Protein AF-A0A370LT11-F1 (afdb_monomer)

Sequence (434 aa):
MHTPSISFSFSFLNNLTQSFRIFLVTSITGTYTLILYELFPEFLFNPNYSLTYFVAPVAAIAGVLIGLPKFMNRGVKTAKPKAKKTENKSGEDLLNEIISGDDSGESTQQGVQQDSTGVMAGNSEGVTLEPASVGGPNAELDALLGGGESNSSTVSADVVTSGGSISGLNEDTIRDMIDQKFEPVEKDLSSFKKDLNKIKEDMKITKENVDSLTESFEGTLTDMKAFQAEIANPLNFMRKYFESIDLKNLSDPSLPLRQQNRAPEQTVSQAPIPQPASQAPVSAPQPAPVSAPVPEPAPQTSSQPQPKPKTTEMESIEKGTDLDNPMDSVMKPLFSGTLSVSNLMSIVELAGEMLKENGDDCIDLLIEQCKLMGLKDEDENTIYNIIDMLKKSGMNVEDTLIQLYKFAKIVGINDKQADAHYKKLLESRDEEDE

Mean predicted aligned error: 22.91 Å

Radius of gyration: 41.66 Å; Cα contacts (8 Å, |Δi|>4): 104; chains: 1; bounding box: 114×74×111 Å

Foldseek 3Di:
DDDDDPPDDCVVLLPDDPVVLVVVLVVVLVVLVVVCCVPPVPQCPDPVSCCVPRVVVSVVSCCVNPVVSVVVVVPDPPDDDDDDDDDDDDDDPPPPPPPDDDDDDDDDDDDDDDDDDDDDDDDDDDDDDDDDDDDDPCPVVVVVPPDDPDPDPDDPDDPPDDDDPPPPDDVVVVVVVVCVVVVVVVVVVVVVVVVVVVVVVVVVVVVVVVVVVVVVVVVVVVVVVVVVVCVVPVVNVVVVVVVVPCCVVVPPPVPDPDDDDDDDDDDDDDDDDDDDDDDDDDDDDDDDDDDDDDDDDDDDDDDDDDDDDDDDDDDDDPDDDPPPPVVCVVVCVLPVDPDALLNVLVLLVVLLVCCVPPNPVCLVVSLVVCVVVVDDPSCNVVSVVSSVCCVVVVDHSLVVLVVSLVVCVVSVNDDPSSVVVNVVSVVVVVVVVD

Solvent-accessible surface area (backbone atoms only — not comparable to full-atom values): 28976 Å² total; per-residue (Å²): 136,84,76,83,78,83,76,78,71,67,69,63,68,73,73,56,53,71,69,56,48,52,50,50,54,53,49,54,50,49,53,52,50,50,52,42,51,74,76,39,50,72,43,67,74,33,70,78,43,21,50,62,71,48,49,48,53,51,50,49,53,47,42,56,71,62,46,46,61,65,58,64,74,70,68,78,76,76,78,77,79,89,72,84,89,80,92,81,92,81,94,81,87,83,71,87,85,72,88,82,74,90,82,90,82,90,79,90,80,86,86,79,88,80,88,84,83,83,90,83,88,83,91,83,83,90,84,93,81,87,86,79,94,72,87,63,101,62,64,70,64,62,63,73,70,58,85,70,91,72,77,82,76,79,77,84,74,84,76,81,82,73,93,67,91,75,87,77,77,56,68,68,58,55,50,52,53,47,50,67,60,44,54,61,52,54,50,50,51,52,50,50,54,50,50,53,53,48,51,54,48,54,51,48,54,50,50,52,50,51,53,52,51,51,52,53,48,54,50,50,52,51,51,50,51,52,50,49,55,42,62,75,34,59,70,58,44,50,53,55,49,58,65,67,47,63,52,79,80,70,65,62,86,75,70,71,86,78,78,90,77,91,82,84,88,78,90,84,91,82,90,87,90,82,88,82,88,82,85,88,83,91,83,84,87,83,90,81,84,88,89,83,88,81,84,85,83,82,88,82,88,80,89,86,87,86,82,89,81,83,89,76,89,88,79,88,88,88,82,88,77,95,64,89,51,77,63,55,73,66,45,43,66,72,51,69,59,93,49,44,70,37,56,51,44,53,49,47,50,50,49,41,52,39,43,72,74,58,36,83,77,33,56,69,57,50,50,54,51,42,49,72,73,65,52,53,81,79,51,48,61,56,50,51,53,49,52,51,46,46,67,74,65,70,57,55,52,67,60,49,45,53,49,53,51,53,49,36,52,75,72,66,54,86,50,72,60,33,54,52,52,52,50,52,55,52,53,56,51,61,63,73,78,109

pLDDT: mean 70.17, std 22.57, range [28.8, 97.69]

Secondary structure (DSSP, 8-state):
---------GGGGGSS-HHHHHHHHHHHHHHHHHHHHHH-HHHHHSHHHHIIIIIHHHHHHHIIIIIHHHHHTTS------------------SSTTSS----------PPPP-----------------------TTHHHHTTTS--------------------TT--HHHHHHHHHHHHHHHHHHHHHHHHHHHHHHHHHHHHHHHHHHHHHHHHHHHHHHHHHHHHHH-HHHHHHHHHHHS-GGGT--TTS-------------------------------------PPPPPPP--------------------------HHHHHHHHHHSSS--HHHHHHHHHHHHHHHHHHGGGGHHHHHHHHHHTT--HHHHHHHHHHHHHHHHH---HHHHHHHHHHHHHHTT---HHHHHHHHHHHHHHHHH--

Nearest PDB structures (foldseek):
  7qiz-assembly1_j  TM=4.493E-01  e=2.156E+00  Solanum lycopersicum

Structure (mmCIF, N/CA/C/O backbone):
data_AF-A0A370LT11-F1
#
_entry.id   AF-A0A370LT11-F1
#
loop_
_atom_site.group_PDB
_atom_site.id
_atom_site.type_symbol
_atom_site.label_atom_id
_atom_site.label_alt_id
_atom_site.label_comp_id
_atom_site.label_asym_id
_atom_site.label_entity_id
_atom_site.label_seq_id
_atom_site.pdbx_PDB_ins_code
_atom_site.Cartn_x
_atom_site.Cartn_y
_atom_site.Cartn_z
_atom_site.occupancy
_atom_site.B_iso_or_equiv
_atom_site.auth_seq_id
_atom_site.auth_comp_id
_atom_site.auth_asym_id
_atom_site.auth_atom_id
_atom_site.pdbx_PDB_model_num
ATOM 1 N N . MET A 1 1 ? -26.659 -5.390 -34.163 1.00 47.06 1 MET A N 1
ATOM 2 C CA . MET A 1 1 ? -25.901 -4.386 -33.389 1.00 47.06 1 MET A CA 1
ATOM 3 C C . MET A 1 1 ? -26.293 -4.554 -31.931 1.00 47.06 1 MET A C 1
ATOM 5 O O . MET A 1 1 ? -27.416 -4.219 -31.586 1.00 47.06 1 MET A O 1
ATOM 9 N N . HIS A 1 2 ? -25.437 -5.175 -31.119 1.00 43.78 2 HIS A N 1
ATOM 10 C CA . HIS A 1 2 ? -25.640 -5.251 -29.672 1.00 43.78 2 HIS A CA 1
ATOM 11 C C . HIS A 1 2 ? -25.056 -3.981 -29.058 1.00 43.78 2 HIS A C 1
ATOM 13 O O . HIS A 1 2 ? -23.844 -3.789 -29.088 1.00 43.78 2 HIS A O 1
ATOM 19 N N . THR A 1 3 ? -25.911 -3.093 -28.556 1.00 47.72 3 THR A N 1
ATOM 20 C CA . THR A 1 3 ? -25.472 -1.991 -27.699 1.00 47.72 3 THR A CA 1
ATOM 21 C C . THR A 1 3 ? -25.018 -2.585 -26.366 1.00 47.72 3 THR A C 1
ATOM 23 O O . THR A 1 3 ? -25.802 -3.318 -25.757 1.00 47.72 3 THR A O 1
ATOM 26 N N . PRO A 1 4 ? -23.785 -2.321 -25.908 1.00 51.00 4 PRO A N 1
ATOM 27 C CA . PRO A 1 4 ? -23.340 -2.785 -24.602 1.00 51.00 4 PRO A CA 1
ATOM 28 C C . PRO A 1 4 ? -24.222 -2.143 -23.525 1.00 51.00 4 PRO A C 1
ATOM 30 O O . PRO A 1 4 ? -24.274 -0.921 -23.403 1.00 51.00 4 PRO A O 1
ATOM 33 N N . SER A 1 5 ? -24.955 -2.957 -22.762 1.00 50.41 5 SER A N 1
ATOM 34 C CA . SER A 1 5 ? -25.655 -2.467 -21.577 1.00 50.41 5 SER A CA 1
ATOM 35 C C . SER A 1 5 ? -24.627 -2.288 -20.468 1.00 50.41 5 SER A C 1
ATOM 37 O O . SER A 1 5 ? -24.141 -3.270 -19.906 1.00 50.41 5 SER A O 1
ATOM 39 N N . ILE A 1 6 ? -24.286 -1.042 -20.155 1.00 51.88 6 ILE A N 1
ATOM 40 C CA . ILE A 1 6 ? -23.481 -0.725 -18.978 1.00 51.88 6 ILE A CA 1
ATOM 41 C C . ILE A 1 6 ? -24.400 -0.887 -17.763 1.00 51.88 6 ILE A C 1
ATOM 43 O O . ILE A 1 6 ? -25.127 0.028 -17.380 1.00 51.88 6 ILE A O 1
ATOM 47 N N . SER A 1 7 ? -24.435 -2.089 -17.191 1.00 52.31 7 SER A N 1
ATOM 48 C CA . SER A 1 7 ? -25.113 -2.333 -15.923 1.00 52.31 7 SER A CA 1
ATOM 49 C C . SER A 1 7 ? -24.214 -1.839 -14.792 1.00 52.31 7 SER A C 1
ATOM 51 O O . SER A 1 7 ? -23.331 -2.562 -14.334 1.00 52.31 7 SER A O 1
ATOM 53 N N . PHE A 1 8 ? -24.421 -0.599 -14.349 1.00 63.09 8 PHE A N 1
ATOM 54 C CA . PHE A 1 8 ? -23.817 -0.115 -13.111 1.00 63.09 8 PHE A CA 1
ATOM 55 C C . PHE A 1 8 ? -24.398 -0.903 -11.936 1.00 63.09 8 PHE A C 1
ATOM 57 O O . PHE A 1 8 ? -25.602 -0.869 -11.670 1.00 63.09 8 PHE A O 1
ATOM 64 N N . SER A 1 9 ? -23.541 -1.653 -11.249 1.00 60.69 9 SER A N 1
ATOM 65 C CA . SER A 1 9 ? -23.946 -2.441 -10.091 1.00 60.69 9 SER A CA 1
ATOM 66 C C . SER A 1 9 ? -24.110 -1.506 -8.889 1.00 60.69 9 SER A C 1
ATOM 68 O O . SER A 1 9 ? -23.137 -1.118 -8.247 1.00 60.69 9 SER A O 1
ATOM 70 N N . PHE A 1 10 ? -25.356 -1.127 -8.583 1.00 68.75 10 PHE A N 1
ATOM 71 C CA . PHE A 1 10 ? -25.706 -0.244 -7.455 1.00 68.75 10 PHE A CA 1
ATOM 72 C C . PHE A 1 10 ? -25.330 -0.822 -6.079 1.00 68.75 10 PHE A C 1
ATOM 74 O O . PHE A 1 10 ? -25.381 -0.114 -5.076 1.00 68.75 10 PHE A O 1
ATOM 81 N N . SER A 1 11 ? -24.923 -2.090 -6.018 1.00 67.81 11 SER A N 1
ATOM 82 C CA . SER A 1 11 ? -24.508 -2.774 -4.794 1.00 67.81 11 SER A CA 1
ATOM 83 C C . SER A 1 11 ? -23.328 -2.092 -4.092 1.00 67.81 11 SER A C 1
ATOM 85 O O . SER A 1 11 ? -23.293 -2.084 -2.866 1.00 67.81 11 SER A O 1
ATOM 87 N N . PHE A 1 12 ? -22.411 -1.460 -4.835 1.00 75.00 12 PHE A N 1
ATOM 88 C CA . PHE A 1 12 ? -21.271 -0.739 -4.249 1.00 75.00 12 PHE A CA 1
ATOM 89 C C . PHE A 1 12 ? -21.711 0.461 -3.394 1.00 75.00 12 PHE A C 1
ATOM 91 O O . PHE A 1 12 ? -21.156 0.720 -2.328 1.00 75.00 12 PHE A O 1
ATOM 98 N N . LEU A 1 13 ? -22.789 1.142 -3.796 1.00 73.44 13 LEU A N 1
ATOM 99 C CA . LEU A 1 13 ? -23.305 2.318 -3.089 1.00 73.44 13 LEU A CA 1
ATOM 100 C C . LEU A 1 13 ? -23.876 1.974 -1.708 1.00 73.44 13 LEU A C 1
ATOM 102 O O . LEU A 1 13 ? -23.984 2.853 -0.853 1.00 73.44 13 LEU A O 1
ATOM 106 N N . ASN A 1 14 ? -24.219 0.705 -1.463 1.00 77.81 14 ASN A N 1
ATOM 107 C CA . ASN A 1 14 ? -24.720 0.255 -0.168 1.00 77.81 14 ASN A CA 1
ATOM 108 C C . ASN A 1 14 ? -23.631 0.086 0.895 1.00 77.81 14 ASN A C 1
ATOM 110 O O . ASN A 1 14 ? -23.990 0.069 2.072 1.00 77.81 14 ASN A O 1
ATOM 114 N N . ASN A 1 15 ? -22.352 0.045 0.516 1.00 78.94 15 ASN A N 1
ATOM 115 C CA . ASN A 1 15 ? -21.239 -0.079 1.464 1.00 78.94 15 ASN A CA 1
ATOM 116 C C . ASN A 1 15 ? -20.647 1.275 1.887 1.00 78.94 15 ASN A C 1
ATOM 118 O O . ASN A 1 15 ? -19.887 1.335 2.845 1.00 78.94 15 ASN A O 1
ATOM 122 N N . LEU A 1 16 ? -21.019 2.375 1.225 1.00 83.44 16 LEU A N 1
ATOM 123 C CA . LEU A 1 16 ? -20.491 3.707 1.536 1.00 83.44 16 LEU A CA 1
ATOM 124 C C . LEU A 1 16 ? -21.044 4.250 2.860 1.00 83.44 16 LEU A C 1
ATOM 126 O O . LEU A 1 16 ? -22.227 4.062 3.170 1.00 83.44 16 LEU A O 1
ATOM 130 N N . THR A 1 17 ? -20.227 4.993 3.606 1.00 85.94 17 THR A N 1
ATOM 131 C CA . THR A 1 17 ? -20.664 5.699 4.822 1.00 85.94 17 THR A CA 1
ATOM 132 C C . THR A 1 17 ? -21.731 6.751 4.490 1.00 85.94 17 THR A C 1
ATOM 134 O O . THR A 1 17 ? -21.784 7.288 3.380 1.00 85.94 17 THR A O 1
ATOM 137 N N . GLN A 1 18 ? -22.632 7.051 5.434 1.00 84.69 18 GLN A N 1
ATOM 138 C CA . GLN A 1 18 ? -23.729 8.002 5.194 1.00 84.69 18 GLN A CA 1
ATOM 139 C C . GLN A 1 18 ? -23.205 9.393 4.800 1.00 84.69 18 GLN A C 1
ATOM 141 O O . GLN A 1 18 ? -23.741 10.003 3.874 1.00 84.69 18 GLN A O 1
ATOM 146 N N . SER A 1 19 ? -22.141 9.863 5.456 1.00 85.50 19 SER A N 1
ATOM 147 C CA . SER A 1 19 ? -21.494 11.144 5.156 1.00 85.50 19 SER A CA 1
ATOM 148 C C . SER A 1 19 ? -20.947 11.178 3.730 1.00 85.50 19 SER A C 1
ATOM 150 O O . SER A 1 19 ? -21.203 12.133 2.998 1.00 85.50 19 SER A O 1
ATOM 152 N N . PHE A 1 20 ? -20.294 10.100 3.288 1.00 87.88 20 PHE A N 1
ATOM 153 C CA . PHE A 1 20 ? -19.776 10.011 1.926 1.00 87.88 20 PHE A CA 1
ATOM 154 C C . PHE A 1 20 ? -20.896 9.962 0.879 1.00 87.88 20 PHE A C 1
ATOM 156 O O . PHE A 1 20 ? -20.789 10.589 -0.172 1.00 87.88 20 PHE A O 1
ATOM 163 N N . ARG A 1 21 ? -22.020 9.289 1.161 1.00 84.62 21 ARG A N 1
ATOM 164 C CA . ARG A 1 21 ? -23.187 9.312 0.257 1.00 84.62 21 ARG A CA 1
ATOM 165 C C . ARG A 1 21 ? -23.753 10.717 0.096 1.00 84.62 21 ARG A C 1
ATOM 167 O O . ARG A 1 21 ? -24.091 11.098 -1.020 1.00 84.62 21 ARG A O 1
ATOM 174 N N . ILE A 1 22 ? -23.854 11.479 1.186 1.00 86.06 22 ILE A N 1
ATOM 175 C CA . ILE A 1 22 ? -24.313 12.873 1.137 1.00 86.06 22 ILE A CA 1
ATOM 176 C C . ILE A 1 22 ? -23.347 13.698 0.284 1.00 86.06 22 ILE A C 1
ATOM 178 O O . ILE A 1 22 ? -23.800 14.379 -0.633 1.00 86.06 22 ILE A O 1
ATOM 182 N N . PHE A 1 23 ? -22.039 13.560 0.520 1.00 90.19 23 PHE A N 1
ATOM 183 C CA . PHE A 1 23 ? -21.004 14.232 -0.265 1.00 90.19 23 PHE A CA 1
ATOM 184 C C . PHE A 1 23 ? -21.101 13.903 -1.765 1.00 90.19 23 PHE A C 1
ATOM 186 O O . PHE A 1 23 ? -21.142 14.806 -2.604 1.00 90.19 23 PHE A O 1
ATOM 193 N N . LEU A 1 24 ? -21.232 12.620 -2.113 1.00 88.25 24 LEU A N 1
ATOM 194 C CA . LEU A 1 24 ? -21.359 12.158 -3.495 1.00 88.25 24 LEU A CA 1
ATOM 195 C C . LEU A 1 24 ? -22.627 12.710 -4.168 1.00 88.25 24 LEU A C 1
ATOM 197 O O . LEU A 1 24 ? -22.564 13.194 -5.297 1.00 88.25 24 LEU A O 1
ATOM 201 N N . VAL A 1 25 ? -23.768 12.695 -3.468 1.00 89.06 25 VAL A N 1
ATOM 202 C CA . VAL A 1 25 ? -25.029 13.284 -3.957 1.00 89.06 25 VAL A CA 1
ATOM 203 C C . VAL A 1 25 ? -24.851 14.776 -4.220 1.00 89.06 25 VAL A C 1
ATOM 205 O O . VAL A 1 25 ? -25.256 15.252 -5.282 1.00 89.06 25 VAL A O 1
ATOM 208 N N . THR A 1 26 ? -24.239 15.515 -3.290 1.00 89.44 26 THR A N 1
ATOM 209 C CA . THR A 1 26 ? -24.006 16.956 -3.458 1.00 89.44 26 THR A CA 1
ATOM 210 C C . THR A 1 26 ? -23.042 17.252 -4.601 1.00 89.44 26 THR A C 1
ATOM 212 O O . THR A 1 26 ? -23.297 18.178 -5.365 1.00 89.44 26 THR A O 1
ATOM 215 N N . SER A 1 27 ? -22.004 16.431 -4.779 1.00 93.75 27 SER A N 1
ATOM 216 C CA . SER A 1 27 ? -21.025 16.571 -5.860 1.00 93.75 27 SER A CA 1
ATOM 217 C C . SER A 1 27 ? -21.662 16.322 -7.229 1.00 93.75 27 SER A C 1
ATOM 219 O O . SER A 1 27 ? -21.624 17.194 -8.095 1.00 93.75 27 SER A O 1
ATOM 221 N N . ILE A 1 28 ? -22.368 15.198 -7.407 1.00 90.12 28 ILE A N 1
ATOM 222 C CA . ILE A 1 28 ? -23.067 14.882 -8.666 1.00 90.12 28 ILE A CA 1
ATOM 223 C C . ILE A 1 28 ? -24.121 15.948 -8.981 1.00 90.12 28 ILE A C 1
ATOM 225 O O . ILE A 1 28 ? -24.231 16.390 -10.124 1.00 90.12 28 ILE A O 1
ATOM 229 N N . THR A 1 29 ? -24.874 16.392 -7.972 1.00 91.19 29 THR A N 1
ATOM 230 C CA . THR A 1 29 ? -25.882 17.447 -8.141 1.00 91.19 29 THR A CA 1
ATOM 231 C C . THR A 1 29 ? -25.233 18.774 -8.532 1.00 91.19 29 THR A C 1
ATOM 233 O O . THR A 1 29 ? -25.734 19.449 -9.431 1.00 91.19 29 THR A O 1
ATOM 236 N N . GLY A 1 30 ? -24.109 19.140 -7.910 1.00 93.31 30 GLY A N 1
ATOM 237 C CA . GLY A 1 30 ? -23.353 20.350 -8.232 1.00 93.31 30 GLY A CA 1
ATOM 238 C C . GLY A 1 30 ? -22.830 20.333 -9.666 1.00 93.31 30 GLY A C 1
ATOM 239 O O . GLY A 1 30 ? -23.102 21.258 -10.430 1.00 93.31 30 GLY A O 1
ATOM 240 N N . THR A 1 31 ? -22.179 19.242 -10.070 1.00 92.12 31 THR A N 1
ATOM 241 C CA . THR A 1 31 ? -21.669 19.064 -11.437 1.00 92.12 31 THR A CA 1
ATOM 242 C C . THR A 1 31 ? -22.799 19.061 -12.464 1.00 92.12 31 THR A C 1
ATOM 244 O O . THR A 1 31 ? -22.702 19.734 -13.486 1.00 92.12 31 THR A O 1
ATOM 247 N N . TYR A 1 32 ? -23.913 18.378 -12.184 1.00 91.56 32 TYR A N 1
ATOM 248 C CA . TYR A 1 32 ? -25.092 18.395 -13.055 1.00 91.56 32 TYR A CA 1
ATOM 249 C C . TYR A 1 32 ? -25.684 19.804 -13.197 1.00 91.56 32 TYR A C 1
ATOM 251 O O . TYR A 1 32 ? -26.041 20.217 -14.300 1.00 91.56 32 TYR A O 1
ATOM 259 N N . THR A 1 33 ? -25.735 20.567 -12.101 1.00 89.69 33 THR A N 1
ATOM 260 C CA . THR A 1 33 ? -26.194 21.964 -12.106 1.00 89.69 33 THR A CA 1
ATOM 261 C C . THR A 1 33 ? -25.275 22.848 -12.944 1.00 89.69 33 THR A C 1
ATOM 263 O O . THR A 1 33 ? -25.772 23.633 -13.746 1.00 89.69 33 THR A O 1
ATOM 266 N N . LEU A 1 34 ? -23.954 22.699 -12.804 1.00 93.75 34 LEU A N 1
ATOM 267 C CA . LEU A 1 34 ? -22.966 23.442 -13.591 1.00 93.75 34 LEU A CA 1
ATOM 268 C C . LEU A 1 34 ? -23.069 23.120 -15.084 1.00 93.75 34 LEU A C 1
ATOM 270 O O . LEU A 1 34 ? -23.097 24.032 -15.904 1.00 93.75 34 LEU A O 1
ATOM 274 N N . ILE A 1 35 ? -23.199 21.840 -15.437 1.00 93.12 35 ILE A N 1
ATOM 275 C CA . ILE A 1 35 ? -23.362 21.408 -16.832 1.00 93.12 35 ILE A CA 1
ATOM 276 C C . ILE A 1 35 ? -24.653 21.977 -17.431 1.00 93.12 35 ILE A C 1
ATOM 278 O O . ILE A 1 35 ? -24.642 22.472 -18.556 1.00 93.12 35 ILE A O 1
ATOM 282 N N . LEU A 1 36 ? -25.765 21.935 -16.690 1.00 89.31 36 LEU A N 1
ATOM 283 C CA . LEU A 1 36 ? -27.026 22.535 -17.133 1.00 89.31 36 LEU A CA 1
ATOM 284 C C . LEU A 1 36 ? -26.930 24.054 -17.274 1.00 89.31 36 LEU A C 1
ATOM 286 O O . LEU A 1 36 ? -27.496 24.605 -18.216 1.00 89.31 36 LEU A O 1
ATOM 290 N N . TYR A 1 37 ? -26.231 24.716 -16.353 1.00 94.12 37 TYR A N 1
ATOM 291 C CA . TYR A 1 37 ? -26.022 26.158 -16.389 1.00 94.12 37 TYR A CA 1
ATOM 292 C C . TYR A 1 37 ? -25.223 26.585 -17.620 1.00 94.12 37 TYR A C 1
ATOM 294 O O . TYR A 1 37 ? -25.618 27.537 -18.291 1.00 94.12 37 TYR A O 1
ATOM 302 N N . GLU A 1 38 ? -24.162 25.848 -17.947 1.00 95.31 38 GLU A N 1
ATOM 303 C CA . GLU A 1 38 ? -23.289 26.160 -19.078 1.00 95.31 38 GLU A CA 1
ATOM 304 C C . GLU A 1 38 ? -23.939 25.819 -20.428 1.00 95.31 38 GLU A C 1
ATOM 306 O O . GLU A 1 38 ? -23.907 26.619 -21.361 1.00 95.31 38 GLU A O 1
ATOM 311 N N . LEU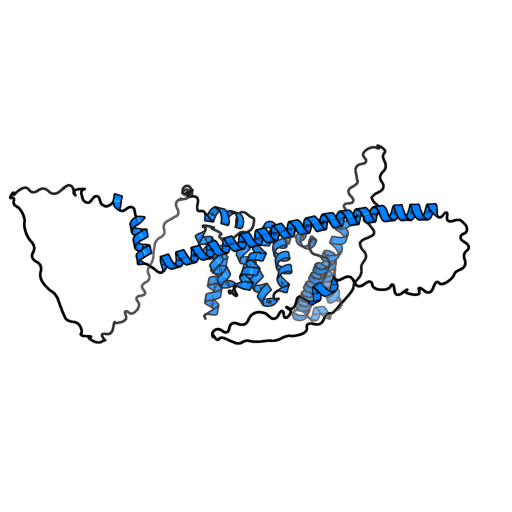 A 1 39 ? -24.560 24.640 -20.549 1.00 93.62 39 LEU A N 1
ATOM 312 C CA . LEU A 1 39 ? -25.104 24.175 -21.829 1.00 93.62 39 LEU A CA 1
ATOM 313 C C . LEU A 1 39 ? -26.492 24.741 -22.135 1.00 93.62 39 LEU A C 1
ATOM 315 O O . LEU A 1 39 ? -26.832 24.919 -23.306 1.00 93.62 39 LEU A O 1
ATOM 319 N N . PHE A 1 40 ? -27.315 24.984 -21.111 1.00 93.19 40 PHE A N 1
ATOM 320 C CA . PHE A 1 40 ? -28.715 25.355 -21.306 1.00 93.19 40 PHE A CA 1
ATOM 321 C C . PHE A 1 40 ? -29.252 26.331 -20.245 1.00 93.19 40 PHE A C 1
ATOM 323 O O . PHE A 1 40 ? -30.218 26.019 -19.533 1.00 93.19 40 PHE A O 1
ATOM 330 N N . PRO A 1 41 ? -28.713 27.559 -20.173 1.00 90.50 41 PRO A N 1
ATOM 331 C CA . PRO A 1 41 ? -29.161 28.551 -19.197 1.00 90.50 41 PRO A CA 1
ATOM 332 C C . PRO A 1 41 ? -30.662 28.869 -19.324 1.00 90.50 41 PRO A C 1
ATOM 334 O O . PRO A 1 41 ? -31.341 29.092 -18.322 1.00 90.50 41 PRO A O 1
ATOM 337 N N . GLU A 1 42 ? -31.231 28.806 -20.533 1.00 91.31 42 GLU A N 1
ATOM 338 C CA . GLU A 1 42 ? -32.657 29.068 -20.775 1.00 91.31 42 GLU A CA 1
ATOM 339 C C . GLU A 1 42 ? -33.599 28.077 -20.061 1.00 91.31 42 GLU A C 1
ATOM 341 O O . GLU A 1 42 ? -34.707 28.456 -19.666 1.00 91.31 42 GLU A O 1
ATOM 346 N N . PHE A 1 43 ? -33.171 26.826 -19.834 1.00 87.50 43 PHE A N 1
ATOM 347 C CA . PHE A 1 43 ? -33.982 25.833 -19.117 1.00 87.50 43 PHE A CA 1
ATOM 348 C C . PHE A 1 43 ? -33.997 26.058 -17.601 1.00 87.50 43 PHE A C 1
ATOM 350 O O . PHE A 1 43 ? -34.985 25.699 -16.956 1.00 87.50 43 PHE A O 1
ATOM 357 N N . LEU A 1 44 ? -32.959 26.680 -17.031 1.00 84.75 44 LEU A N 1
ATOM 358 C CA . LEU A 1 44 ? -32.906 26.993 -15.598 1.00 84.75 44 LEU A CA 1
ATOM 359 C C . LEU A 1 44 ? -33.854 28.132 -15.218 1.00 84.75 44 LEU A C 1
ATOM 361 O O . LEU A 1 44 ? -34.497 28.070 -14.169 1.00 84.75 44 LEU A O 1
ATOM 365 N N . PHE A 1 45 ? -33.971 29.150 -16.074 1.00 89.19 45 PHE A N 1
ATOM 366 C CA . PHE A 1 45 ? -34.772 30.342 -15.776 1.00 89.19 45 PHE A CA 1
ATOM 367 C C . PHE A 1 45 ? -36.247 30.219 -16.168 1.00 89.19 45 PHE A C 1
ATOM 369 O O . PHE A 1 45 ? -37.062 31.049 -15.763 1.00 89.19 45 PHE A O 1
ATOM 376 N N . ASN A 1 46 ? -36.627 29.182 -16.918 1.00 92.62 46 ASN A N 1
ATOM 377 C CA . ASN A 1 46 ? -38.025 28.926 -17.235 1.00 92.62 46 ASN A CA 1
ATOM 378 C C . ASN A 1 46 ? -38.650 27.978 -16.191 1.00 92.62 46 ASN A C 1
ATOM 380 O O . ASN A 1 46 ? -38.273 26.805 -16.133 1.00 92.62 46 ASN A O 1
ATOM 384 N N . PRO A 1 47 ? -39.631 28.428 -15.388 1.00 88.06 47 PRO A N 1
ATOM 385 C CA . PRO A 1 47 ? -40.140 27.663 -14.247 1.00 88.06 47 PRO A CA 1
ATOM 386 C C . PRO A 1 47 ? -40.753 26.308 -14.634 1.00 88.06 47 PRO A C 1
ATOM 388 O O . PRO A 1 47 ? -40.658 25.351 -13.867 1.00 88.06 47 PRO A O 1
ATOM 391 N N . ASN A 1 48 ? -41.329 26.193 -15.837 1.00 91.19 48 ASN A N 1
ATOM 392 C CA . ASN A 1 48 ? -41.927 24.940 -16.311 1.00 91.19 48 ASN A CA 1
ATOM 393 C C . ASN A 1 48 ? -40.866 23.878 -16.645 1.00 91.19 48 ASN A C 1
ATOM 395 O O . ASN A 1 48 ? -41.060 22.687 -16.390 1.00 91.19 48 ASN A O 1
ATOM 399 N N . TYR A 1 49 ? -39.731 24.309 -17.197 1.00 90.06 49 TYR A N 1
ATOM 400 C CA . TYR A 1 49 ? -38.639 23.412 -17.562 1.00 90.06 49 TYR A CA 1
ATOM 401 C C . TYR A 1 49 ? -37.726 23.118 -16.374 1.00 90.06 49 TYR A C 1
ATOM 403 O O . TYR A 1 49 ? -37.340 21.966 -16.184 1.00 90.06 49 TYR A O 1
ATOM 411 N N . SER A 1 50 ? -37.480 24.106 -15.516 1.00 89.44 50 SER A N 1
ATOM 412 C CA . SER A 1 50 ? -36.694 23.940 -14.294 1.00 89.44 50 SER A CA 1
ATOM 413 C C . SER A 1 50 ? -37.259 22.823 -13.408 1.00 89.44 50 SER A C 1
ATOM 415 O O . SER A 1 50 ? -36.539 21.908 -13.014 1.00 89.44 50 SER A O 1
ATOM 417 N N . LEU A 1 51 ? -38.578 22.777 -13.194 1.00 90.50 51 LEU A N 1
ATOM 418 C CA . LEU A 1 51 ? -39.176 21.709 -12.385 1.00 90.50 51 LEU A CA 1
ATOM 419 C C . LEU A 1 51 ? -38.933 20.304 -12.977 1.00 90.50 51 LEU A C 1
ATOM 421 O O . LEU A 1 51 ? -38.620 19.360 -12.251 1.00 90.50 51 LEU A O 1
ATOM 425 N N . THR A 1 52 ? -39.047 20.166 -14.297 1.00 90.88 52 THR A N 1
ATOM 426 C CA . THR A 1 52 ? -38.981 18.861 -14.972 1.00 90.88 52 THR A CA 1
ATOM 427 C C . THR A 1 52 ? -37.545 18.373 -15.163 1.00 90.88 52 THR A C 1
ATOM 429 O O . THR A 1 52 ? -37.273 17.190 -14.982 1.00 90.88 52 THR A O 1
ATOM 432 N N . TYR A 1 53 ? -36.621 19.268 -15.511 1.00 87.62 53 TYR A N 1
ATOM 433 C CA . TYR A 1 53 ? -35.246 18.912 -15.882 1.00 87.62 53 TYR A CA 1
ATOM 434 C C . TYR A 1 53 ? -34.236 19.096 -14.747 1.00 87.62 53 TYR A C 1
ATOM 436 O O . TYR A 1 53 ? -33.172 18.475 -14.769 1.00 87.62 53 TYR A O 1
ATOM 444 N N . PHE A 1 54 ? -34.569 19.909 -13.743 1.00 87.06 54 PHE A N 1
ATOM 445 C CA . PHE A 1 54 ? -33.717 20.138 -12.582 1.00 87.06 54 PHE A CA 1
ATOM 446 C C . PHE A 1 54 ? -34.252 19.412 -11.348 1.00 87.06 54 PHE A C 1
ATOM 448 O O . PHE A 1 54 ? -33.586 18.534 -10.802 1.00 87.06 54 PHE A O 1
ATOM 455 N N . VAL A 1 55 ? -35.487 19.710 -10.936 1.00 89.12 55 VAL A N 1
ATOM 456 C CA . VAL A 1 55 ? -36.014 19.201 -9.660 1.00 89.12 55 VAL A CA 1
ATOM 457 C C . VAL A 1 55 ? -36.288 17.699 -9.716 1.00 89.12 55 VAL A C 1
ATOM 459 O O . VAL A 1 55 ? -35.909 16.985 -8.788 1.00 89.12 55 VAL A O 1
ATOM 462 N N . ALA A 1 56 ? -36.899 17.191 -10.791 1.00 90.50 56 ALA A N 1
ATOM 463 C CA . ALA A 1 56 ? -37.239 15.768 -10.871 1.00 90.50 56 ALA A CA 1
ATOM 464 C C . ALA A 1 56 ? -36.003 14.835 -10.889 1.00 90.50 56 ALA A C 1
ATOM 466 O O . ALA A 1 56 ? -36.001 13.873 -10.115 1.00 90.50 56 ALA A O 1
ATOM 467 N N . PRO A 1 57 ? -34.928 15.096 -11.664 1.00 87.81 57 PRO A N 1
ATOM 468 C CA . PRO A 1 57 ? -33.728 14.258 -11.634 1.00 87.81 57 PRO A CA 1
ATOM 469 C C . PRO A 1 57 ? -32.972 14.346 -10.308 1.00 87.81 57 PRO A C 1
ATOM 471 O O . PRO A 1 57 ? -32.572 13.316 -9.770 1.00 87.81 57 PRO A O 1
ATOM 474 N N . VAL A 1 58 ? -32.832 15.546 -9.733 1.00 90.94 58 VAL A N 1
ATOM 475 C CA . VAL A 1 58 ? -32.155 15.726 -8.437 1.00 90.94 58 VAL A CA 1
ATOM 476 C C . VAL A 1 58 ? -32.927 15.021 -7.320 1.00 90.94 58 VAL A C 1
ATOM 478 O O . VAL A 1 58 ? -32.331 14.310 -6.511 1.00 90.94 58 VAL A O 1
ATOM 481 N N . ALA A 1 59 ? -34.259 15.126 -7.311 1.00 90.81 59 ALA A N 1
ATOM 482 C CA . ALA A 1 59 ? -35.103 14.404 -6.363 1.00 90.81 59 ALA A CA 1
ATOM 483 C C . ALA A 1 59 ? -35.025 12.880 -6.552 1.00 90.81 59 ALA A C 1
ATOM 485 O O . ALA A 1 59 ? -35.005 12.148 -5.562 1.00 90.81 59 ALA A O 1
ATOM 486 N N . ALA A 1 60 ? -34.943 12.390 -7.794 1.00 92.06 60 ALA A N 1
ATOM 487 C CA . ALA A 1 60 ? -34.767 10.967 -8.076 1.00 92.06 60 ALA A CA 1
ATOM 488 C C . ALA A 1 60 ? -33.407 10.451 -7.578 1.00 92.06 60 ALA A C 1
ATOM 490 O O . ALA A 1 60 ? -33.357 9.429 -6.895 1.00 92.06 60 ALA A O 1
ATOM 491 N N . ILE A 1 61 ? -32.318 11.180 -7.845 1.00 87.69 61 ILE A N 1
ATOM 492 C CA . ILE A 1 61 ? -30.963 10.838 -7.384 1.00 87.69 61 ILE A CA 1
ATOM 493 C C . ILE A 1 61 ? -30.906 10.836 -5.851 1.00 87.69 61 ILE A C 1
ATOM 495 O O . ILE A 1 61 ? -30.456 9.858 -5.251 1.00 87.69 61 ILE A O 1
ATOM 499 N N . ALA A 1 62 ? -31.426 11.884 -5.207 1.00 87.12 62 ALA A N 1
ATOM 500 C CA . ALA A 1 62 ? -31.487 11.973 -3.751 1.00 87.12 62 ALA A CA 1
ATOM 501 C C . ALA A 1 62 ? -32.361 10.861 -3.145 1.00 87.12 62 ALA A C 1
ATOM 503 O O . ALA A 1 62 ? -31.972 10.226 -2.165 1.00 87.12 62 ALA A O 1
ATOM 504 N N . GLY A 1 63 ? -33.517 10.567 -3.746 1.00 86.75 63 GLY A N 1
ATOM 505 C CA . GLY A 1 63 ? -34.407 9.490 -3.311 1.00 86.75 63 GLY A CA 1
ATOM 506 C C . GLY A 1 63 ? -33.760 8.108 -3.412 1.00 86.75 63 GLY A C 1
ATOM 507 O O . GLY A 1 63 ? -33.897 7.298 -2.492 1.00 86.75 63 GLY A O 1
ATOM 508 N N . VAL A 1 64 ? -33.004 7.853 -4.483 1.00 85.81 64 VAL A N 1
ATOM 509 C CA . VAL A 1 64 ? -32.293 6.584 -4.679 1.00 85.81 64 VAL A CA 1
ATOM 510 C C . VAL A 1 64 ? -31.121 6.441 -3.712 1.00 85.81 64 VAL A C 1
ATOM 512 O O . VAL A 1 64 ? -30.988 5.404 -3.066 1.00 85.81 64 VAL A O 1
ATOM 515 N N . LEU A 1 65 ? -30.295 7.475 -3.560 1.00 83.19 65 LEU A N 1
ATOM 516 C CA . LEU A 1 65 ? -29.064 7.385 -2.769 1.00 83.19 65 LEU A CA 1
ATOM 517 C C . LEU A 1 65 ? -29.300 7.511 -1.257 1.00 83.19 65 LEU A C 1
ATOM 519 O O . LEU A 1 65 ? -28.592 6.875 -0.475 1.00 83.19 65 LEU A O 1
ATOM 523 N N . ILE A 1 66 ? -30.305 8.284 -0.834 1.00 82.00 66 ILE A N 1
ATOM 524 C CA . ILE A 1 66 ? -30.590 8.554 0.587 1.00 82.00 66 ILE A CA 1
ATOM 525 C C . ILE A 1 66 ? -31.792 7.735 1.084 1.00 82.00 66 ILE A C 1
ATOM 527 O O . ILE A 1 66 ? -31.800 7.260 2.222 1.00 82.00 66 ILE A O 1
ATOM 531 N N . GLY A 1 67 ? -32.819 7.550 0.249 1.00 77.62 67 GLY A N 1
ATOM 532 C CA . GLY A 1 67 ? -34.085 6.924 0.645 1.00 77.62 67 GLY A CA 1
ATOM 533 C C . GLY A 1 67 ? -34.064 5.393 0.668 1.00 77.62 67 GLY A C 1
ATOM 534 O O . GLY A 1 67 ? -34.550 4.793 1.633 1.00 77.62 67 GLY A O 1
ATOM 535 N N . LEU A 1 68 ? -33.486 4.742 -0.351 1.00 80.50 68 LEU A N 1
ATOM 536 C CA . LEU A 1 68 ? -33.459 3.270 -0.438 1.00 80.50 68 LEU A CA 1
ATOM 537 C C . LEU A 1 68 ? -32.716 2.573 0.715 1.00 80.50 68 LEU A C 1
ATOM 539 O O . LEU A 1 68 ? -33.258 1.594 1.240 1.00 80.50 68 LEU A O 1
ATOM 543 N N . PRO A 1 69 ? -31.541 3.047 1.173 1.00 71.12 69 PRO A N 1
ATOM 544 C CA . PRO A 1 69 ? -30.804 2.376 2.246 1.00 71.12 69 PRO A CA 1
ATOM 545 C C . PRO A 1 69 ? -31.612 2.306 3.546 1.00 71.12 69 PRO A C 1
ATOM 547 O O . PRO A 1 69 ? -31.619 1.286 4.237 1.00 71.12 69 PRO A O 1
ATOM 550 N N . LYS A 1 70 ? -32.380 3.364 3.841 1.00 72.44 70 LYS A N 1
ATOM 551 C CA . LYS A 1 70 ? -33.248 3.441 5.025 1.00 72.44 70 LYS A CA 1
ATOM 552 C C . LYS A 1 70 ? -34.420 2.456 4.975 1.00 72.44 70 LYS A C 1
ATOM 554 O O . LYS A 1 70 ? -34.876 2.004 6.025 1.00 72.44 70 LYS A O 1
ATOM 559 N N . PHE A 1 71 ? -34.908 2.116 3.781 1.00 71.44 71 PHE A N 1
ATOM 560 C CA . PHE A 1 71 ? -36.000 1.154 3.605 1.00 71.44 71 PHE A CA 1
ATOM 561 C C . PHE A 1 71 ? -35.516 -0.298 3.566 1.00 71.44 71 PHE A C 1
ATOM 563 O O . PHE A 1 71 ? -36.193 -1.168 4.115 1.00 71.44 71 PHE A O 1
ATOM 570 N N . MET A 1 72 ? -34.336 -0.567 2.998 1.00 68.44 72 MET A N 1
ATOM 571 C CA . MET A 1 72 ? -33.784 -1.926 2.937 1.00 68.44 72 MET A CA 1
ATOM 572 C C . MET A 1 72 ? -33.307 -2.434 4.306 1.00 68.44 72 MET A C 1
ATOM 574 O O . MET A 1 72 ? -33.509 -3.606 4.618 1.00 68.44 72 MET A O 1
ATOM 578 N N . ASN A 1 73 ? -32.796 -1.559 5.181 1.00 59.91 73 ASN A N 1
ATOM 579 C CA . ASN A 1 73 ? -32.359 -1.966 6.526 1.00 59.91 73 ASN A CA 1
ATOM 580 C C . ASN A 1 73 ? -33.509 -2.262 7.507 1.00 59.91 73 ASN A C 1
ATOM 582 O O . ASN A 1 73 ? -33.286 -2.779 8.600 1.00 59.91 73 ASN A O 1
ATOM 586 N N . ARG A 1 74 ? -34.761 -1.957 7.142 1.00 64.38 74 ARG A N 1
ATOM 587 C CA . ARG A 1 74 ? -35.919 -2.114 8.038 1.00 64.38 74 ARG A CA 1
ATOM 588 C C . ARG A 1 74 ? -36.582 -3.501 7.960 1.00 64.38 74 ARG A C 1
ATOM 590 O O . ARG A 1 74 ? -37.521 -3.757 8.712 1.00 64.38 74 ARG A O 1
ATOM 597 N N . GLY A 1 75 ? -36.115 -4.383 7.068 1.00 57.62 75 GLY A N 1
ATOM 598 C CA . GLY A 1 75 ? -3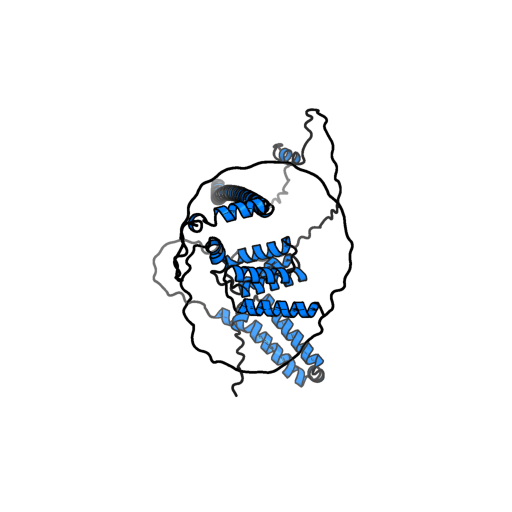6.827 -5.603 6.662 1.00 57.62 75 GLY A CA 1
ATOM 599 C C . GLY A 1 75 ? -36.381 -6.939 7.268 1.00 57.62 75 GLY A C 1
ATOM 600 O O . GLY A 1 75 ? -37.139 -7.900 7.177 1.00 57.62 75 GLY A O 1
ATOM 601 N N . VAL A 1 76 ? -35.215 -7.048 7.915 1.00 51.16 76 VAL A N 1
ATOM 602 C CA . VAL A 1 76 ? -34.723 -8.346 8.428 1.00 51.16 76 VAL A CA 1
ATOM 603 C C . VAL A 1 76 ? -34.762 -8.375 9.953 1.00 51.16 76 VAL A C 1
ATOM 605 O O . VAL A 1 76 ? -33.748 -8.455 10.636 1.00 51.16 76 VAL A O 1
ATOM 608 N N . LYS A 1 77 ? -35.973 -8.334 10.517 1.00 52.94 77 LYS A N 1
ATOM 609 C CA . LYS A 1 77 ? -36.193 -8.915 11.846 1.00 52.94 77 LYS A CA 1
ATOM 610 C C . LYS A 1 77 ? -36.355 -10.414 11.639 1.00 52.94 77 LYS A C 1
ATOM 612 O O . LYS A 1 77 ? -37.452 -10.892 11.358 1.00 52.94 77 LYS A O 1
ATOM 617 N N . THR A 1 78 ? -35.248 -11.144 11.719 1.00 48.16 78 THR A N 1
ATOM 618 C CA . THR A 1 78 ? -35.242 -12.604 11.811 1.00 48.16 78 THR A CA 1
ATOM 619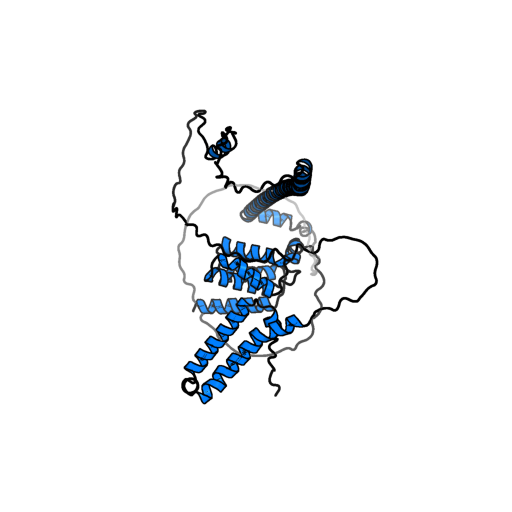 C C . THR A 1 78 ? -36.173 -13.024 12.946 1.00 48.16 78 THR A C 1
ATOM 621 O O . THR A 1 78 ? -35.913 -12.800 14.128 1.00 48.16 78 THR A O 1
ATOM 624 N N . ALA A 1 79 ? -37.314 -13.604 12.580 1.00 46.56 79 ALA A N 1
ATOM 625 C CA . ALA A 1 79 ? -38.210 -14.237 13.526 1.00 46.56 79 ALA A CA 1
ATOM 626 C C . ALA A 1 79 ? -37.456 -15.400 14.190 1.00 46.56 79 ALA A C 1
ATOM 628 O O . ALA A 1 79 ? -37.214 -16.430 13.562 1.00 46.56 79 ALA A O 1
ATOM 629 N N . LYS A 1 80 ? -37.061 -15.222 15.458 1.00 44.81 80 LYS A N 1
ATOM 630 C CA . LYS A 1 80 ? -36.513 -16.293 16.301 1.00 44.81 80 LYS A CA 1
ATOM 631 C C . LYS A 1 80 ? -37.498 -17.476 16.305 1.00 44.81 80 LYS A C 1
ATOM 633 O O . LYS A 1 80 ? -38.661 -17.279 16.679 1.00 44.81 80 LYS A O 1
ATOM 638 N N . PRO A 1 81 ? -37.077 -18.699 15.936 1.00 45.00 81 PRO A N 1
ATOM 639 C CA . PRO A 1 81 ? -37.926 -19.871 16.073 1.00 45.00 81 PRO A CA 1
ATOM 640 C C . PRO A 1 81 ? -38.132 -20.159 17.565 1.00 45.00 81 PRO A C 1
ATOM 642 O O . PRO A 1 81 ? -37.182 -20.257 18.341 1.00 45.00 81 PRO A O 1
ATOM 645 N N . LYS A 1 82 ? -39.398 -20.271 17.979 1.00 48.47 82 LYS A N 1
ATOM 646 C CA . LYS A 1 82 ? -39.788 -20.683 19.332 1.00 48.47 82 LYS A CA 1
ATOM 647 C C . LYS A 1 82 ? -39.313 -22.118 19.588 1.00 48.47 82 LYS A C 1
ATOM 649 O O . LYS A 1 82 ? -39.947 -23.061 19.121 1.00 48.47 82 LYS A O 1
ATOM 654 N N . ALA A 1 83 ? -38.256 -22.280 20.380 1.00 41.00 83 ALA A N 1
ATOM 655 C CA . ALA A 1 83 ? -37.906 -23.544 21.020 1.00 41.00 83 ALA A CA 1
ATOM 656 C C . ALA A 1 83 ? -38.303 -23.516 22.507 1.00 41.00 83 ALA A C 1
ATOM 658 O O . ALA A 1 83 ? -38.221 -22.494 23.186 1.00 41.00 83 ALA A O 1
ATOM 659 N N . LYS A 1 84 ? -38.822 -24.654 22.971 1.00 41.75 84 LYS A N 1
ATOM 660 C CA . LYS A 1 84 ? -39.460 -24.897 24.269 1.00 41.75 84 LYS A CA 1
ATOM 661 C C . LYS A 1 84 ? -38.543 -24.632 25.474 1.00 41.75 84 LYS A C 1
ATOM 663 O O . LYS A 1 84 ? -37.501 -25.255 25.609 1.00 41.75 84 LYS A O 1
ATOM 668 N N . LYS A 1 85 ? -39.062 -23.808 26.390 1.00 43.06 85 LYS A N 1
ATOM 669 C CA . LYS A 1 85 ? -39.077 -23.923 27.863 1.00 43.06 85 LYS A CA 1
ATOM 670 C C . LYS A 1 85 ? -38.121 -24.963 28.480 1.00 43.06 85 LYS A C 1
ATOM 672 O O . LYS A 1 85 ? -38.454 -26.142 28.542 1.00 43.06 85 LYS A O 1
ATOM 677 N N . THR A 1 86 ? -37.023 -24.499 29.073 1.00 35.19 86 THR A N 1
ATOM 678 C CA . THR A 1 86 ? -36.496 -25.030 30.341 1.00 35.19 86 THR A CA 1
ATOM 679 C C . THR A 1 86 ? -35.889 -23.868 31.129 1.00 35.19 86 THR A C 1
ATOM 681 O O . THR A 1 86 ? -35.300 -22.948 30.575 1.00 35.19 86 THR A O 1
ATOM 684 N N . GLU A 1 87 ? -36.192 -23.889 32.412 1.00 43.91 87 GLU A N 1
ATOM 685 C CA . GLU A 1 87 ? -36.044 -22.882 33.450 1.00 43.91 87 GLU A CA 1
ATOM 686 C C . GLU A 1 87 ? -34.599 -22.830 33.966 1.00 43.91 87 GLU A C 1
ATOM 688 O O . GLU A 1 87 ? -34.098 -23.847 34.437 1.00 43.91 87 GLU A O 1
ATOM 693 N N . ASN A 1 88 ? -33.929 -21.674 33.873 1.00 35.59 88 ASN A N 1
ATOM 694 C CA . ASN A 1 88 ? -33.036 -21.170 34.923 1.00 35.59 88 ASN A CA 1
ATOM 695 C C . ASN A 1 88 ? -32.544 -19.738 34.654 1.00 35.59 88 ASN A C 1
ATOM 697 O O . ASN A 1 88 ? -32.370 -19.310 33.518 1.00 35.59 88 ASN A O 1
ATOM 701 N N . LYS A 1 89 ? -32.375 -19.019 35.765 1.00 45.44 89 LYS A N 1
ATOM 702 C CA . LYS A 1 89 ? -31.932 -17.629 35.942 1.00 45.44 89 LYS A CA 1
ATOM 703 C C . LYS A 1 89 ? -30.588 -17.305 35.269 1.00 45.44 89 LYS A C 1
ATOM 705 O O . LYS A 1 89 ? -29.633 -18.032 35.501 1.00 45.44 89 LYS A O 1
ATOM 710 N N . SER A 1 90 ? -30.492 -16.122 34.660 1.00 37.38 90 SER A N 1
ATOM 711 C CA . SER A 1 90 ? -29.379 -15.165 34.844 1.00 37.38 90 SER A CA 1
ATOM 712 C C . SER A 1 90 ? -29.718 -13.855 34.125 1.00 37.38 90 SER A C 1
ATOM 714 O O . SER A 1 90 ? -30.047 -13.862 32.941 1.00 37.38 90 SER A O 1
ATOM 716 N N . GLY A 1 91 ? -29.714 -12.743 34.860 1.00 44.94 91 GLY A N 1
ATOM 717 C CA . GLY A 1 91 ? -29.950 -11.408 34.323 1.00 44.94 91 GLY A CA 1
ATOM 718 C C . GLY A 1 91 ? -28.622 -10.726 34.042 1.00 44.94 91 GLY A C 1
ATOM 719 O O . GLY A 1 91 ? -28.000 -10.263 34.986 1.00 44.94 91 GLY A O 1
ATOM 720 N N . GLU A 1 92 ? -28.215 -10.671 32.773 1.00 45.22 92 GLU A N 1
ATOM 721 C CA . GLU A 1 92 ? -26.979 -9.997 32.334 1.00 45.22 92 GLU A CA 1
ATOM 722 C C . GLU A 1 92 ? -27.137 -9.267 30.980 1.00 45.22 92 GLU A C 1
ATOM 724 O O . GLU A 1 92 ? -26.154 -8.963 30.325 1.00 45.22 92 GLU A O 1
ATOM 729 N N . ASP A 1 93 ? -28.364 -8.927 30.562 1.00 42.62 93 ASP A N 1
ATOM 730 C CA . ASP A 1 93 ? -28.634 -8.330 29.233 1.00 42.62 93 ASP A CA 1
ATOM 731 C C . ASP A 1 93 ? -29.106 -6.858 29.273 1.00 42.62 93 ASP A C 1
ATOM 733 O O . ASP A 1 93 ? -29.662 -6.354 28.302 1.00 42.62 93 ASP A O 1
ATOM 737 N N . LEU A 1 94 ? -28.892 -6.135 30.380 1.00 41.56 94 LEU A N 1
ATOM 738 C CA . LEU A 1 94 ? -29.340 -4.734 30.534 1.00 41.56 94 LEU A CA 1
ATOM 739 C C . LEU A 1 94 ? -28.221 -3.675 30.534 1.00 41.56 94 LEU A C 1
ATOM 741 O O . LEU A 1 94 ? -28.510 -2.505 30.761 1.00 41.56 94 LEU A O 1
ATOM 745 N N . LEU A 1 95 ? -26.962 -4.043 30.266 1.00 46.53 95 LEU A N 1
ATOM 746 C CA . LEU A 1 95 ? -25.823 -3.106 30.342 1.00 46.53 95 LEU A CA 1
ATOM 747 C C . LEU A 1 95 ? -25.207 -2.697 28.994 1.00 46.53 95 LEU A C 1
ATOM 749 O O . LEU A 1 95 ? -24.415 -1.761 28.961 1.00 46.53 95 LEU A O 1
ATOM 753 N N . ASN A 1 96 ? -25.622 -3.296 27.875 1.00 44.09 96 ASN A N 1
ATOM 754 C CA . ASN A 1 96 ? -25.061 -2.968 26.555 1.00 44.09 96 ASN A CA 1
ATOM 755 C C . ASN A 1 96 ? -25.831 -1.876 25.784 1.00 44.09 96 ASN A C 1
ATOM 757 O O . ASN A 1 96 ? -25.477 -1.576 24.650 1.00 44.09 96 ASN A O 1
ATOM 761 N N . GLU A 1 97 ? -26.853 -1.251 26.384 1.00 42.34 97 GLU A N 1
ATOM 762 C CA . GLU A 1 97 ? -27.695 -0.227 25.729 1.00 42.34 97 GLU A CA 1
ATOM 763 C C . GLU A 1 97 ? -27.536 1.187 26.338 1.00 42.34 97 GLU A C 1
ATOM 765 O O . GLU A 1 97 ? -28.386 2.048 26.136 1.00 42.34 97 GLU A O 1
ATOM 770 N N . ILE A 1 98 ? -26.456 1.455 27.091 1.00 43.78 98 ILE A N 1
ATOM 771 C CA . ILE A 1 98 ? -26.220 2.774 27.731 1.00 43.78 98 ILE A CA 1
ATOM 772 C C . ILE A 1 98 ? -24.893 3.446 27.302 1.00 43.78 98 ILE A C 1
ATOM 774 O O . ILE A 1 98 ? -24.697 4.627 27.566 1.00 43.78 98 ILE A O 1
ATOM 778 N N . ILE A 1 99 ? -24.003 2.777 26.556 1.00 45.03 99 ILE A N 1
ATOM 779 C CA . ILE A 1 99 ? -22.684 3.333 26.165 1.00 45.03 99 ILE A CA 1
ATOM 780 C C . ILE A 1 99 ? -22.668 3.775 24.691 1.00 45.03 99 ILE A C 1
ATOM 782 O O . ILE A 1 99 ? -21.846 3.336 23.891 1.00 45.03 99 ILE A O 1
ATOM 786 N N . SER A 1 100 ? -23.618 4.618 24.286 1.00 40.16 100 SER A N 1
ATOM 787 C CA . SER A 1 100 ? -23.572 5.323 22.991 1.00 40.16 100 SER A CA 1
ATOM 788 C C . SER A 1 100 ? -24.355 6.642 23.058 1.00 40.16 100 SER A C 1
ATOM 790 O O . SER A 1 100 ? -25.399 6.794 22.430 1.00 40.16 100 SER A O 1
ATOM 792 N N . GLY A 1 101 ? -23.849 7.582 23.857 1.00 32.88 101 GLY A N 1
ATOM 793 C CA . GLY A 1 101 ? -24.074 9.028 23.723 1.00 32.88 101 GLY A CA 1
ATOM 794 C C . GLY A 1 101 ? -22.692 9.678 23.814 1.00 32.88 101 GLY A C 1
ATOM 795 O O . GLY A 1 101 ? -21.963 9.392 24.756 1.00 32.88 101 GLY A O 1
ATOM 796 N N . ASP A 1 102 ? -22.167 10.213 22.716 1.00 36.72 102 ASP A N 1
ATOM 797 C CA . ASP A 1 102 ? -22.279 11.630 22.341 1.00 36.72 102 ASP A CA 1
ATOM 798 C C . ASP A 1 102 ? -21.604 12.533 23.384 1.00 36.72 102 ASP A C 1
ATOM 800 O O . ASP A 1 102 ? -22.229 12.901 24.373 1.00 36.72 102 ASP A O 1
ATOM 804 N N . ASP A 1 103 ? -20.323 12.856 23.169 1.00 32.22 103 ASP A N 1
ATOM 805 C CA . ASP A 1 103 ? -19.794 14.149 23.601 1.00 32.22 103 ASP A CA 1
ATOM 806 C C . ASP A 1 103 ? -18.604 14.593 22.738 1.00 32.22 103 ASP A C 1
ATOM 808 O O . ASP A 1 103 ? -17.590 13.909 22.576 1.00 32.22 103 ASP A O 1
ATOM 812 N N . SER A 1 104 ? -18.795 15.766 22.158 1.00 38.75 104 SER A N 1
ATOM 813 C CA . SER A 1 104 ? -17.852 16.597 21.427 1.00 38.75 104 SER A CA 1
ATOM 814 C C . SER A 1 104 ? -16.982 17.390 22.404 1.00 38.75 104 SER A C 1
ATOM 816 O O . SER A 1 104 ? -17.516 18.107 23.244 1.00 38.75 104 SER A O 1
ATOM 818 N N . GLY A 1 105 ? -15.656 17.352 22.251 1.00 31.50 105 GLY A N 1
ATOM 819 C CA . GLY A 1 105 ? -14.746 18.109 23.115 1.00 31.50 105 GLY A CA 1
ATOM 820 C C . GLY A 1 105 ? -13.417 18.438 22.448 1.00 31.50 105 GLY A C 1
ATOM 821 O O . GLY A 1 105 ? -12.480 17.653 22.468 1.00 31.50 105 GLY A O 1
ATOM 822 N N . GLU A 1 106 ? -13.382 19.621 21.856 1.00 31.88 106 GLU A N 1
ATOM 823 C CA . GLU A 1 106 ? -12.258 20.348 21.272 1.00 31.88 106 GLU A CA 1
ATOM 824 C C . GLU A 1 106 ? -11.141 20.631 22.300 1.00 31.88 106 GLU A C 1
ATOM 826 O O . GLU A 1 106 ? -11.410 21.152 23.382 1.00 31.88 106 GLU A O 1
ATOM 831 N N . SER A 1 107 ? -9.872 20.372 21.955 1.00 33.81 107 SER A N 1
ATOM 832 C CA . SER A 1 107 ? -8.745 21.053 22.608 1.00 33.81 107 SER A CA 1
ATOM 833 C C . SER A 1 107 ? -7.533 21.201 21.687 1.00 33.81 107 SER A C 1
ATOM 835 O O . SER A 1 107 ? -6.748 20.280 21.474 1.00 33.81 107 SER A O 1
ATOM 837 N N . THR A 1 108 ? -7.399 22.423 21.187 1.00 31.91 108 THR A N 1
ATOM 838 C CA . THR A 1 108 ? -6.216 23.090 20.643 1.00 31.91 108 THR A CA 1
ATOM 839 C C . THR A 1 108 ? -4.981 22.922 21.536 1.00 31.91 108 THR A C 1
ATOM 841 O O . THR A 1 108 ? -5.032 23.289 22.710 1.00 31.91 108 THR A O 1
ATOM 844 N N . GLN A 1 109 ? -3.839 22.502 20.979 1.00 34.84 109 GLN A N 1
ATOM 845 C CA . GLN A 1 109 ? -2.529 22.798 21.571 1.00 34.84 109 GLN A CA 1
ATOM 846 C C . GLN A 1 109 ? -1.492 23.231 20.531 1.00 34.84 109 GLN A C 1
ATOM 848 O O . GLN A 1 109 ? -1.401 22.716 19.422 1.00 34.84 109 GLN A O 1
ATOM 853 N N . GLN A 1 110 ? -0.765 24.264 20.949 1.00 30.48 110 GLN A N 1
ATOM 854 C CA . GLN A 1 110 ? 0.195 25.082 20.228 1.00 30.48 110 GLN A CA 1
ATOM 855 C C . GLN A 1 110 ? 1.475 24.310 19.892 1.00 30.48 110 GLN A C 1
ATOM 857 O O . GLN A 1 110 ? 2.118 23.753 20.778 1.00 30.48 110 GLN A O 1
ATOM 862 N N . GLY A 1 111 ? 1.895 24.382 18.629 1.00 28.80 111 GLY A N 1
ATOM 863 C CA . GLY A 1 111 ? 3.254 24.051 18.215 1.00 28.80 111 GLY A CA 1
ATOM 864 C C . GLY A 1 111 ? 4.201 25.216 18.503 1.00 28.80 111 GLY A C 1
ATOM 865 O O . GLY A 1 111 ? 4.029 26.314 17.972 1.00 28.80 111 GLY A O 1
ATOM 866 N N . VAL A 1 112 ? 5.204 24.969 19.344 1.00 31.22 112 VAL A N 1
ATOM 867 C CA . VAL A 1 112 ? 6.374 25.834 19.520 1.00 31.22 112 VAL A CA 1
ATOM 868 C C . VAL A 1 112 ? 7.449 25.378 18.534 1.00 31.22 112 VAL A C 1
ATOM 870 O O . VAL A 1 112 ? 7.876 24.228 18.550 1.00 31.22 112 VAL A O 1
ATOM 873 N N . GLN A 1 113 ? 7.863 26.305 17.671 1.00 32.34 113 GLN A N 1
ATOM 874 C CA . GLN A 1 113 ? 9.027 26.201 16.796 1.00 32.34 113 GLN A CA 1
ATOM 875 C C . GLN A 1 113 ? 10.311 26.061 17.620 1.00 32.34 113 GLN A C 1
ATOM 877 O O . GLN A 1 113 ? 10.563 26.885 18.500 1.00 32.34 113 GLN A O 1
ATOM 882 N N . GLN A 1 114 ? 11.178 25.116 17.259 1.00 34.22 114 GLN A N 1
ATOM 883 C CA . GLN A 1 114 ? 12.607 25.275 17.510 1.00 34.22 114 GLN A CA 1
ATOM 884 C C . GLN A 1 114 ? 13.432 24.752 16.334 1.00 34.22 114 GLN A C 1
ATOM 886 O O . GLN A 1 114 ? 13.594 23.560 16.102 1.00 34.22 114 GLN A O 1
ATOM 891 N N . ASP A 1 115 ? 13.901 25.740 15.585 1.00 28.80 115 ASP A N 1
ATOM 892 C CA . ASP A 1 115 ? 14.958 25.733 14.590 1.00 28.80 115 ASP A CA 1
ATOM 893 C C . ASP A 1 115 ? 16.313 25.510 15.282 1.00 28.80 115 ASP A C 1
ATOM 895 O O . ASP A 1 115 ? 16.567 26.119 16.324 1.00 28.80 115 ASP A O 1
ATOM 899 N N . SER A 1 116 ? 17.183 24.664 14.722 1.00 33.50 116 SER A N 1
ATOM 900 C CA . SER A 1 116 ? 18.640 24.790 14.877 1.00 33.50 116 SER A CA 1
ATOM 901 C C . SER A 1 116 ? 19.389 23.915 13.878 1.00 33.50 116 SER A C 1
ATOM 903 O O . SER A 1 116 ? 19.416 22.687 13.937 1.00 33.50 116 SER A O 1
ATOM 905 N N . THR A 1 117 ? 20.052 24.627 12.980 1.00 31.08 117 THR A N 1
ATOM 906 C CA . THR A 1 117 ? 20.997 24.175 11.968 1.00 31.08 117 THR A CA 1
ATOM 907 C C . THR A 1 117 ? 22.408 24.029 12.564 1.00 31.08 117 THR A C 1
ATOM 909 O O . THR A 1 117 ? 22.918 24.985 13.132 1.00 31.08 117 THR A O 1
ATOM 912 N N . GLY A 1 118 ? 23.058 22.882 12.328 1.00 32.06 118 GLY A N 1
ATOM 913 C CA . GLY A 1 118 ? 24.441 22.771 11.819 1.00 32.06 118 GLY A CA 1
ATOM 914 C C . GLY A 1 118 ? 25.682 23.045 12.703 1.00 32.06 118 GLY A C 1
ATOM 915 O O . GLY A 1 118 ? 25.680 23.867 13.607 1.00 32.06 118 GLY A O 1
ATOM 916 N N . VAL A 1 119 ? 26.789 22.415 12.255 1.00 30.78 119 VAL A N 1
ATOM 917 C CA . VAL A 1 119 ? 28.240 22.576 12.571 1.00 30.78 119 VAL A CA 1
ATOM 918 C C . VAL A 1 119 ? 28.699 22.049 13.957 1.00 30.78 119 VAL A C 1
ATOM 920 O O . VAL A 1 119 ? 28.093 22.358 14.966 1.00 30.78 119 VAL A O 1
ATOM 923 N N . MET A 1 120 ? 29.743 21.218 14.131 1.00 33.97 120 MET A N 1
ATOM 924 C CA . MET A 1 120 ? 31.095 21.242 13.551 1.00 33.97 120 MET A CA 1
ATOM 925 C C . MET A 1 120 ? 31.837 19.888 13.553 1.00 33.97 120 MET A C 1
ATOM 927 O O . MET A 1 120 ? 31.608 19.008 14.376 1.00 33.97 120 MET A O 1
ATOM 931 N N . ALA A 1 121 ? 32.822 19.819 12.652 1.00 38.00 121 ALA A N 1
ATOM 932 C CA . ALA A 1 121 ? 33.986 18.939 12.666 1.00 38.00 121 ALA A CA 1
ATOM 933 C C . ALA A 1 121 ? 35.038 19.347 13.725 1.00 38.00 121 ALA A C 1
ATOM 935 O O . ALA A 1 121 ? 35.133 20.522 14.065 1.00 38.00 121 ALA A O 1
ATOM 936 N N . GLY A 1 122 ? 35.924 18.416 14.112 1.00 32.59 122 GLY A N 1
ATOM 937 C CA . GLY A 1 122 ? 37.298 18.757 14.529 1.00 32.59 122 GLY A CA 1
ATOM 938 C C . GLY A 1 122 ? 37.798 18.222 15.879 1.00 32.59 122 GLY A C 1
ATOM 939 O O . GLY A 1 122 ? 37.693 18.891 16.893 1.00 32.59 122 GLY A O 1
ATOM 940 N N . ASN A 1 123 ? 38.398 17.029 15.845 1.00 35.62 123 ASN A N 1
ATOM 941 C CA . ASN A 1 123 ? 39.726 16.652 16.370 1.00 35.62 123 ASN A CA 1
ATOM 942 C C . ASN A 1 123 ? 40.397 17.505 17.493 1.00 35.62 123 ASN A C 1
ATOM 944 O O . ASN A 1 123 ? 40.804 18.626 17.214 1.00 35.62 123 ASN A O 1
ATOM 948 N N . SER A 1 124 ? 40.674 16.924 18.679 1.00 34.78 124 SER A N 1
ATOM 949 C CA . SER A 1 124 ? 42.035 16.759 19.271 1.00 34.78 124 SER A CA 1
ATOM 950 C C . SER A 1 124 ? 42.031 16.348 20.763 1.00 34.78 124 SER A C 1
ATOM 952 O O . SER A 1 124 ? 41.448 17.027 21.600 1.00 34.78 124 SER A O 1
ATOM 954 N N . GLU A 1 125 ? 42.749 15.260 21.057 1.00 34.12 125 GLU A N 1
ATOM 955 C CA . GLU A 1 125 ? 43.683 15.020 22.179 1.00 34.12 125 GLU A CA 1
ATOM 956 C C . GLU A 1 125 ? 43.407 15.567 23.606 1.00 34.12 125 GLU A C 1
ATOM 958 O O . GLU A 1 125 ? 43.642 16.725 23.925 1.00 34.12 125 GLU A O 1
ATOM 963 N N . GLY A 1 126 ? 43.071 14.634 24.509 1.00 34.72 126 GLY A N 1
ATOM 964 C CA . GLY A 1 126 ? 43.876 14.272 25.689 1.00 34.72 126 GLY A CA 1
ATOM 965 C C . GLY A 1 126 ? 44.132 15.293 26.805 1.00 34.72 126 GLY A C 1
ATOM 966 O O . GLY A 1 126 ? 45.178 15.928 26.798 1.00 34.72 126 GLY A O 1
ATOM 967 N N . VAL A 1 127 ? 43.312 15.275 27.870 1.00 36.50 127 VAL A N 1
ATOM 968 C CA . VAL A 1 127 ? 43.737 15.586 29.256 1.00 36.50 127 VAL A CA 1
ATOM 969 C C . VAL A 1 127 ? 42.914 14.767 30.264 1.00 36.50 127 VAL A C 1
ATOM 971 O O . VAL A 1 127 ? 41.688 14.768 30.246 1.00 36.50 127 VAL A O 1
ATOM 974 N N . THR A 1 128 ? 43.627 14.084 31.158 1.00 39.22 128 THR A N 1
ATOM 975 C CA . THR A 1 128 ? 43.153 13.252 32.272 1.00 39.22 128 THR A CA 1
ATOM 976 C C . THR A 1 128 ? 42.825 14.099 33.505 1.00 39.22 128 THR A C 1
ATOM 978 O O . THR A 1 128 ? 43.756 14.664 34.068 1.00 39.22 128 THR A O 1
ATOM 981 N N . LEU A 1 129 ? 41.573 14.120 33.986 1.00 36.16 129 LEU A N 1
ATOM 982 C CA . LEU A 1 129 ? 41.219 14.390 35.393 1.00 36.16 129 LEU A CA 1
ATOM 983 C C . LEU A 1 129 ? 39.887 13.695 35.756 1.00 36.16 129 LEU A C 1
ATOM 985 O O . LEU A 1 129 ? 38.873 13.864 35.089 1.00 36.16 129 LEU A O 1
ATOM 989 N N . GLU A 1 130 ? 39.936 12.901 36.821 1.00 36.06 130 GLU A N 1
ATOM 990 C CA . GLU A 1 130 ? 38.854 12.140 37.468 1.00 36.06 130 GLU A CA 1
ATOM 991 C C . GLU A 1 130 ? 38.171 12.992 38.577 1.00 36.06 130 GLU A C 1
ATOM 993 O O . GLU A 1 130 ? 38.682 14.060 38.921 1.00 36.06 130 GLU A O 1
ATOM 998 N N . PRO A 1 131 ? 37.050 12.565 39.189 1.00 45.06 131 PRO A N 1
ATOM 999 C CA . PRO A 1 131 ? 35.691 12.730 38.695 1.00 45.06 131 PRO A CA 1
ATOM 1000 C C . PRO A 1 131 ? 34.875 13.686 39.593 1.00 45.06 131 PRO A C 1
ATOM 1002 O O . PRO A 1 131 ? 34.819 13.536 40.813 1.00 45.06 131 PRO A O 1
ATOM 1005 N N . ALA A 1 132 ? 34.167 14.641 38.989 1.00 38.22 132 ALA A N 1
ATOM 1006 C CA . ALA A 1 132 ? 33.133 15.415 39.670 1.00 38.22 132 ALA A CA 1
ATOM 1007 C C . ALA A 1 132 ? 31.776 15.088 39.041 1.00 38.22 132 ALA A C 1
ATOM 1009 O O . ALA A 1 132 ? 31.459 15.504 37.931 1.00 38.22 132 ALA A O 1
ATOM 1010 N N . SER A 1 133 ? 31.008 14.300 39.788 1.00 51.47 133 SER A N 1
ATOM 1011 C CA . SER A 1 133 ? 29.580 14.037 39.632 1.00 51.47 133 SER A CA 1
ATOM 1012 C C . SER A 1 133 ? 28.796 15.332 39.388 1.00 51.47 133 SER A C 1
ATOM 1014 O O . SER A 1 133 ? 28.567 16.098 40.325 1.00 51.47 133 SER A O 1
ATOM 1016 N N . VAL A 1 134 ? 28.353 15.560 38.150 1.00 41.09 134 VAL A N 1
ATOM 1017 C CA . VAL A 1 134 ? 27.413 16.628 37.783 1.00 41.09 134 VAL A CA 1
ATOM 1018 C C . VAL A 1 134 ? 26.353 16.039 36.852 1.00 41.09 134 VAL A C 1
ATOM 1020 O O . VAL A 1 134 ? 26.664 15.289 35.931 1.00 41.09 134 VAL A O 1
ATOM 1023 N N . GLY A 1 135 ? 25.096 16.321 37.192 1.00 42.03 135 GLY A N 1
ATOM 1024 C CA . GLY A 1 135 ? 23.901 15.605 36.768 1.00 42.03 135 GLY A CA 1
ATOM 1025 C C . GLY A 1 135 ? 23.613 15.602 35.270 1.00 42.03 135 GLY A C 1
ATOM 1026 O O . GLY A 1 135 ? 23.731 16.612 34.579 1.00 42.03 135 GLY A O 1
ATOM 1027 N N . GLY A 1 136 ? 23.166 14.436 34.804 1.00 50.38 136 GLY A N 1
ATOM 1028 C CA . GLY A 1 136 ? 22.474 14.282 33.532 1.00 50.38 136 GLY A CA 1
ATOM 1029 C C . GLY A 1 136 ? 20.988 14.668 33.633 1.00 50.38 136 GLY A C 1
ATOM 1030 O O . GLY A 1 136 ? 20.437 14.728 34.736 1.00 50.38 136 GLY A O 1
ATOM 1031 N N . PRO A 1 137 ? 20.313 14.867 32.488 1.00 50.00 137 PRO A N 1
ATOM 1032 C CA . PRO A 1 137 ? 18.946 15.400 32.368 1.00 50.00 137 PRO A CA 1
ATOM 1033 C C . PRO A 1 137 ? 17.817 14.482 32.886 1.00 50.00 137 PRO A C 1
ATOM 1035 O O . PRO A 1 137 ? 16.656 14.707 32.579 1.00 50.00 137 PRO A O 1
ATOM 1038 N N . ASN A 1 138 ? 18.134 13.467 33.696 1.00 51.62 138 ASN A N 1
ATOM 1039 C CA . ASN A 1 138 ? 17.167 12.543 34.301 1.00 51.62 138 ASN A CA 1
ATOM 1040 C C . ASN A 1 138 ? 17.088 12.656 35.837 1.00 51.62 138 ASN A C 1
ATOM 1042 O O . ASN A 1 138 ? 16.381 11.877 36.470 1.00 51.62 138 ASN A O 1
ATOM 1046 N N . ALA A 1 139 ? 17.780 13.625 36.452 1.00 56.38 139 ALA A N 1
ATOM 1047 C CA . ALA A 1 139 ? 17.733 13.842 37.904 1.00 56.38 139 ALA A CA 1
ATOM 1048 C C . ALA A 1 139 ? 16.377 14.382 38.412 1.00 56.38 139 ALA A C 1
ATOM 1050 O O . ALA A 1 139 ? 16.100 14.316 39.606 1.00 56.38 139 ALA A O 1
ATOM 1051 N N . GLU A 1 140 ? 15.513 14.886 37.526 1.00 52.53 140 GLU A N 1
ATOM 1052 C CA . GLU A 1 140 ? 14.201 15.424 37.913 1.00 52.53 140 GLU A CA 1
ATOM 1053 C C . GLU A 1 140 ? 13.132 14.334 38.104 1.00 52.53 140 GLU A C 1
ATOM 1055 O O . GLU A 1 140 ? 12.183 14.529 38.861 1.00 52.53 140 GLU A O 1
ATOM 1060 N N . LEU A 1 141 ? 13.302 13.155 37.494 1.00 58.12 141 LEU A N 1
ATOM 1061 C CA . LEU A 1 141 ? 12.343 12.047 37.612 1.00 58.12 141 LEU A CA 1
ATOM 1062 C C . LEU A 1 141 ? 12.507 11.250 38.915 1.00 58.12 141 LEU A C 1
ATOM 1064 O O . LEU A 1 141 ? 11.522 10.745 39.451 1.00 58.12 141 LEU A O 1
ATOM 1068 N N . ASP A 1 142 ? 13.719 11.200 39.473 1.00 53.09 142 ASP A N 1
ATOM 1069 C CA . ASP A 1 142 ? 13.997 10.495 40.734 1.00 53.09 142 ASP A CA 1
ATOM 1070 C C . ASP A 1 142 ? 13.624 11.342 41.973 1.00 53.09 142 ASP A C 1
ATOM 1072 O O . ASP A 1 142 ? 13.305 10.815 43.038 1.00 53.09 142 ASP A O 1
ATOM 1076 N N . ALA A 1 143 ? 13.542 12.671 41.819 1.00 57.72 143 ALA A N 1
ATOM 1077 C CA . ALA A 1 143 ? 13.038 13.580 42.852 1.00 57.72 143 ALA A CA 1
ATOM 1078 C C . ALA A 1 143 ? 11.505 13.525 43.024 1.00 57.72 143 ALA A C 1
ATOM 1080 O O . ALA A 1 143 ? 10.996 13.963 44.055 1.00 57.72 143 ALA A O 1
ATOM 1081 N N . LEU A 1 144 ? 10.764 12.971 42.054 1.00 51.50 144 LEU A N 1
ATOM 1082 C CA . LEU A 1 144 ? 9.299 12.865 42.113 1.00 51.50 144 LEU A CA 1
ATOM 1083 C C . LEU A 1 144 ? 8.802 11.579 42.805 1.00 51.50 144 LEU A C 1
ATOM 1085 O O . LEU A 1 144 ? 7.645 11.505 43.212 1.00 51.50 144 LEU A O 1
ATOM 1089 N N . LEU A 1 145 ? 9.670 10.571 42.945 1.00 56.38 145 LEU A N 1
ATOM 1090 C CA . LEU A 1 145 ? 9.376 9.283 43.594 1.00 56.38 145 LEU A CA 1
ATOM 1091 C C . LEU A 1 145 ? 9.855 9.215 45.056 1.00 56.38 145 LEU A C 1
ATOM 1093 O O . LEU A 1 145 ? 9.468 8.307 45.795 1.00 56.38 145 LEU A O 1
ATOM 1097 N N . GLY A 1 146 ? 10.647 10.195 45.500 1.00 49.19 146 GLY A N 1
ATOM 1098 C CA . GLY A 1 146 ? 11.031 10.380 46.898 1.00 49.19 146 GLY A CA 1
ATOM 1099 C C . GLY A 1 146 ? 9.877 10.955 47.718 1.00 49.19 146 GLY A C 1
ATOM 1100 O O . GLY A 1 146 ? 9.729 12.168 47.820 1.00 49.19 146 GLY A O 1
ATOM 1101 N N . GLY A 1 147 ? 9.056 10.072 48.288 1.00 53.28 147 GLY A N 1
ATOM 1102 C CA . GLY A 1 147 ? 7.882 10.399 49.095 1.00 53.28 147 GLY A CA 1
ATOM 1103 C C . GLY A 1 147 ? 8.115 11.502 50.133 1.00 53.28 147 GLY A C 1
ATOM 1104 O O . GLY A 1 147 ? 8.764 11.292 51.155 1.00 53.28 147 GLY A O 1
ATOM 1105 N N . GLY A 1 148 ? 7.520 12.666 49.876 1.00 41.47 148 GLY A N 1
ATOM 1106 C CA . GLY A 1 148 ? 7.280 13.704 50.867 1.00 41.47 148 GLY A CA 1
ATOM 1107 C C . GLY A 1 148 ? 5.855 13.580 51.390 1.00 41.47 148 GLY A C 1
ATOM 1108 O O . GLY A 1 148 ? 4.899 13.747 50.629 1.00 41.47 148 GLY A O 1
ATOM 1109 N N . GLU A 1 149 ? 5.722 13.285 52.684 1.00 52.16 149 GLU A N 1
ATOM 1110 C CA . GLU A 1 149 ? 4.474 13.338 53.448 1.00 52.16 149 GLU A CA 1
ATOM 1111 C C . GLU A 1 149 ? 3.787 14.694 53.227 1.00 52.16 149 GLU A C 1
ATOM 1113 O O . GLU A 1 149 ? 4.120 15.712 53.836 1.00 52.16 149 GLU A O 1
ATOM 1118 N N . SER A 1 150 ? 2.836 14.719 52.295 1.00 45.69 150 SER A N 1
ATOM 1119 C CA . SER A 1 150 ? 2.032 15.897 52.011 1.00 45.69 150 SER A CA 1
ATOM 1120 C C . SER A 1 150 ? 0.882 15.927 52.998 1.00 45.69 150 SER A C 1
ATOM 1122 O O . SER A 1 150 ? -0.082 15.167 52.904 1.00 45.69 150 SER A O 1
ATOM 1124 N N . ASN A 1 151 ? 1.030 16.811 53.978 1.00 44.00 151 ASN A N 1
ATOM 1125 C CA . ASN A 1 151 ? 0.015 17.156 54.953 1.00 44.00 151 ASN A CA 1
ATOM 1126 C C . ASN A 1 151 ? -1.315 17.451 54.248 1.00 44.00 151 ASN A C 1
ATOM 1128 O O . ASN A 1 151 ? -1.437 18.401 53.474 1.00 44.00 151 ASN A O 1
ATOM 1132 N N . SER A 1 152 ? -2.295 16.602 54.556 1.00 41.47 152 SER A N 1
ATOM 1133 C CA . SER A 1 152 ? -3.707 16.696 54.203 1.00 41.47 152 SER A CA 1
ATOM 1134 C C . SER A 1 152 ? -4.237 18.116 54.415 1.00 41.47 152 SER A C 1
ATOM 1136 O O . SER A 1 152 ? -4.643 18.490 55.516 1.00 41.47 152 SER A O 1
ATOM 1138 N N . SER A 1 153 ? -4.258 18.903 53.340 1.00 39.94 153 SER A N 1
ATOM 1139 C CA . SER A 1 153 ? -5.012 20.148 53.278 1.00 39.94 153 SER A CA 1
ATOM 1140 C C . SER A 1 153 ? -6.481 19.788 53.095 1.00 39.94 153 SER A C 1
ATOM 1142 O O . SER A 1 153 ? -6.942 19.475 52.001 1.00 39.94 153 SER A O 1
ATOM 1144 N N . THR A 1 154 ? -7.191 19.782 54.219 1.00 43.25 154 THR A N 1
ATOM 1145 C CA . THR A 1 154 ? -8.648 19.730 54.331 1.00 43.25 154 THR A CA 1
ATOM 1146 C C . THR A 1 154 ? -9.288 20.746 53.390 1.00 43.25 154 THR A C 1
ATOM 1148 O O . THR A 1 154 ? -9.279 21.948 53.655 1.00 43.25 154 THR A O 1
ATOM 1151 N N . VAL A 1 155 ? -9.864 20.251 52.297 1.00 43.12 155 VAL A N 1
ATOM 1152 C CA . VAL A 1 155 ? -10.854 20.986 51.513 1.00 43.12 155 VAL A CA 1
ATOM 1153 C C . VAL A 1 155 ? -12.134 21.004 52.341 1.00 43.12 155 VAL A C 1
ATOM 1155 O O . VAL A 1 155 ? -12.805 19.986 52.501 1.00 43.12 155 VAL A O 1
ATOM 1158 N N . SER A 1 156 ? -12.436 22.168 52.914 1.00 44.31 156 SER A N 1
ATOM 1159 C CA . SER A 1 156 ? -13.722 22.472 53.534 1.00 44.31 156 SER A CA 1
ATOM 1160 C C . SER A 1 156 ? -14.820 22.390 52.475 1.00 44.31 156 SER A C 1
ATOM 1162 O O . SER A 1 156 ? -15.082 23.356 51.761 1.00 44.31 156 SER A O 1
ATOM 1164 N N . ALA A 1 157 ? -15.440 21.218 52.359 1.00 44.28 157 ALA A N 1
ATOM 1165 C CA . ALA A 1 157 ? -16.705 21.060 51.667 1.00 44.28 157 ALA A CA 1
ATOM 1166 C C . ALA A 1 157 ? -17.802 21.691 52.532 1.00 44.28 157 ALA A C 1
ATOM 1168 O O . ALA A 1 157 ? -18.075 21.248 53.649 1.00 44.28 157 ALA A O 1
ATOM 1169 N N . ASP A 1 158 ? -18.387 22.758 52.003 1.00 41.50 158 ASP A N 1
ATOM 1170 C CA . ASP A 1 158 ? -19.542 23.457 52.546 1.00 41.50 158 ASP A CA 1
ATOM 1171 C C . ASP A 1 158 ? -20.739 22.487 52.566 1.00 41.50 158 ASP A C 1
ATOM 1173 O O . ASP A 1 158 ? -21.369 22.191 51.547 1.00 41.50 158 ASP A O 1
ATOM 1177 N N . VAL A 1 159 ? -20.989 21.896 53.736 1.00 44.84 159 VAL A N 1
ATOM 1178 C CA . VAL A 1 159 ? -22.127 21.013 53.999 1.00 44.84 159 VAL A CA 1
ATOM 1179 C C . VAL A 1 159 ? -23.373 21.883 54.124 1.00 44.84 159 VAL A C 1
ATOM 1181 O O . VAL A 1 159 ? -23.682 22.444 55.180 1.00 44.84 159 VAL A O 1
ATOM 1184 N N . VAL A 1 160 ? -24.132 21.957 53.029 1.00 48.09 160 VAL A N 1
ATOM 1185 C CA . VAL A 1 160 ? -25.517 22.432 53.038 1.00 48.09 160 VAL A CA 1
ATOM 1186 C C . VAL A 1 160 ? -26.334 21.470 53.896 1.00 48.09 160 VAL A C 1
ATOM 1188 O O . VAL A 1 160 ? -26.764 20.394 53.479 1.00 48.09 160 VAL A O 1
ATOM 1191 N N . THR A 1 161 ? -26.515 21.883 55.144 1.00 47.41 161 THR A N 1
ATOM 1192 C CA . THR A 1 161 ? -27.309 21.209 56.163 1.00 47.41 161 THR A CA 1
ATOM 1193 C C . THR A 1 161 ? -28.784 21.341 55.788 1.00 47.41 161 THR A C 1
ATOM 1195 O O . THR A 1 161 ? -29.439 22.327 56.121 1.00 47.41 161 THR A O 1
ATOM 1198 N N . SER A 1 162 ? -29.321 20.350 55.075 1.00 44.44 162 SER A N 1
ATOM 1199 C CA . SER A 1 162 ? -30.766 20.147 54.951 1.00 44.44 162 SER A CA 1
ATOM 1200 C C . SER A 1 162 ? -31.184 19.082 55.964 1.00 44.44 162 SER A C 1
ATOM 1202 O O . SER A 1 162 ? -30.931 17.891 55.813 1.00 44.44 162 SER A O 1
ATOM 1204 N N . GLY A 1 163 ? -31.761 19.555 57.071 1.00 47.44 163 GLY A N 1
ATOM 1205 C CA . GLY A 1 163 ? -32.258 18.730 58.164 1.00 47.44 163 GLY A CA 1
ATOM 1206 C C . GLY A 1 163 ? -33.427 17.855 57.722 1.00 47.44 163 GLY A C 1
ATOM 1207 O O . GLY A 1 163 ? -34.574 18.291 57.723 1.00 47.44 163 GLY A O 1
ATOM 1208 N N . GLY A 1 164 ? -33.126 16.606 57.381 1.00 46.94 164 GLY A N 1
ATOM 1209 C CA . GLY A 1 164 ? -34.077 15.505 57.344 1.00 46.94 164 GLY A CA 1
ATOM 1210 C C . GLY A 1 164 ? -33.571 14.413 58.275 1.00 46.94 164 GLY A C 1
ATOM 1211 O O . GLY A 1 164 ? -32.580 13.759 57.972 1.00 46.94 164 GLY A O 1
ATOM 1212 N N . SER A 1 165 ? -34.218 14.233 59.425 1.00 51.50 165 SER A N 1
ATOM 1213 C CA . SER A 1 165 ? -33.913 13.153 60.367 1.00 51.50 165 SER A CA 1
ATOM 1214 C C . SER A 1 165 ? -34.235 11.797 59.735 1.00 51.50 165 SER A C 1
ATOM 1216 O O . SER A 1 165 ? -35.357 11.306 59.841 1.00 51.50 165 SER A O 1
ATOM 1218 N N . ILE A 1 166 ? -33.249 11.182 59.079 1.00 57.91 166 ILE A N 1
ATOM 1219 C CA . ILE A 1 166 ? -33.318 9.796 58.600 1.00 57.91 166 ILE A CA 1
ATOM 1220 C C . ILE A 1 166 ? -32.903 8.871 59.752 1.00 57.91 166 ILE A C 1
ATOM 1222 O O . ILE A 1 166 ? -31.848 8.242 59.751 1.00 57.91 166 ILE A O 1
ATOM 1226 N N . SER A 1 167 ? -33.718 8.837 60.803 1.00 55.72 167 SER A N 1
ATOM 1227 C CA . SER A 1 167 ? -33.564 7.875 61.894 1.00 55.72 167 SER A CA 1
ATOM 1228 C C . SER A 1 167 ? -34.005 6.499 61.392 1.00 55.72 167 SER A C 1
ATOM 1230 O O . SER A 1 167 ? -35.189 6.177 61.432 1.00 55.72 167 SER A O 1
ATOM 1232 N N . GLY A 1 168 ? -33.065 5.706 60.873 1.00 59.81 168 GLY A N 1
ATOM 1233 C CA . GLY A 1 168 ? -33.355 4.330 60.459 1.00 59.81 168 GLY A CA 1
ATOM 1234 C C . GLY A 1 168 ? -32.350 3.643 59.535 1.00 59.81 168 GLY A C 1
ATOM 1235 O O . GLY A 1 168 ? -32.627 2.525 59.113 1.00 59.81 168 GLY A O 1
ATOM 1236 N N . LEU A 1 169 ? -31.210 4.257 59.199 1.00 60.66 169 LEU A N 1
ATOM 1237 C CA . LEU A 1 169 ? -30.160 3.557 58.458 1.00 60.66 169 LEU A CA 1
ATOM 1238 C C . LEU A 1 169 ? -29.238 2.842 59.446 1.00 60.66 169 LEU A C 1
ATOM 1240 O O . LEU A 1 169 ? -28.466 3.471 60.162 1.00 60.66 169 LEU A O 1
ATOM 1244 N N . ASN A 1 170 ? -29.388 1.522 59.507 1.00 82.25 170 ASN A N 1
ATOM 1245 C CA . ASN A 1 170 ? -28.531 0.637 60.280 1.00 82.25 170 ASN A CA 1
ATOM 1246 C C . ASN A 1 170 ? -27.114 0.693 59.685 1.00 82.25 170 ASN A C 1
ATOM 1248 O O . ASN A 1 170 ? -26.937 0.453 58.491 1.00 82.25 170 ASN A O 1
ATOM 1252 N N . GLU A 1 171 ? -26.118 1.025 60.502 1.00 85.44 171 GLU A N 1
ATOM 1253 C CA . GLU A 1 171 ? -24.721 1.200 60.079 1.00 85.44 171 GLU A CA 1
ATOM 1254 C C . GLU A 1 171 ? -24.145 -0.070 59.430 1.00 85.44 171 GLU A C 1
ATOM 1256 O O . GLU A 1 171 ? -23.409 0.006 58.447 1.00 85.44 171 GLU A O 1
ATOM 1261 N N . ASP A 1 172 ? -24.597 -1.238 59.890 1.00 88.25 172 ASP A N 1
ATOM 1262 C CA . ASP A 1 172 ? -24.241 -2.538 59.317 1.00 88.25 172 ASP A CA 1
ATOM 1263 C C . ASP A 1 172 ? -24.682 -2.674 57.847 1.00 88.25 172 ASP A C 1
ATOM 1265 O O . ASP A 1 172 ? -23.954 -3.221 57.027 1.00 88.25 172 ASP A O 1
ATOM 1269 N N . THR A 1 173 ? -25.833 -2.106 57.466 1.00 86.44 173 THR A N 1
ATOM 1270 C CA . THR A 1 173 ? -26.331 -2.154 56.078 1.00 86.44 173 THR A CA 1
ATOM 1271 C C . THR A 1 173 ? -25.527 -1.248 55.148 1.00 86.44 173 THR A C 1
ATOM 1273 O O . THR A 1 173 ? -25.348 -1.561 53.972 1.00 86.44 173 THR A O 1
ATOM 1276 N N . ILE A 1 174 ? -25.023 -0.126 55.668 1.00 87.38 174 ILE A N 1
ATOM 1277 C CA . ILE A 1 174 ? -24.138 0.763 54.909 1.00 87.38 174 ILE A CA 1
ATOM 1278 C C . ILE A 1 174 ? -22.796 0.063 54.672 1.00 87.38 174 ILE A C 1
ATOM 1280 O O . ILE A 1 174 ? -22.265 0.140 53.566 1.00 87.38 174 ILE A O 1
ATOM 1284 N N . ARG A 1 175 ? -22.282 -0.666 55.670 1.00 90.00 175 ARG A N 1
ATOM 1285 C CA . ARG A 1 175 ? -21.045 -1.447 55.546 1.00 90.00 175 ARG A CA 1
ATOM 1286 C C . ARG A 1 175 ? -21.173 -2.560 54.504 1.00 90.00 175 ARG A C 1
ATOM 1288 O O . ARG A 1 175 ? -20.349 -2.614 53.598 1.00 90.00 175 ARG A O 1
ATOM 1295 N N . ASP A 1 176 ? -22.264 -3.326 54.544 1.00 90.94 176 ASP A N 1
ATOM 1296 C CA . ASP A 1 176 ? -22.546 -4.369 53.547 1.00 90.94 176 ASP A CA 1
ATOM 1297 C C . ASP A 1 176 ? -22.674 -3.797 52.123 1.00 90.94 176 ASP A C 1
ATOM 1299 O O . ASP A 1 176 ? -22.170 -4.382 51.165 1.00 90.94 176 ASP A O 1
ATOM 1303 N N . MET A 1 177 ? -23.315 -2.632 51.955 1.00 85.81 177 MET A N 1
ATOM 1304 C CA . MET A 1 177 ? -23.414 -1.979 50.642 1.00 85.81 177 MET A CA 1
ATOM 1305 C C . MET A 1 177 ? -22.065 -1.469 50.129 1.00 85.81 177 MET A C 1
ATOM 1307 O O . MET A 1 177 ? -21.837 -1.482 48.919 1.00 85.81 177 MET A O 1
ATOM 1311 N N . ILE A 1 178 ? -21.190 -1.000 51.021 1.00 89.06 178 ILE A N 1
ATOM 1312 C CA . ILE A 1 178 ? -19.837 -0.569 50.660 1.00 89.06 178 ILE A CA 1
ATOM 1313 C C . ILE A 1 178 ? -19.015 -1.784 50.230 1.00 89.06 178 ILE A C 1
ATOM 1315 O O . ILE A 1 178 ? -18.457 -1.757 49.135 1.00 89.06 178 ILE A O 1
ATOM 1319 N N . ASP A 1 179 ? -19.020 -2.868 51.005 1.00 93.00 179 ASP A N 1
ATOM 1320 C CA . ASP A 1 179 ? -18.278 -4.090 50.672 1.00 93.00 179 ASP A CA 1
ATOM 1321 C C . ASP A 1 179 ? -18.775 -4.696 49.347 1.00 93.00 179 ASP A C 1
ATOM 1323 O O . ASP A 1 179 ? -17.975 -5.010 48.463 1.00 93.00 179 ASP A O 1
ATOM 1327 N N . GLN A 1 180 ? -20.095 -4.718 49.122 1.00 93.12 180 GLN A N 1
ATOM 1328 C CA . GLN A 1 180 ? -20.690 -5.177 47.861 1.00 93.12 180 GLN A CA 1
ATOM 1329 C C . GLN A 1 180 ? -20.294 -4.309 46.650 1.00 93.12 180 GLN A C 1
ATOM 1331 O O . GLN A 1 180 ? -20.279 -4.790 45.514 1.00 93.12 180 GLN A O 1
ATOM 1336 N N . LYS A 1 181 ? -20.005 -3.019 46.854 1.00 90.69 181 LYS A N 1
ATOM 1337 C CA . LYS A 1 181 ? -19.563 -2.104 45.788 1.00 90.69 181 LYS A CA 1
ATOM 1338 C C . LYS A 1 181 ? -18.050 -2.108 45.589 1.00 90.69 181 LYS A C 1
ATOM 1340 O O . LYS A 1 181 ? -17.612 -1.801 44.482 1.00 90.69 181 LYS A O 1
ATOM 1345 N N . PHE A 1 182 ? -17.274 -2.458 46.611 1.00 94.81 182 PHE A N 1
ATOM 1346 C CA . PHE A 1 182 ? -15.815 -2.521 46.541 1.00 94.81 182 PHE A CA 1
ATOM 1347 C C . PHE A 1 182 ? -15.293 -3.854 46.000 1.00 94.81 182 PHE A C 1
ATOM 1349 O O . PHE A 1 182 ? -14.277 -3.853 45.309 1.00 94.81 182 PHE A O 1
ATOM 1356 N N . GLU A 1 183 ? -16.000 -4.966 46.215 1.00 92.62 183 GLU A N 1
ATOM 1357 C CA . GLU A 1 183 ? -15.587 -6.284 45.708 1.00 92.62 183 GLU A CA 1
ATOM 1358 C C . GLU A 1 183 ? -15.400 -6.333 44.167 1.00 92.62 183 GLU A C 1
ATOM 1360 O O . GLU A 1 183 ? -14.379 -6.854 43.707 1.00 92.62 183 GLU A O 1
ATOM 1365 N N . PRO A 1 184 ? -16.285 -5.742 43.331 1.00 90.88 184 PRO A N 1
ATOM 1366 C CA . PRO A 1 184 ? -16.063 -5.657 41.885 1.00 90.88 184 PRO A CA 1
ATOM 1367 C C . PRO A 1 184 ? -14.841 -4.806 41.526 1.00 90.88 184 PRO A C 1
ATOM 1369 O O . PRO A 1 184 ? -14.076 -5.173 40.641 1.00 90.88 184 PRO A O 1
ATOM 1372 N N . VAL A 1 185 ? -14.624 -3.701 42.245 1.00 93.75 185 VAL A N 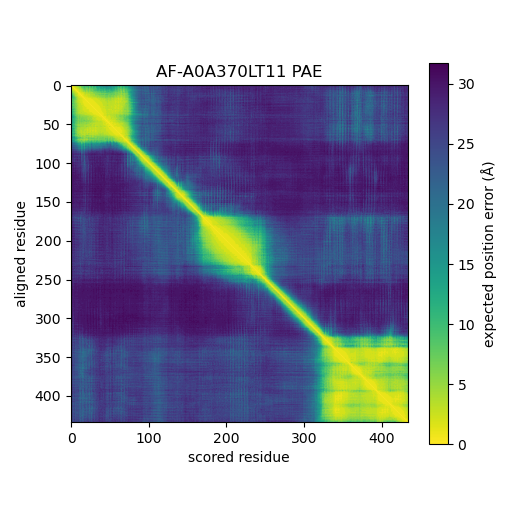1
ATOM 1373 C CA . VAL A 1 185 ? -13.509 -2.776 41.992 1.00 93.75 185 VAL A CA 1
ATOM 1374 C C . VAL A 1 185 ? -12.172 -3.434 42.321 1.00 93.75 185 VAL A C 1
ATOM 1376 O O . VAL A 1 185 ? -11.206 -3.280 41.577 1.00 93.75 185 VAL A O 1
ATOM 1379 N N . GLU A 1 186 ? -12.105 -4.209 43.403 1.00 93.56 186 GLU A N 1
ATOM 1380 C CA . GLU A 1 186 ? -10.899 -4.956 43.764 1.00 93.56 186 GLU A CA 1
ATOM 1381 C C . GLU A 1 186 ? -10.588 -6.053 42.734 1.00 93.56 186 GLU A C 1
ATOM 1383 O O . GLU A 1 186 ? -9.427 -6.258 42.359 1.00 93.56 186 GLU A O 1
ATOM 1388 N N . LYS A 1 187 ? -11.628 -6.708 42.204 1.00 95.31 187 LYS A N 1
ATOM 1389 C CA . LYS A 1 187 ? -11.488 -7.678 41.114 1.00 95.31 187 LYS A CA 1
ATOM 1390 C C . LYS A 1 187 ? -10.982 -7.020 39.829 1.00 95.31 187 LYS A C 1
ATOM 1392 O O . LYS A 1 187 ? -10.042 -7.548 39.231 1.00 95.31 187 LYS A O 1
ATOM 1397 N N . ASP A 1 188 ? -11.538 -5.871 39.452 1.00 95.56 188 ASP A N 1
ATOM 1398 C CA . ASP A 1 188 ? -11.129 -5.120 38.261 1.00 95.56 188 ASP A CA 1
ATOM 1399 C C . ASP A 1 188 ? -9.687 -4.607 38.392 1.00 95.56 188 ASP A C 1
ATOM 1401 O O . ASP A 1 188 ? -8.883 -4.737 37.464 1.00 95.56 188 ASP A O 1
ATOM 1405 N N . LEU A 1 189 ? -9.310 -4.118 39.578 1.00 94.88 189 LEU A N 1
ATOM 1406 C CA . LEU A 1 189 ? -7.943 -3.694 39.882 1.00 94.88 189 LEU A CA 1
ATOM 1407 C C . LEU A 1 189 ? -6.954 -4.868 39.804 1.00 94.88 189 LEU A C 1
ATOM 1409 O O . LEU A 1 189 ? -5.833 -4.720 39.307 1.00 94.88 189 LEU A O 1
ATOM 1413 N N . SER A 1 190 ? -7.369 -6.054 40.254 1.00 94.50 190 SER A N 1
ATOM 1414 C CA . SER A 1 190 ? -6.577 -7.281 40.146 1.00 94.50 190 SER A CA 1
ATOM 1415 C C . SER A 1 190 ? -6.414 -7.736 38.691 1.00 94.50 190 SER A C 1
ATOM 1417 O O . SER A 1 190 ? -5.298 -8.078 38.281 1.00 94.50 190 SER A O 1
ATOM 1419 N N . SER A 1 191 ? -7.474 -7.674 37.873 1.00 95.94 191 SER A N 1
ATOM 1420 C CA . SER A 1 191 ? -7.357 -7.941 36.432 1.00 95.94 191 SER A CA 1
ATOM 1421 C C . SER A 1 191 ? -6.470 -6.920 35.731 1.00 95.94 191 SER A C 1
ATOM 1423 O O . SER A 1 191 ? -5.584 -7.320 34.983 1.00 95.94 191 SER A O 1
ATOM 1425 N N . PHE A 1 192 ? -6.597 -5.633 36.058 1.00 97.19 192 PHE A N 1
ATOM 1426 C CA . PHE A 1 192 ? -5.754 -4.589 35.482 1.00 97.19 192 PHE A CA 1
ATOM 1427 C C . PHE A 1 192 ? -4.276 -4.814 35.817 1.00 97.19 192 PHE A C 1
ATOM 1429 O O . PHE A 1 192 ? -3.407 -4.715 34.954 1.00 97.19 192 PHE A O 1
ATOM 1436 N N . LYS A 1 193 ? -3.971 -5.212 37.058 1.00 96.88 193 LYS A N 1
ATOM 1437 C CA . LYS A 1 193 ? -2.607 -5.577 37.460 1.00 96.88 193 LYS A CA 1
ATOM 1438 C C . LYS A 1 193 ? -2.082 -6.795 36.694 1.00 96.88 193 LYS A C 1
ATOM 1440 O O . LYS A 1 193 ? -0.893 -6.852 36.374 1.00 96.88 193 LYS A O 1
ATOM 1445 N N . LYS A 1 194 ? -2.938 -7.777 36.402 1.00 97.12 194 LYS A N 1
ATOM 1446 C CA . LYS A 1 194 ? -2.579 -8.945 35.585 1.00 97.12 194 LYS A CA 1
ATOM 1447 C C . LYS A 1 194 ? -2.286 -8.542 34.139 1.00 97.12 194 LYS A C 1
ATOM 1449 O O . LYS A 1 194 ? -1.272 -8.978 33.598 1.00 97.12 194 LYS A O 1
ATOM 1454 N N . ASP A 1 195 ? -3.115 -7.684 33.560 1.00 96.62 195 ASP A N 1
ATOM 1455 C CA . ASP A 1 195 ? -2.947 -7.198 32.192 1.00 96.62 195 ASP A CA 1
ATOM 1456 C C . ASP A 1 195 ? -1.699 -6.322 32.061 1.00 96.62 195 ASP A C 1
ATOM 1458 O O . ASP A 1 195 ? -0.923 -6.502 31.128 1.00 96.62 195 ASP A O 1
ATOM 1462 N N . LEU A 1 196 ? -1.412 -5.472 33.050 1.00 96.00 196 LEU A N 1
ATOM 1463 C CA . LEU A 1 196 ? -0.193 -4.661 33.086 1.00 96.00 196 LEU A CA 1
ATOM 1464 C C . LEU A 1 196 ? 1.067 -5.537 33.146 1.00 96.00 196 LEU A C 1
ATOM 1466 O O . LEU A 1 196 ? 2.038 -5.282 32.435 1.00 96.00 196 LEU A O 1
ATOM 1470 N N . ASN A 1 197 ? 1.048 -6.615 33.937 1.00 96.81 197 ASN A N 1
ATOM 1471 C CA . ASN A 1 197 ? 2.153 -7.577 33.954 1.00 96.81 197 ASN A CA 1
ATOM 1472 C C . ASN A 1 197 ? 2.307 -8.310 32.615 1.00 96.81 197 ASN A C 1
ATOM 1474 O O . ASN A 1 197 ? 3.434 -8.534 32.182 1.00 96.81 197 ASN A O 1
ATOM 1478 N N . LYS A 1 198 ? 1.197 -8.651 31.951 1.00 96.88 198 LYS A N 1
ATOM 1479 C CA . LYS A 1 198 ? 1.229 -9.266 30.620 1.00 96.88 198 LYS A CA 1
ATOM 1480 C C . LYS A 1 198 ? 1.816 -8.308 29.580 1.00 96.88 198 LYS A C 1
ATOM 1482 O O . LYS A 1 198 ? 2.731 -8.692 28.868 1.00 96.88 198 LYS A O 1
ATOM 1487 N N . ILE A 1 199 ? 1.373 -7.051 29.564 1.00 96.56 199 ILE A N 1
ATOM 1488 C CA . ILE A 1 199 ? 1.901 -6.007 28.671 1.00 96.56 199 ILE A CA 1
ATOM 1489 C C . ILE A 1 199 ? 3.399 -5.800 28.906 1.00 96.56 199 ILE A C 1
ATOM 1491 O O . ILE A 1 199 ? 4.164 -5.663 27.956 1.00 96.56 199 ILE A O 1
ATOM 1495 N N . LYS A 1 200 ? 3.842 -5.810 30.168 1.00 96.88 200 LYS A N 1
ATOM 1496 C CA . LYS A 1 200 ? 5.264 -5.694 30.505 1.00 96.88 200 LYS A CA 1
ATOM 1497 C C . LYS A 1 200 ? 6.088 -6.862 29.951 1.00 96.88 200 LYS A C 1
ATOM 1499 O O . LYS A 1 200 ? 7.206 -6.638 29.491 1.00 96.88 200 LYS A O 1
ATOM 1504 N N . GLU A 1 201 ? 5.548 -8.078 29.988 1.00 97.69 201 GLU A N 1
ATOM 1505 C CA . GLU A 1 201 ? 6.195 -9.257 29.403 1.00 97.69 201 GLU A CA 1
ATOM 1506 C C . GLU A 1 201 ? 6.207 -9.191 27.871 1.00 97.69 201 GLU A C 1
ATOM 1508 O O . GLU A 1 201 ? 7.259 -9.364 27.261 1.00 97.69 201 GLU A O 1
ATOM 1513 N N . ASP A 1 202 ? 5.084 -8.832 27.248 1.00 94.94 202 ASP A N 1
ATOM 1514 C CA . ASP A 1 202 ? 4.979 -8.675 25.792 1.00 94.94 202 ASP A CA 1
ATOM 1515 C C . ASP A 1 202 ? 5.946 -7.588 25.279 1.00 94.94 202 ASP A C 1
ATOM 1517 O O . ASP A 1 202 ? 6.613 -7.757 24.254 1.00 94.94 202 ASP A O 1
ATOM 1521 N N . MET A 1 203 ? 6.106 -6.491 26.027 1.00 94.44 203 MET A N 1
ATOM 1522 C CA . MET A 1 203 ? 7.071 -5.428 25.732 1.00 94.44 203 MET A CA 1
ATOM 1523 C C . MET A 1 203 ? 8.523 -5.906 25.883 1.00 94.44 203 MET A C 1
ATOM 1525 O O . MET A 1 203 ? 9.384 -5.517 25.092 1.00 94.44 203 MET A O 1
ATOM 1529 N N . LYS A 1 204 ? 8.807 -6.774 26.862 1.00 97.19 204 LYS A N 1
ATOM 1530 C CA . LYS A 1 204 ? 10.128 -7.397 27.025 1.00 97.19 204 LYS A CA 1
ATOM 1531 C C . LYS A 1 204 ? 10.455 -8.318 25.847 1.00 97.19 204 LYS A C 1
ATOM 1533 O O . LYS A 1 204 ? 11.538 -8.193 25.285 1.00 97.19 204 LYS A O 1
ATOM 1538 N N . ILE A 1 205 ? 9.510 -9.162 25.435 1.00 95.00 205 ILE A N 1
ATOM 1539 C CA . ILE A 1 205 ? 9.654 -10.047 24.268 1.00 95.00 205 ILE A CA 1
ATOM 1540 C C . ILE A 1 205 ? 9.847 -9.225 22.990 1.00 95.00 205 ILE A C 1
ATOM 1542 O O . ILE A 1 205 ? 10.724 -9.519 22.184 1.00 95.00 205 ILE A O 1
ATOM 1546 N N . THR A 1 206 ? 9.069 -8.157 22.813 1.00 94.44 206 THR A N 1
ATOM 1547 C CA . THR A 1 206 ? 9.201 -7.265 21.651 1.00 94.44 206 THR A CA 1
ATOM 1548 C C . THR A 1 206 ? 10.588 -6.631 21.599 1.00 94.44 206 THR A C 1
ATOM 1550 O O . THR A 1 206 ? 11.201 -6.594 20.536 1.00 94.44 206 THR A O 1
ATOM 1553 N N . LYS A 1 207 ? 11.119 -6.188 22.745 1.00 97.25 207 LYS A N 1
ATOM 1554 C CA . LYS A 1 207 ? 12.482 -5.657 22.830 1.00 97.25 207 LYS A CA 1
ATOM 1555 C C . LYS A 1 207 ? 13.530 -6.710 22.452 1.00 97.25 207 LYS A C 1
ATOM 1557 O O . LYS A 1 207 ? 14.388 -6.422 21.629 1.00 97.25 207 LYS A O 1
ATOM 1562 N N . GLU A 1 208 ? 13.422 -7.924 22.991 1.00 97.12 208 GLU A N 1
ATOM 1563 C CA . GLU A 1 208 ? 14.324 -9.036 22.650 1.00 97.12 208 GLU A CA 1
ATOM 1564 C C . GLU A 1 208 ? 14.276 -9.379 21.148 1.00 97.12 208 GLU A C 1
ATOM 1566 O O . GLU A 1 208 ? 15.316 -9.606 20.530 1.00 97.12 208 GLU A O 1
ATOM 1571 N N . ASN A 1 209 ? 13.090 -9.339 20.531 1.00 94.31 209 ASN A N 1
ATOM 1572 C CA . ASN A 1 209 ? 12.930 -9.559 19.092 1.00 94.31 209 ASN A CA 1
ATOM 1573 C C . ASN A 1 209 ? 13.574 -8.445 18.251 1.00 94.31 209 ASN A C 1
ATOM 1575 O O . ASN A 1 209 ? 14.190 -8.735 17.227 1.00 94.31 209 ASN A O 1
ATOM 1579 N N . VAL A 1 210 ? 13.445 -7.181 18.669 1.00 94.75 210 VAL A N 1
ATOM 1580 C CA . VAL A 1 210 ? 14.074 -6.038 17.983 1.00 94.75 210 VAL A CA 1
ATOM 1581 C C . VAL A 1 210 ? 15.598 -6.107 18.088 1.00 94.75 210 VAL A C 1
ATOM 1583 O O . VAL A 1 210 ? 16.286 -5.877 17.090 1.00 94.75 210 VAL A O 1
ATOM 1586 N N . ASP A 1 211 ? 16.127 -6.474 19.255 1.00 96.56 211 ASP A N 1
ATOM 1587 C CA . ASP A 1 211 ? 17.568 -6.649 19.459 1.00 96.56 211 ASP A CA 1
ATOM 1588 C C . ASP A 1 211 ? 18.105 -7.793 18.574 1.00 96.56 211 ASP A C 1
ATOM 1590 O O . ASP A 1 211 ? 19.089 -7.611 17.854 1.00 96.56 211 ASP A O 1
ATOM 1594 N N . SER A 1 212 ? 17.405 -8.934 18.524 1.00 95.12 212 SER A N 1
ATOM 1595 C CA . SER A 1 212 ? 17.767 -10.065 17.655 1.00 95.12 212 SER A CA 1
ATOM 1596 C C . SER A 1 212 ? 17.698 -9.720 16.161 1.00 95.12 212 SER A C 1
ATOM 1598 O O . SER A 1 212 ? 18.574 -10.115 15.387 1.00 95.12 212 SER A O 1
ATOM 1600 N N . LEU A 1 213 ? 16.687 -8.954 15.740 1.00 94.25 213 LEU A N 1
ATOM 1601 C CA . LEU A 1 213 ? 16.566 -8.490 14.358 1.00 94.25 213 LEU A CA 1
ATOM 1602 C C . LEU A 1 213 ? 17.714 -7.546 13.981 1.00 94.25 213 LEU A C 1
ATOM 1604 O O . LEU A 1 213 ? 18.267 -7.653 12.885 1.00 94.25 213 LEU A O 1
ATOM 1608 N N . THR A 1 214 ? 18.090 -6.651 14.895 1.00 94.38 214 THR A N 1
ATOM 1609 C CA . THR A 1 214 ? 19.209 -5.719 14.704 1.00 94.38 214 THR A CA 1
ATOM 1610 C C . THR A 1 214 ? 20.526 -6.478 14.553 1.00 94.38 214 THR A C 1
ATOM 1612 O O . THR A 1 214 ? 21.272 -6.214 13.611 1.00 94.38 214 THR A O 1
ATOM 1615 N N . GLU A 1 215 ? 20.771 -7.488 15.391 1.00 96.31 215 GLU A N 1
ATOM 1616 C CA . GLU A 1 215 ? 21.949 -8.360 15.284 1.00 96.31 215 GLU A CA 1
ATOM 1617 C C . GLU A 1 215 ? 21.987 -9.113 13.940 1.00 96.31 215 GLU A C 1
ATOM 1619 O O . GLU A 1 215 ? 23.018 -9.144 13.263 1.00 96.31 215 GLU A O 1
ATOM 1624 N N . SER A 1 216 ? 20.848 -9.654 13.490 1.00 95.69 216 SER A N 1
ATOM 1625 C CA . SER A 1 216 ? 20.746 -10.311 12.178 1.00 95.69 216 SER A CA 1
ATOM 1626 C C . SER A 1 216 ? 21.029 -9.349 11.018 1.00 95.69 216 SER A C 1
ATOM 1628 O O . SER A 1 216 ? 21.625 -9.742 10.006 1.00 95.69 216 SER A O 1
ATOM 1630 N N . PHE A 1 217 ? 20.595 -8.094 11.136 1.00 94.75 217 PHE A N 1
ATOM 1631 C CA . PHE A 1 217 ? 20.833 -7.074 10.122 1.00 94.75 217 PHE A CA 1
ATOM 1632 C C . PHE A 1 217 ? 22.307 -6.655 10.081 1.00 94.75 217 PHE A C 1
ATOM 1634 O O . PHE A 1 217 ? 22.891 -6.588 8.999 1.00 94.75 217 PHE A O 1
ATOM 1641 N N . GLU A 1 218 ? 22.941 -6.452 11.238 1.00 94.56 218 GLU A N 1
ATOM 1642 C CA . GLU A 1 218 ? 24.379 -6.170 11.329 1.00 94.56 218 GLU A CA 1
ATOM 1643 C C . GLU A 1 218 ? 25.233 -7.316 10.767 1.00 94.56 218 GLU A C 1
ATOM 1645 O O . GLU A 1 218 ? 26.207 -7.064 10.045 1.00 94.56 218 GLU A O 1
ATOM 1650 N N . GLY A 1 219 ? 24.838 -8.568 11.021 1.00 95.88 219 GLY A N 1
ATOM 1651 C CA . GLY A 1 219 ? 25.464 -9.750 10.423 1.00 95.88 219 GLY A CA 1
ATOM 1652 C C . GLY A 1 219 ? 25.365 -9.741 8.896 1.00 95.88 219 GLY A C 1
ATOM 1653 O O . GLY A 1 219 ? 26.380 -9.821 8.204 1.00 95.88 219 GLY A O 1
ATOM 1654 N N . THR A 1 220 ? 24.161 -9.522 8.363 1.00 92.88 220 THR A N 1
ATOM 1655 C CA . THR A 1 220 ? 23.924 -9.453 6.909 1.00 92.88 220 THR A CA 1
ATOM 1656 C C . THR A 1 220 ? 24.695 -8.301 6.258 1.00 92.88 220 THR A C 1
ATOM 1658 O O . THR A 1 220 ? 25.255 -8.450 5.172 1.00 92.88 220 THR A O 1
ATOM 1661 N N . LEU A 1 221 ? 24.773 -7.145 6.922 1.00 92.06 221 LEU A N 1
ATOM 1662 C CA . LEU A 1 221 ? 25.513 -5.980 6.436 1.00 92.06 221 LEU A CA 1
ATOM 1663 C C . LEU A 1 221 ? 27.024 -6.249 6.420 1.00 92.06 221 LEU A C 1
ATOM 1665 O O . LEU A 1 221 ? 27.719 -5.843 5.483 1.00 92.06 221 LEU A O 1
ATOM 1669 N N . THR A 1 222 ? 27.531 -6.963 7.425 1.00 96.06 222 THR A N 1
ATOM 1670 C CA . THR A 1 222 ? 28.928 -7.410 7.480 1.00 96.06 222 THR A CA 1
ATOM 1671 C C . THR A 1 222 ? 29.241 -8.384 6.345 1.00 96.06 222 THR A C 1
ATOM 1673 O O . THR A 1 222 ? 30.232 -8.185 5.638 1.00 96.06 222 THR A O 1
ATOM 1676 N N . ASP A 1 223 ? 28.366 -9.360 6.095 1.00 93.00 223 ASP A N 1
ATOM 1677 C CA . ASP A 1 223 ? 28.504 -10.304 4.980 1.00 93.00 223 ASP A CA 1
ATOM 1678 C C . ASP A 1 223 ? 28.445 -9.597 3.624 1.00 93.00 223 ASP A C 1
ATOM 1680 O O . ASP A 1 223 ? 29.260 -9.867 2.739 1.00 93.00 223 ASP A O 1
ATOM 1684 N N . MET A 1 224 ? 27.548 -8.622 3.465 1.00 94.19 224 MET A N 1
ATOM 1685 C CA . MET A 1 224 ? 27.450 -7.838 2.235 1.00 94.19 224 MET A CA 1
ATOM 1686 C C . MET A 1 224 ? 28.716 -7.008 1.991 1.00 94.19 224 MET A C 1
ATOM 1688 O O . MET A 1 224 ? 29.201 -6.935 0.860 1.00 94.19 224 MET A O 1
ATOM 1692 N N . LYS A 1 225 ? 29.303 -6.421 3.041 1.00 93.50 225 LYS A N 1
ATOM 1693 C CA . LYS A 1 225 ? 30.595 -5.723 2.945 1.00 93.50 225 LYS A CA 1
ATOM 1694 C C . LYS A 1 225 ? 31.741 -6.678 2.614 1.00 93.50 225 LYS A C 1
ATOM 1696 O O . LYS A 1 225 ? 32.600 -6.324 1.806 1.00 93.50 225 LYS A O 1
ATOM 1701 N N . ALA A 1 226 ? 31.753 -7.878 3.193 1.00 90.31 226 ALA A N 1
ATOM 1702 C CA . ALA A 1 226 ? 32.738 -8.905 2.862 1.00 90.31 226 ALA A CA 1
ATOM 1703 C C . ALA A 1 226 ? 32.614 -9.339 1.390 1.00 90.31 226 ALA A C 1
ATOM 1705 O O . ALA A 1 226 ? 33.618 -9.399 0.679 1.00 90.31 226 ALA A O 1
ATOM 1706 N N . PHE A 1 227 ? 31.387 -9.535 0.903 1.00 88.94 227 PHE A N 1
ATOM 1707 C CA . PHE A 1 227 ? 31.098 -9.838 -0.497 1.00 88.94 227 PHE A CA 1
ATOM 1708 C C . PHE A 1 227 ? 31.523 -8.702 -1.436 1.00 88.94 227 PHE A C 1
ATOM 1710 O O . PHE A 1 227 ? 32.155 -8.938 -2.466 1.00 88.94 227 PHE A O 1
ATOM 1717 N N . GLN A 1 228 ? 31.251 -7.451 -1.060 1.00 88.75 228 GLN A N 1
ATOM 1718 C CA . GLN A 1 228 ? 31.689 -6.285 -1.823 1.00 88.75 228 GLN A CA 1
ATOM 1719 C C . GLN A 1 228 ? 33.219 -6.204 -1.898 1.00 88.75 228 GLN A C 1
ATOM 1721 O O . GLN A 1 228 ? 33.758 -5.930 -2.968 1.00 88.75 228 GLN A O 1
ATOM 1726 N N . ALA A 1 229 ? 33.925 -6.483 -0.798 1.00 89.88 229 ALA A N 1
ATOM 1727 C CA . ALA A 1 229 ? 35.386 -6.550 -0.785 1.00 89.88 229 ALA A CA 1
ATOM 1728 C C . ALA A 1 229 ? 35.925 -7.703 -1.653 1.00 89.88 229 ALA A C 1
ATOM 1730 O O . ALA A 1 229 ? 36.975 -7.561 -2.286 1.00 89.88 229 ALA A O 1
ATOM 1731 N N . GLU A 1 230 ? 35.202 -8.823 -1.727 1.00 86.00 230 GLU A N 1
ATOM 1732 C CA . GLU A 1 230 ? 35.543 -9.951 -2.595 1.00 86.00 230 GLU A CA 1
ATOM 1733 C C . GLU A 1 230 ? 35.396 -9.598 -4.085 1.00 86.00 230 GLU A C 1
ATOM 1735 O O . GLU A 1 230 ? 36.302 -9.889 -4.867 1.00 86.00 230 GLU A O 1
ATOM 1740 N N . ILE A 1 231 ? 34.320 -8.902 -4.475 1.00 84.00 231 ILE A N 1
ATOM 1741 C CA . ILE A 1 231 ? 34.120 -8.416 -5.854 1.00 84.00 231 ILE A CA 1
ATOM 1742 C C . ILE A 1 231 ? 35.106 -7.298 -6.205 1.00 84.00 231 ILE A C 1
ATOM 1744 O O . ILE A 1 231 ? 35.642 -7.266 -7.314 1.00 84.00 231 ILE A O 1
ATOM 1748 N N . ALA A 1 232 ? 35.369 -6.385 -5.268 1.00 87.88 232 ALA A N 1
ATOM 1749 C CA . ALA A 1 232 ? 36.298 -5.277 -5.473 1.00 87.88 232 ALA A CA 1
ATOM 1750 C C . ALA A 1 232 ? 37.742 -5.755 -5.706 1.00 87.88 232 ALA A C 1
ATOM 1752 O O . ALA A 1 232 ? 38.553 -5.007 -6.254 1.00 87.88 232 ALA A O 1
ATOM 1753 N N . ASN A 1 233 ? 38.063 -7.000 -5.331 1.00 89.44 233 ASN A N 1
ATOM 1754 C CA . ASN A 1 233 ? 39.323 -7.652 -5.657 1.00 89.44 233 ASN A CA 1
ATOM 1755 C C . ASN A 1 233 ? 39.135 -8.706 -6.770 1.00 89.44 233 ASN A C 1
ATOM 1757 O O . ASN A 1 233 ? 39.039 -9.907 -6.486 1.00 89.44 233 ASN A O 1
ATOM 1761 N N . PRO A 1 234 ? 39.164 -8.297 -8.054 1.00 81.50 234 PRO A N 1
ATOM 1762 C CA . PRO A 1 234 ? 38.925 -9.196 -9.184 1.00 81.50 234 PRO A CA 1
ATOM 1763 C C . PRO A 1 234 ? 39.922 -10.365 -9.257 1.00 81.50 234 PRO A C 1
ATOM 1765 O O . PRO A 1 234 ? 39.596 -11.415 -9.806 1.00 81.50 234 PRO A O 1
ATOM 1768 N N . LEU A 1 235 ? 41.119 -10.234 -8.669 1.00 82.19 235 LEU A N 1
ATOM 1769 C CA . LEU A 1 235 ? 42.102 -11.320 -8.579 1.00 82.19 235 LEU A CA 1
ATOM 1770 C C . LEU A 1 235 ? 41.643 -12.452 -7.645 1.00 82.19 235 LEU A C 1
ATOM 1772 O O . LEU A 1 235 ? 41.856 -13.623 -7.963 1.00 82.19 235 LEU A O 1
ATOM 1776 N N . ASN A 1 236 ? 40.997 -12.124 -6.521 1.00 77.69 236 ASN A N 1
ATOM 1777 C CA . ASN A 1 236 ? 40.440 -13.122 -5.601 1.00 77.69 236 ASN A CA 1
ATOM 1778 C C . ASN A 1 236 ? 39.214 -13.805 -6.205 1.00 77.69 236 ASN A C 1
ATOM 1780 O O . ASN A 1 236 ? 39.114 -15.032 -6.167 1.00 77.69 236 ASN A O 1
ATOM 1784 N N . PHE A 1 237 ? 38.335 -13.019 -6.826 1.00 81.56 237 PHE A N 1
ATOM 1785 C CA . PHE A 1 237 ? 37.165 -13.537 -7.522 1.00 81.56 237 PHE A CA 1
ATOM 1786 C C . PHE A 1 237 ? 37.555 -14.525 -8.629 1.00 81.56 237 PHE A C 1
ATOM 1788 O O . PHE A 1 237 ? 37.046 -15.643 -8.661 1.00 81.56 237 PHE A O 1
ATOM 1795 N N . MET A 1 238 ? 38.528 -14.170 -9.478 1.00 81.31 238 MET A N 1
ATOM 1796 C CA . MET A 1 238 ? 39.030 -15.059 -10.533 1.00 81.31 238 MET A CA 1
ATOM 1797 C C . MET A 1 238 ? 39.650 -16.337 -9.961 1.00 81.31 238 MET A C 1
ATOM 1799 O O . MET A 1 238 ? 39.403 -17.414 -10.495 1.00 81.31 238 MET A O 1
ATOM 1803 N N . ARG A 1 239 ? 40.407 -16.260 -8.857 1.00 83.50 239 ARG A N 1
ATOM 1804 C CA . ARG A 1 239 ? 40.980 -17.449 -8.201 1.00 83.50 239 ARG A CA 1
ATOM 1805 C C . ARG A 1 239 ? 39.892 -18.413 -7.719 1.00 83.50 239 ARG A C 1
ATOM 1807 O O . ARG A 1 239 ? 39.983 -19.606 -7.987 1.00 83.50 239 ARG A O 1
ATOM 1814 N N . LYS A 1 240 ? 38.846 -17.891 -7.076 1.00 81.75 240 LYS A N 1
ATOM 1815 C CA . LYS A 1 240 ? 37.715 -18.682 -6.565 1.00 81.75 240 LYS A CA 1
ATOM 1816 C C . LYS A 1 240 ? 36.827 -19.220 -7.697 1.00 81.75 240 LYS A C 1
ATOM 1818 O O . LYS A 1 240 ? 36.347 -20.350 -7.621 1.00 81.75 240 LYS A O 1
ATOM 1823 N N . TYR A 1 241 ? 36.673 -18.468 -8.791 1.00 80.38 241 TYR A N 1
ATOM 1824 C CA . TYR A 1 241 ? 36.048 -18.953 -10.028 1.00 80.38 241 TYR A CA 1
ATOM 1825 C C . TYR A 1 241 ? 36.858 -20.087 -10.670 1.00 80.38 241 TYR A C 1
ATOM 1827 O O . TYR A 1 241 ? 36.285 -21.092 -11.063 1.00 80.38 241 TYR A O 1
ATOM 1835 N N . PHE A 1 242 ? 38.188 -19.987 -10.723 1.00 79.31 242 PHE A N 1
ATOM 1836 C CA . PHE A 1 242 ? 39.041 -21.064 -11.241 1.00 79.31 242 PHE A CA 1
ATOM 1837 C C . PHE A 1 242 ? 39.073 -22.310 -10.348 1.00 79.31 242 PHE A C 1
ATOM 1839 O O . PHE A 1 242 ? 39.306 -23.402 -10.855 1.00 79.31 242 PHE A O 1
ATOM 1846 N N . GLU A 1 243 ? 38.854 -22.168 -9.040 1.00 78.50 243 GLU A N 1
ATOM 1847 C CA . GLU A 1 243 ? 38.728 -23.306 -8.122 1.00 78.50 243 GLU A CA 1
ATOM 1848 C C . GLU A 1 243 ? 37.341 -23.967 -8.178 1.00 78.50 243 GLU A C 1
ATOM 1850 O O . GLU A 1 243 ? 37.243 -25.176 -7.975 1.00 78.50 243 GLU A O 1
ATOM 1855 N N . SER A 1 244 ? 36.281 -23.199 -8.460 1.00 77.25 244 SER A N 1
ATOM 1856 C CA . SER A 1 244 ? 34.899 -23.701 -8.567 1.00 77.25 244 SER A CA 1
ATOM 1857 C C . SER A 1 244 ? 34.547 -24.235 -9.954 1.00 77.25 244 SER A C 1
ATOM 1859 O O . SER A 1 244 ? 33.774 -25.187 -10.069 1.00 77.25 244 SER A O 1
ATOM 1861 N N . ILE A 1 245 ? 35.145 -23.685 -11.013 1.00 76.56 245 ILE A N 1
ATOM 1862 C CA . ILE A 1 245 ? 35.201 -24.357 -12.305 1.00 76.56 245 ILE A CA 1
ATOM 1863 C C . ILE A 1 245 ? 36.169 -25.520 -12.104 1.00 76.56 245 ILE A C 1
ATOM 1865 O O . ILE A 1 245 ? 37.381 -25.337 -12.152 1.00 76.56 245 ILE A O 1
ATOM 1869 N N . ASP A 1 246 ? 35.627 -26.710 -11.853 1.00 63.78 246 ASP A N 1
ATOM 1870 C CA . ASP A 1 246 ? 36.366 -27.961 -11.678 1.00 63.78 246 ASP A CA 1
ATOM 1871 C C . ASP A 1 246 ? 37.054 -28.394 -12.991 1.00 63.78 246 ASP A C 1
ATOM 1873 O O . ASP A 1 246 ? 36.776 -29.428 -13.600 1.00 63.78 246 ASP A O 1
ATOM 1877 N N . LEU A 1 247 ? 38.000 -27.573 -13.449 1.00 60.78 247 LEU A N 1
ATOM 1878 C CA . LEU A 1 247 ? 38.870 -27.796 -14.597 1.00 60.78 247 LEU A CA 1
ATOM 1879 C C . LEU A 1 247 ? 39.772 -29.013 -14.389 1.00 60.78 247 LEU A C 1
ATOM 1881 O O . LEU A 1 247 ? 40.410 -29.448 -15.346 1.00 60.78 247 LEU A O 1
ATOM 1885 N N . LYS A 1 248 ? 39.797 -29.613 -13.191 1.00 58.56 248 LYS A N 1
ATOM 1886 C CA . LYS A 1 248 ? 40.441 -30.911 -12.953 1.00 58.56 248 LYS A CA 1
ATOM 1887 C C . LYS A 1 248 ? 39.803 -32.027 -13.786 1.00 58.56 248 LYS A C 1
ATOM 1889 O O . LYS A 1 248 ? 40.501 -32.973 -14.123 1.00 58.56 248 LYS A O 1
ATOM 1894 N N . ASN A 1 249 ? 38.540 -31.881 -14.203 1.00 58.19 249 ASN A N 1
ATOM 1895 C CA . ASN A 1 249 ? 37.884 -32.806 -15.136 1.00 58.19 249 ASN A CA 1
ATOM 1896 C C . ASN A 1 249 ? 38.111 -32.472 -16.629 1.00 58.19 249 ASN A C 1
ATOM 1898 O O . ASN A 1 249 ? 37.783 -33.282 -17.491 1.00 58.19 249 ASN A O 1
ATOM 1902 N N . LEU A 1 250 ? 38.690 -31.309 -16.953 1.00 55.25 250 LEU A N 1
ATOM 1903 C CA . LEU A 1 250 ? 39.010 -30.883 -18.330 1.00 55.25 250 LEU A CA 1
ATOM 1904 C C . LEU A 1 250 ? 40.515 -30.852 -18.630 1.00 55.25 250 LEU A C 1
ATOM 1906 O O . LEU A 1 250 ? 40.911 -30.735 -19.787 1.00 55.25 250 LEU A O 1
ATOM 1910 N N . SER A 1 251 ? 41.359 -30.986 -17.610 1.00 52.78 251 SER A N 1
ATOM 1911 C CA . SER A 1 251 ? 42.813 -31.077 -17.743 1.00 52.78 251 SER A CA 1
ATOM 1912 C C . SER A 1 251 ? 43.287 -32.530 -17.701 1.00 52.78 251 SER A C 1
ATOM 1914 O O . SER A 1 251 ? 44.223 -32.869 -16.983 1.00 52.78 251 SER A O 1
ATOM 1916 N N . ASP A 1 252 ? 42.690 -33.375 -18.547 1.00 52.47 252 ASP A N 1
ATOM 1917 C CA . ASP A 1 252 ? 43.394 -34.545 -19.075 1.00 52.47 252 ASP A CA 1
ATOM 1918 C C . ASP A 1 252 ? 43.925 -34.233 -20.491 1.00 52.47 252 ASP A C 1
ATOM 1920 O O . ASP A 1 252 ? 43.302 -34.584 -21.497 1.00 52.47 252 ASP A O 1
ATOM 1924 N N . PRO A 1 253 ? 45.086 -33.555 -20.608 1.00 55.53 253 PRO A N 1
ATOM 1925 C CA . PRO A 1 253 ? 45.756 -33.332 -21.886 1.00 55.53 253 PRO A CA 1
ATOM 1926 C C . PRO A 1 253 ? 46.360 -34.625 -22.463 1.00 55.53 253 PRO A C 1
ATOM 1928 O O . PRO A 1 253 ? 47.085 -34.560 -23.457 1.00 55.53 253 PRO A O 1
ATOM 1931 N N . SER A 1 254 ? 46.107 -35.792 -21.854 1.00 52.66 254 SER A N 1
ATOM 1932 C CA . SER A 1 254 ? 46.603 -37.080 -22.332 1.00 52.66 254 SER A CA 1
ATOM 1933 C C . SER A 1 254 ? 45.619 -37.846 -23.214 1.00 52.66 254 SER A C 1
ATOM 1935 O O . SER A 1 254 ? 46.008 -38.895 -23.726 1.00 52.66 254 SER A O 1
ATOM 1937 N N . LEU A 1 255 ? 44.414 -37.323 -23.502 1.00 53.78 255 LEU A N 1
ATOM 1938 C CA . LEU A 1 255 ? 43.601 -37.885 -24.584 1.00 53.78 255 LEU A CA 1
ATOM 1939 C C . LEU A 1 255 ? 44.259 -37.565 -25.938 1.00 53.78 255 LEU A C 1
ATOM 1941 O O . LEU A 1 255 ? 44.201 -36.423 -26.405 1.00 53.78 255 LEU A O 1
ATOM 1945 N N . PRO A 1 256 ? 44.877 -38.551 -26.613 1.00 50.78 256 PRO A N 1
ATOM 1946 C CA . PRO A 1 256 ? 45.490 -38.316 -27.903 1.00 50.78 256 PRO A CA 1
ATOM 1947 C C . PRO A 1 256 ? 44.355 -38.081 -28.897 1.00 50.78 256 PRO A C 1
ATOM 1949 O O . PRO A 1 256 ? 43.458 -38.921 -29.013 1.00 50.78 256 PRO A O 1
ATOM 1952 N N . LEU A 1 257 ? 44.412 -36.980 -29.652 1.00 50.62 257 LEU A N 1
ATOM 1953 C CA . LEU A 1 257 ? 43.652 -36.831 -30.891 1.00 50.62 257 LEU A CA 1
ATOM 1954 C C . LEU A 1 257 ? 43.984 -38.022 -31.796 1.00 50.62 257 LEU A C 1
ATOM 1956 O O . LEU A 1 257 ? 44.984 -38.037 -32.520 1.00 50.62 257 LEU A O 1
ATOM 1960 N N . ARG A 1 258 ? 43.163 -39.068 -31.718 1.00 50.25 258 ARG A N 1
ATOM 1961 C CA . ARG A 1 258 ? 43.359 -40.283 -32.488 1.00 50.25 258 ARG A CA 1
ATOM 1962 C C . ARG A 1 258 ? 42.940 -40.012 -33.929 1.00 50.25 258 ARG A C 1
ATOM 1964 O O . ARG A 1 258 ? 41.782 -40.140 -34.295 1.00 50.25 258 ARG A O 1
ATOM 1971 N N . GLN A 1 259 ? 43.936 -39.612 -34.714 1.00 47.38 259 GLN A N 1
ATOM 1972 C CA . GLN A 1 259 ? 44.230 -40.116 -36.055 1.00 47.38 259 GLN A CA 1
ATOM 1973 C C . GLN A 1 259 ? 43.024 -40.528 -36.913 1.00 47.38 259 GLN A C 1
ATOM 1975 O O . GLN A 1 259 ? 42.589 -41.678 -36.884 1.00 47.38 259 GLN A O 1
ATOM 1980 N N . GLN A 1 260 ? 42.656 -39.657 -37.849 1.00 46.03 260 GLN A N 1
ATOM 1981 C CA . GLN A 1 260 ? 42.244 -40.109 -39.175 1.00 46.03 260 GLN A CA 1
ATOM 1982 C C . GLN A 1 260 ? 42.922 -39.254 -40.246 1.00 46.03 260 GLN A C 1
ATOM 1984 O O . GLN A 1 260 ? 42.291 -38.463 -40.932 1.00 46.03 260 GLN A O 1
ATOM 1989 N N . ASN A 1 261 ? 44.237 -39.419 -40.399 1.00 39.19 261 ASN A N 1
ATOM 1990 C CA . ASN A 1 261 ? 44.836 -39.332 -41.726 1.00 39.19 261 ASN A CA 1
ATOM 1991 C C . ASN A 1 261 ? 46.149 -40.120 -41.778 1.00 39.19 261 ASN A C 1
ATOM 1993 O O . ASN A 1 261 ? 47.048 -39.934 -40.962 1.00 39.19 261 ASN A O 1
ATOM 1997 N N . ARG A 1 262 ? 46.200 -41.064 -42.719 1.00 46.12 262 ARG A N 1
ATOM 1998 C CA . ARG A 1 262 ? 47.333 -41.946 -43.013 1.00 46.12 262 ARG A CA 1
ATOM 1999 C C . ARG A 1 262 ? 48.424 -41.181 -43.765 1.00 46.12 262 ARG A C 1
ATOM 2001 O O . ARG A 1 262 ? 48.128 -40.639 -44.822 1.00 46.12 262 ARG A O 1
ATOM 2008 N N . ALA A 1 263 ? 49.673 -41.322 -43.328 1.00 39.59 263 ALA A N 1
ATOM 2009 C CA . ALA A 1 263 ? 50.821 -41.651 -44.183 1.00 39.59 263 ALA A CA 1
ATOM 2010 C C . ALA A 1 263 ? 51.995 -42.131 -43.295 1.00 39.59 263 ALA A C 1
ATOM 2012 O O . ALA A 1 263 ? 52.125 -41.626 -42.179 1.00 39.59 263 ALA A O 1
ATOM 2013 N N . PRO A 1 264 ? 52.790 -43.132 -43.720 1.00 54.84 264 PRO A N 1
ATOM 2014 C CA . PRO A 1 264 ? 53.837 -43.744 -42.902 1.00 54.84 264 PRO A CA 1
ATOM 2015 C C . PRO A 1 264 ? 55.228 -43.135 -43.157 1.00 54.84 264 PRO A C 1
ATOM 2017 O O . PRO A 1 264 ? 55.431 -42.473 -44.167 1.00 54.84 264 PRO A O 1
ATOM 2020 N N . GLU A 1 265 ? 56.167 -43.497 -42.270 1.00 40.81 265 GLU A N 1
ATOM 2021 C CA . GLU A 1 265 ? 57.625 -43.246 -42.306 1.00 40.81 265 GLU A CA 1
ATOM 2022 C C . GLU A 1 265 ? 58.028 -41.844 -41.792 1.00 40.81 265 GLU A C 1
ATOM 2024 O O . GLU A 1 265 ? 57.472 -40.841 -42.205 1.00 40.81 265 GLU A O 1
ATOM 2029 N N . GLN A 1 266 ? 58.944 -41.654 -40.836 1.00 42.91 266 GLN A N 1
ATOM 2030 C CA . GLN A 1 266 ? 60.166 -42.394 -40.531 1.00 42.91 266 GLN A CA 1
ATOM 2031 C C . GLN A 1 266 ? 60.661 -42.071 -39.099 1.00 42.91 266 GLN A C 1
ATOM 2033 O O . GLN A 1 266 ? 60.455 -40.982 -38.570 1.00 42.91 266 GLN A O 1
ATOM 2038 N N . THR A 1 267 ? 61.335 -43.057 -38.511 1.00 45.88 267 THR A N 1
ATOM 2039 C CA . THR A 1 267 ? 62.229 -43.074 -37.334 1.00 45.88 267 THR A CA 1
ATOM 2040 C C . THR A 1 267 ? 63.207 -41.872 -37.325 1.00 45.88 267 THR A C 1
ATOM 2042 O O . THR A 1 267 ? 63.581 -41.407 -38.393 1.00 45.88 267 THR A O 1
ATOM 2045 N N . VAL A 1 268 ? 63.649 -41.293 -36.195 1.00 43.34 268 VAL A N 1
ATOM 2046 C CA . VAL A 1 268 ? 64.835 -41.703 -35.400 1.00 43.34 268 VAL A CA 1
ATOM 2047 C C . VAL A 1 268 ? 64.931 -40.887 -34.083 1.00 43.34 268 VAL A C 1
ATOM 2049 O O . VAL A 1 268 ? 64.628 -39.700 -34.033 1.00 43.34 268 VAL A O 1
ATOM 2052 N N . SER A 1 269 ? 65.398 -41.577 -33.037 1.00 46.06 269 SER A N 1
ATOM 2053 C CA . SER A 1 269 ? 65.796 -41.183 -31.675 1.00 46.06 269 SER A CA 1
ATOM 2054 C C . SER A 1 269 ? 66.782 -40.006 -31.511 1.00 46.06 269 SER A C 1
ATOM 2056 O O . SER A 1 269 ? 67.722 -39.901 -32.286 1.00 46.06 269 SER A O 1
ATOM 2058 N N . GLN A 1 270 ? 66.692 -39.269 -30.387 1.00 41.16 270 GLN A N 1
ATOM 2059 C CA . GLN A 1 270 ? 67.684 -39.207 -29.274 1.00 41.16 270 GLN A CA 1
ATOM 2060 C C . GLN A 1 270 ? 67.631 -37.883 -28.468 1.00 41.16 270 GLN A C 1
ATOM 2062 O O . GLN A 1 270 ? 67.875 -36.822 -29.018 1.00 41.16 270 GLN A O 1
ATOM 2067 N N . ALA A 1 271 ? 67.386 -38.023 -27.153 1.00 50.59 271 ALA A N 1
ATOM 2068 C CA . ALA A 1 271 ? 68.192 -37.561 -25.999 1.00 50.59 271 ALA A CA 1
ATOM 2069 C C . ALA A 1 271 ? 68.574 -36.057 -25.780 1.00 50.59 271 ALA A C 1
ATOM 2071 O O . ALA A 1 271 ? 68.590 -35.268 -26.713 1.00 50.59 271 ALA A O 1
ATOM 2072 N N . PRO A 1 272 ? 68.869 -35.646 -24.517 1.00 62.34 272 PRO A N 1
ATOM 2073 C CA . PRO A 1 272 ? 68.591 -34.300 -23.975 1.00 62.34 272 PRO A CA 1
ATOM 2074 C C . PRO A 1 272 ? 69.836 -33.432 -23.633 1.00 62.34 272 PRO A C 1
ATOM 2076 O O . PRO A 1 272 ? 70.961 -33.895 -23.801 1.00 62.34 272 PRO A O 1
ATOM 2079 N N . ILE A 1 273 ? 69.586 -32.260 -22.990 1.00 49.56 273 ILE A N 1
ATOM 2080 C CA . ILE A 1 273 ? 70.479 -31.389 -22.147 1.00 49.56 273 ILE A CA 1
ATOM 2081 C C . ILE A 1 273 ? 71.050 -30.134 -22.887 1.00 49.56 273 ILE A C 1
ATOM 2083 O O . ILE A 1 273 ? 71.270 -30.245 -24.089 1.00 49.56 273 ILE A O 1
ATOM 2087 N N . PRO A 1 274 ? 71.441 -28.983 -22.256 1.00 56.72 274 PRO A N 1
ATOM 2088 C CA . PRO A 1 274 ? 70.994 -28.202 -21.071 1.00 56.72 274 PRO A CA 1
ATOM 2089 C C . PRO A 1 274 ? 70.706 -26.690 -21.363 1.00 56.72 274 PRO A C 1
ATOM 2091 O O . PRO A 1 274 ? 70.907 -26.188 -22.464 1.00 56.72 274 PRO A O 1
ATOM 2094 N N . GLN A 1 275 ? 70.319 -25.949 -20.308 1.00 46.72 275 GLN A N 1
ATOM 2095 C CA . GLN A 1 275 ? 70.379 -24.477 -20.141 1.00 46.72 275 GLN A CA 1
ATOM 2096 C C . GLN A 1 275 ? 71.697 -23.818 -20.629 1.00 46.72 275 GLN A C 1
ATOM 2098 O O . GLN A 1 275 ? 72.743 -24.469 -20.639 1.00 46.72 275 GLN A O 1
ATOM 2103 N N . PRO A 1 276 ? 71.697 -22.492 -20.884 1.00 54.62 276 PRO A N 1
ATOM 2104 C CA . PRO A 1 276 ? 72.241 -21.598 -19.852 1.00 54.62 276 PRO A CA 1
ATOM 2105 C C . PRO A 1 276 ? 71.489 -20.266 -19.667 1.00 54.62 276 PRO A C 1
ATOM 2107 O O . PRO A 1 276 ? 70.849 -19.723 -20.562 1.00 54.62 276 PRO A O 1
ATOM 2110 N N . ALA A 1 277 ? 71.637 -19.738 -18.453 1.00 50.53 277 ALA A N 1
ATOM 2111 C CA . ALA A 1 277 ? 71.300 -18.387 -18.031 1.00 50.53 277 ALA A CA 1
ATOM 2112 C C . ALA A 1 277 ? 72.106 -17.311 -18.780 1.00 50.53 277 ALA A C 1
ATOM 2114 O O . ALA A 1 277 ? 73.283 -17.529 -19.060 1.00 50.53 277 ALA A O 1
ATOM 2115 N N . SER A 1 278 ? 71.535 -16.112 -18.959 1.00 49.69 278 SER A N 1
ATOM 2116 C CA . SER A 1 278 ? 72.188 -14.848 -18.566 1.00 49.69 278 SER A CA 1
ATOM 2117 C C . SER A 1 278 ? 71.383 -13.594 -18.927 1.00 49.69 278 SER A C 1
ATOM 2119 O O . SER A 1 278 ? 71.088 -13.346 -20.086 1.00 49.69 278 SER A O 1
ATOM 2121 N N . GLN A 1 279 ? 71.187 -12.787 -17.881 1.00 44.62 279 GLN A N 1
ATOM 2122 C CA . GLN A 1 279 ? 71.415 -11.337 -17.805 1.00 44.62 279 GLN A CA 1
ATOM 2123 C C . GLN A 1 279 ? 70.400 -10.342 -18.410 1.00 44.62 279 GLN A C 1
ATOM 2125 O O . GLN A 1 279 ? 69.968 -10.412 -19.551 1.00 44.62 279 GLN A O 1
ATOM 2130 N N . ALA A 1 280 ? 70.066 -9.388 -17.534 1.00 48.97 280 ALA A N 1
ATOM 2131 C CA . ALA A 1 280 ? 69.275 -8.165 -17.684 1.00 48.97 280 ALA A CA 1
ATOM 2132 C C . ALA A 1 280 ? 70.066 -7.060 -18.445 1.00 48.97 280 ALA A C 1
ATOM 2134 O O . ALA A 1 280 ? 71.084 -7.393 -19.047 1.00 48.97 280 ALA A O 1
ATOM 2135 N N . PRO A 1 281 ? 69.803 -5.739 -18.299 1.00 59.78 281 PRO A N 1
ATOM 2136 C CA . PRO A 1 281 ? 68.576 -4.947 -18.101 1.00 59.78 281 PRO A CA 1
ATOM 2137 C C . PRO A 1 281 ? 68.464 -3.797 -19.157 1.00 59.78 281 PRO A C 1
ATOM 2139 O O . PRO A 1 281 ? 69.286 -3.668 -20.054 1.00 59.78 281 PRO A O 1
ATOM 2142 N N . VAL A 1 282 ? 67.520 -2.871 -18.926 1.00 47.53 282 VAL A N 1
ATOM 2143 C CA . VAL A 1 282 ? 67.493 -1.452 -19.370 1.00 47.53 282 VAL A CA 1
ATOM 2144 C C . VAL A 1 282 ? 66.929 -1.146 -20.770 1.00 47.53 282 VAL A C 1
ATOM 2146 O O . VAL A 1 282 ? 67.593 -1.334 -21.782 1.00 47.53 282 VAL A O 1
ATOM 2149 N N . SER A 1 283 ? 65.739 -0.526 -20.814 1.00 43.28 283 SER A N 1
ATOM 2150 C CA . SER A 1 283 ? 65.528 0.868 -21.279 1.00 43.28 283 SER A CA 1
ATOM 2151 C C . SER A 1 283 ? 64.038 1.154 -21.524 1.00 43.28 283 SER A C 1
ATOM 2153 O O . SER A 1 283 ? 63.452 0.695 -22.497 1.00 43.28 283 SER A O 1
ATOM 2155 N N . ALA A 1 284 ? 63.438 1.961 -20.650 1.00 53.44 284 ALA A N 1
ATOM 2156 C CA . ALA A 1 284 ? 62.407 2.933 -21.033 1.00 53.44 284 ALA A CA 1
ATOM 2157 C C . ALA A 1 284 ? 63.124 4.279 -21.313 1.00 53.44 284 ALA A C 1
ATOM 2159 O O . ALA A 1 284 ? 64.306 4.373 -20.968 1.00 53.44 284 ALA A O 1
ATOM 2160 N N . PRO A 1 285 ? 62.485 5.360 -21.802 1.00 56.94 285 PRO A N 1
ATOM 2161 C CA . PRO A 1 285 ? 61.134 5.524 -22.351 1.00 56.94 285 PRO A CA 1
ATOM 2162 C C . PRO A 1 285 ? 61.145 6.225 -23.734 1.00 56.94 285 PRO A C 1
ATOM 2164 O O . PRO A 1 285 ? 62.061 6.985 -24.037 1.00 56.94 285 PRO A O 1
ATOM 2167 N N . GLN A 1 286 ? 60.085 6.104 -24.539 1.00 44.47 286 GLN A N 1
ATOM 2168 C CA . GLN A 1 286 ? 59.782 7.182 -25.491 1.00 44.47 286 GLN A CA 1
ATOM 2169 C C . GLN A 1 286 ? 58.283 7.265 -25.824 1.00 44.47 286 GLN A C 1
ATOM 2171 O O . GLN A 1 286 ? 57.715 6.284 -26.304 1.00 44.47 286 GLN A O 1
ATOM 2176 N N . PRO A 1 287 ? 57.635 8.421 -25.579 1.00 60.47 287 PRO A N 1
ATOM 2177 C CA . PRO A 1 287 ? 56.267 8.683 -25.995 1.00 60.47 287 PRO A CA 1
ATOM 2178 C C . PRO A 1 287 ? 56.252 9.180 -27.447 1.00 60.47 287 PRO A C 1
ATOM 2180 O O . PRO A 1 287 ? 57.074 10.015 -27.830 1.00 60.47 287 PRO A O 1
ATOM 2183 N N . ALA A 1 288 ? 55.299 8.697 -28.243 1.00 53.12 288 ALA A N 1
ATOM 2184 C CA . ALA A 1 288 ? 54.985 9.258 -29.553 1.00 53.12 288 ALA A CA 1
ATOM 2185 C C . ALA A 1 288 ? 53.523 9.749 -29.583 1.00 53.12 288 ALA A C 1
ATOM 2187 O O . ALA A 1 288 ? 52.654 9.095 -29.001 1.00 53.12 288 ALA A O 1
ATOM 2188 N N . PRO A 1 289 ? 53.257 10.910 -30.211 1.00 57.00 289 PRO A N 1
ATOM 2189 C CA . PRO A 1 289 ? 52.008 11.646 -30.084 1.00 57.00 289 PRO A CA 1
ATOM 2190 C C . PRO A 1 289 ? 50.937 11.251 -31.114 1.00 57.00 289 PRO A C 1
ATOM 2192 O O . PRO A 1 289 ? 51.221 10.920 -32.259 1.00 57.00 289 PRO A O 1
ATOM 2195 N N . VAL A 1 290 ? 49.698 11.353 -30.635 1.00 54.16 290 VAL A N 1
ATOM 2196 C CA . VAL A 1 290 ? 48.451 11.846 -31.248 1.00 54.16 290 VAL A CA 1
ATOM 2197 C C . VAL A 1 290 ? 48.414 12.090 -32.772 1.00 54.16 290 VAL A C 1
ATOM 2199 O O . VAL A 1 290 ? 49.125 12.947 -33.293 1.00 54.16 290 VAL A O 1
ATOM 2202 N N . SER A 1 291 ? 47.383 11.494 -33.391 1.00 50.44 291 SER A N 1
ATOM 2203 C CA . SER A 1 291 ? 46.482 12.042 -34.435 1.00 50.44 291 SER A CA 1
ATOM 2204 C C . SER A 1 291 ? 46.484 11.294 -35.771 1.00 50.44 291 SER A C 1
ATOM 2206 O O . SER A 1 291 ? 47.356 11.494 -36.610 1.00 50.44 291 SER A O 1
ATOM 2208 N N . ALA A 1 292 ? 45.405 10.550 -36.026 1.00 49.03 292 ALA A N 1
ATOM 2209 C CA . ALA A 1 292 ? 44.837 10.407 -37.365 1.00 49.03 292 ALA A CA 1
ATOM 2210 C C . ALA A 1 292 ? 43.300 10.275 -37.256 1.00 49.03 292 ALA A C 1
ATOM 2212 O O . ALA A 1 292 ? 42.822 9.626 -36.324 1.00 49.03 292 ALA A O 1
ATOM 2213 N N . PRO A 1 293 ? 42.529 10.915 -38.155 1.00 54.91 293 PRO A N 1
ATOM 2214 C CA . PRO A 1 293 ? 41.075 11.020 -38.065 1.00 54.91 293 PRO A CA 1
ATOM 2215 C C . PRO A 1 293 ? 40.384 9.754 -38.589 1.00 54.91 293 PRO A C 1
ATOM 2217 O O . PRO A 1 293 ? 40.746 9.223 -39.639 1.00 54.91 293 PRO A O 1
ATOM 2220 N N . VAL A 1 294 ? 39.364 9.293 -37.866 1.00 57.19 294 VAL A N 1
ATOM 2221 C CA . VAL A 1 294 ? 38.453 8.230 -38.312 1.00 57.19 294 VAL A CA 1
ATOM 2222 C C . VAL A 1 294 ? 37.383 8.854 -39.216 1.00 57.19 294 VAL A C 1
ATOM 2224 O O . VAL A 1 294 ? 36.759 9.828 -38.794 1.00 57.19 294 VAL A O 1
ATOM 2227 N N . PRO A 1 295 ? 37.150 8.336 -40.436 1.00 55.22 295 PRO A N 1
ATOM 2228 C CA . PRO A 1 295 ? 36.038 8.768 -41.263 1.00 55.22 295 PRO A CA 1
ATOM 2229 C C . PRO A 1 295 ? 34.732 8.075 -40.857 1.00 55.22 295 PRO A C 1
ATOM 2231 O O . PRO A 1 295 ? 34.652 6.859 -40.689 1.00 55.22 295 PRO A O 1
ATOM 2234 N N . GLU A 1 296 ? 33.718 8.917 -40.738 1.00 50.09 296 GLU A N 1
ATOM 2235 C CA . GLU A 1 296 ? 32.283 8.674 -40.643 1.00 50.09 296 GLU A CA 1
ATOM 2236 C C . GLU A 1 296 ? 31.746 7.824 -41.817 1.00 50.09 296 GLU A C 1
ATOM 2238 O O . GLU A 1 296 ? 32.010 8.154 -42.978 1.00 50.09 296 GLU A O 1
ATOM 2243 N N . PRO A 1 297 ? 30.959 6.759 -41.570 1.00 51.38 297 PRO A N 1
ATOM 2244 C CA . PRO A 1 297 ? 30.098 6.172 -42.583 1.00 51.38 297 PRO A CA 1
ATOM 2245 C C . PRO A 1 297 ? 28.652 6.665 -42.429 1.00 51.38 297 PRO A C 1
ATOM 2247 O O . PRO A 1 297 ? 27.990 6.447 -41.416 1.00 51.38 297 PRO A O 1
ATOM 2250 N N . ALA A 1 298 ? 28.183 7.311 -43.495 1.00 52.62 298 ALA A N 1
ATOM 2251 C CA . ALA A 1 298 ? 26.8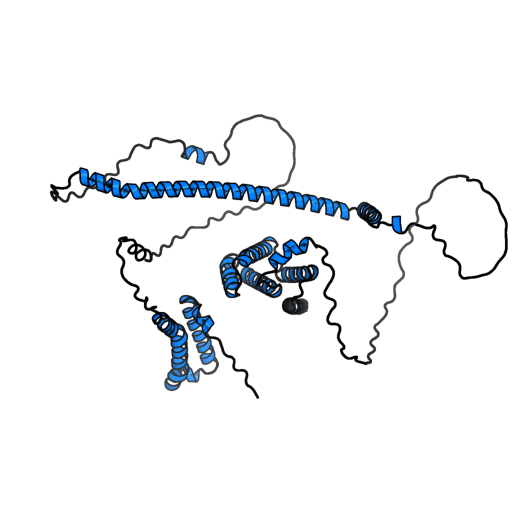17 7.763 -43.735 1.00 52.62 298 ALA A CA 1
ATOM 2252 C C . ALA A 1 298 ? 25.803 6.588 -43.866 1.00 52.62 298 ALA A C 1
ATOM 2254 O O . ALA A 1 298 ? 26.207 5.431 -44.023 1.00 52.62 298 ALA A O 1
ATOM 2255 N N . PRO A 1 299 ? 24.482 6.865 -43.830 1.00 52.62 299 PRO A N 1
ATOM 2256 C CA . PRO A 1 299 ? 23.432 5.881 -43.584 1.00 52.62 299 PRO A CA 1
ATOM 2257 C C . PRO A 1 299 ? 22.976 5.173 -44.866 1.00 52.62 299 PRO A C 1
ATOM 2259 O O . PRO A 1 299 ? 22.861 5.791 -45.925 1.00 52.62 299 PRO A O 1
ATOM 2262 N N . GLN A 1 300 ? 22.640 3.885 -44.764 1.00 41.03 300 GLN A N 1
ATOM 2263 C CA . GLN A 1 300 ? 21.932 3.163 -45.824 1.00 41.03 300 GLN A CA 1
ATOM 2264 C C . GLN A 1 300 ? 20.589 2.632 -45.324 1.00 41.03 300 GLN A C 1
ATOM 2266 O O . GLN A 1 300 ? 20.494 1.622 -44.633 1.00 41.03 300 GLN A O 1
ATOM 2271 N N . THR A 1 301 ? 19.543 3.341 -45.732 1.00 37.03 301 THR A N 1
ATOM 2272 C CA . THR A 1 301 ? 18.164 2.880 -45.867 1.00 37.03 301 THR A CA 1
ATOM 2273 C C . THR A 1 301 ? 18.036 1.992 -47.107 1.00 37.03 301 THR A C 1
ATOM 2275 O O . THR A 1 301 ? 18.437 2.382 -48.202 1.00 37.03 301 THR A O 1
ATOM 2278 N N . SER A 1 302 ? 17.427 0.814 -46.961 1.00 40.75 302 SER A N 1
ATOM 2279 C CA . SER A 1 302 ? 16.910 0.021 -48.082 1.00 40.75 302 SER A CA 1
ATOM 2280 C C . SER A 1 302 ? 15.855 -0.973 -47.596 1.00 40.75 302 SER A C 1
ATOM 2282 O O . SER A 1 302 ? 16.155 -1.990 -46.976 1.00 40.75 302 SER A O 1
ATOM 2284 N N . SER A 1 303 ? 14.610 -0.658 -47.923 1.00 36.47 303 SER A N 1
ATOM 2285 C CA . SER A 1 303 ? 13.395 -1.455 -47.784 1.00 36.47 303 SER A CA 1
ATOM 2286 C C . SER A 1 303 ? 13.345 -2.602 -48.806 1.00 36.47 303 SER A C 1
ATOM 2288 O O . SER A 1 303 ? 13.634 -2.349 -49.969 1.00 36.47 303 SER A O 1
ATOM 2290 N N . GLN A 1 304 ? 12.877 -3.804 -48.427 1.00 35.06 304 GLN A N 1
ATOM 2291 C CA . GLN A 1 304 ? 11.879 -4.616 -49.170 1.00 35.06 304 GLN A CA 1
ATOM 2292 C C . GLN A 1 304 ? 11.574 -5.986 -48.493 1.00 35.06 304 GLN A C 1
ATOM 2294 O O . GLN A 1 304 ? 12.329 -6.399 -47.617 1.00 35.06 304 GLN A O 1
ATOM 2299 N N . PRO A 1 305 ? 10.439 -6.657 -48.827 1.00 41.34 305 PRO A N 1
ATOM 2300 C CA . PRO A 1 305 ? 9.634 -7.449 -47.885 1.00 41.34 305 PRO A CA 1
ATOM 2301 C C . PRO A 1 305 ? 9.544 -8.975 -48.150 1.00 41.34 305 PRO A C 1
ATOM 2303 O O . PRO A 1 305 ? 9.861 -9.441 -49.240 1.00 41.34 305 PRO A O 1
ATOM 2306 N N . GLN A 1 306 ? 8.906 -9.665 -47.179 1.00 33.03 306 GLN A N 1
ATOM 2307 C CA . GLN A 1 306 ? 8.273 -11.016 -47.173 1.00 33.03 306 GLN A CA 1
ATOM 2308 C C . GLN A 1 306 ? 9.144 -12.238 -46.786 1.00 33.03 306 GLN A C 1
ATOM 2310 O O . GLN A 1 306 ? 10.345 -12.192 -47.025 1.00 33.03 306 GLN A O 1
ATOM 2315 N N . PRO A 1 307 ? 8.574 -13.375 -46.283 1.00 41.25 307 PRO A N 1
ATOM 2316 C CA . PRO A 1 307 ? 7.174 -13.699 -45.922 1.00 41.25 307 PRO A CA 1
ATOM 2317 C C . PRO A 1 307 ? 6.956 -14.362 -44.525 1.00 41.25 307 PRO A C 1
ATOM 2319 O O . PRO A 1 307 ? 7.874 -14.824 -43.857 1.00 41.25 307 PRO A O 1
ATOM 2322 N N . LYS A 1 308 ? 5.672 -14.468 -44.135 1.00 38.88 308 LYS A N 1
ATOM 2323 C CA . LYS A 1 308 ? 5.093 -15.308 -43.056 1.00 38.88 308 LYS A CA 1
ATOM 2324 C C . LYS A 1 308 ? 5.634 -16.754 -43.006 1.00 38.88 308 LYS A C 1
ATOM 2326 O O . LYS A 1 308 ? 5.677 -17.406 -44.049 1.00 38.88 308 LYS A O 1
ATOM 2331 N N . PRO A 1 309 ? 5.724 -17.328 -41.791 1.00 36.94 309 PRO A N 1
ATOM 2332 C CA . PRO A 1 309 ? 5.018 -18.583 -41.480 1.00 36.94 309 PRO A CA 1
ATOM 2333 C C . PRO A 1 309 ? 4.263 -18.464 -40.137 1.00 36.94 309 PRO A C 1
ATOM 2335 O O . PRO A 1 309 ? 4.800 -18.011 -39.138 1.00 36.94 309 PRO A O 1
ATOM 2338 N N . LYS A 1 310 ? 2.932 -18.589 -40.114 1.00 33.41 310 LYS A N 1
ATOM 2339 C CA . LYS A 1 310 ? 2.179 -19.819 -39.792 1.00 33.41 310 LYS A CA 1
ATOM 2340 C C . LYS A 1 310 ? 2.654 -20.545 -38.520 1.00 33.41 310 LYS A C 1
ATOM 2342 O O . LYS A 1 310 ? 3.554 -21.369 -38.548 1.00 33.41 310 LYS A O 1
ATOM 2347 N N . THR A 1 311 ? 1.928 -20.225 -37.454 1.00 37.56 311 THR A N 1
ATOM 2348 C CA . THR A 1 311 ? 1.596 -20.979 -36.243 1.00 37.56 311 THR A CA 1
ATOM 2349 C C . THR A 1 311 ? 1.691 -22.500 -36.391 1.00 37.56 311 THR A C 1
ATOM 2351 O O . THR A 1 311 ? 1.007 -23.072 -37.240 1.00 37.56 311 THR A O 1
ATOM 2354 N N . THR A 1 312 ? 2.453 -23.158 -35.517 1.00 37.56 312 THR A N 1
ATOM 2355 C CA . THR A 1 312 ? 2.202 -24.539 -35.066 1.00 37.56 312 THR A CA 1
ATOM 2356 C C . THR A 1 312 ? 2.813 -24.709 -33.669 1.00 37.56 312 THR A C 1
ATOM 2358 O O . THR A 1 312 ? 3.997 -24.459 -33.481 1.00 37.56 312 THR A O 1
ATOM 2361 N N . GLU A 1 313 ? 1.944 -25.029 -32.711 1.00 43.09 313 GLU A N 1
ATOM 2362 C CA . GLU A 1 313 ? 2.151 -25.689 -31.412 1.00 43.09 313 GLU A CA 1
ATOM 2363 C C . GLU A 1 313 ? 3.595 -25.875 -30.898 1.00 43.09 313 GLU A C 1
ATOM 2365 O O . GLU A 1 313 ? 4.319 -26.764 -31.336 1.00 43.09 313 GLU A O 1
ATOM 2370 N N . MET A 1 314 ? 3.949 -25.118 -29.856 1.00 34.09 314 MET A N 1
ATOM 2371 C CA . MET A 1 314 ? 4.845 -25.566 -28.781 1.00 34.09 314 MET A CA 1
ATOM 2372 C C . MET A 1 314 ? 4.292 -25.036 -27.454 1.00 34.09 314 MET A C 1
ATOM 2374 O O . MET A 1 314 ? 4.796 -24.094 -26.854 1.00 34.09 314 MET A O 1
ATOM 2378 N N . GLU A 1 315 ? 3.180 -25.634 -27.046 1.00 45.03 315 GLU A N 1
ATOM 2379 C CA . GLU A 1 315 ? 2.742 -25.690 -25.657 1.00 45.03 315 GLU A CA 1
ATOM 2380 C C . GLU A 1 315 ? 3.331 -26.992 -25.086 1.00 45.03 315 GLU A C 1
ATOM 2382 O O . GLU A 1 315 ? 3.339 -28.008 -25.782 1.00 45.03 315 GLU A O 1
ATOM 2387 N N . SER A 1 316 ? 3.829 -26.962 -23.845 1.00 44.62 316 SER A N 1
ATOM 2388 C CA . SER A 1 316 ? 4.353 -28.111 -23.080 1.00 44.62 316 SER A CA 1
ATOM 2389 C C . SER A 1 316 ? 5.874 -28.358 -23.087 1.00 44.62 316 SER A C 1
ATOM 2391 O O . SER A 1 316 ? 6.321 -29.465 -23.379 1.00 44.62 316 SER A O 1
ATOM 2393 N N . ILE A 1 317 ? 6.661 -27.378 -22.618 1.00 40.09 317 ILE A N 1
ATOM 2394 C CA . ILE A 1 317 ? 7.894 -27.634 -21.839 1.00 40.09 317 ILE A CA 1
ATOM 2395 C C . ILE A 1 317 ? 7.974 -26.613 -20.681 1.00 40.09 317 ILE A C 1
ATOM 2397 O O . ILE A 1 317 ? 8.824 -25.735 -20.657 1.00 40.09 317 ILE A O 1
ATOM 2401 N N . GLU A 1 318 ? 7.062 -26.719 -19.713 1.00 44.31 318 GLU A N 1
ATOM 2402 C CA . GLU A 1 318 ? 7.203 -26.126 -18.370 1.00 44.31 318 GLU A CA 1
ATOM 2403 C C . GLU A 1 318 ? 7.137 -27.265 -17.349 1.00 44.31 318 GLU A C 1
ATOM 2405 O O . GLU A 1 318 ? 6.123 -27.512 -16.700 1.00 44.31 318 GLU A O 1
ATOM 2410 N N . LYS A 1 319 ? 8.207 -28.057 -17.271 1.00 48.91 319 LYS A N 1
ATOM 2411 C CA . LYS A 1 319 ? 8.426 -28.950 -16.131 1.00 48.91 319 LYS A CA 1
ATOM 2412 C C . LYS A 1 319 ? 9.883 -29.382 -16.088 1.00 48.91 319 LYS A C 1
ATOM 2414 O O . LYS A 1 319 ? 10.288 -30.258 -16.846 1.00 48.91 319 LYS A O 1
ATOM 2419 N N . GLY A 1 320 ? 10.654 -28.780 -15.186 1.00 45.25 320 GLY A N 1
ATOM 2420 C CA . GLY A 1 320 ? 11.935 -29.348 -14.776 1.00 45.25 320 GLY A CA 1
ATOM 2421 C C . GLY A 1 320 ? 13.059 -28.349 -14.563 1.00 45.25 320 GLY A C 1
ATOM 2422 O O . GLY A 1 320 ? 14.018 -28.379 -15.317 1.00 45.25 320 GLY A O 1
ATOM 2423 N N . THR A 1 321 ? 12.971 -27.565 -13.488 1.00 37.75 321 THR A N 1
ATOM 2424 C CA . THR A 1 321 ? 14.114 -27.249 -12.613 1.00 37.75 321 THR A CA 1
ATOM 2425 C C . THR A 1 321 ? 13.562 -26.891 -11.230 1.00 37.75 321 THR A C 1
ATOM 2427 O O . THR A 1 321 ? 13.468 -25.722 -10.878 1.00 37.75 321 THR A O 1
ATOM 2430 N N . ASP A 1 322 ? 13.172 -27.914 -10.460 1.00 42.41 322 ASP A N 1
ATOM 2431 C CA . ASP A 1 322 ? 13.045 -27.853 -8.991 1.00 42.41 322 ASP A CA 1
ATOM 2432 C C . ASP A 1 322 ? 14.461 -27.791 -8.389 1.00 42.41 322 ASP A C 1
ATOM 2434 O O . ASP A 1 322 ? 14.975 -28.750 -7.816 1.00 42.41 322 ASP A O 1
ATOM 2438 N N . LEU A 1 323 ? 15.156 -26.681 -8.624 1.00 46.53 323 LEU A N 1
ATOM 2439 C CA . LEU A 1 323 ? 16.320 -26.305 -7.834 1.00 46.53 323 LEU A CA 1
ATOM 2440 C C . LEU A 1 323 ? 15.802 -25.293 -6.824 1.00 46.53 323 LEU A C 1
ATOM 2442 O O . LEU A 1 323 ? 15.389 -24.208 -7.227 1.00 46.53 323 LEU A O 1
ATOM 2446 N N . ASP A 1 324 ? 15.786 -25.696 -5.551 1.00 57.34 324 ASP A N 1
ATOM 2447 C CA . ASP A 1 324 ? 15.441 -24.888 -4.381 1.00 57.34 324 ASP A CA 1
ATOM 2448 C C . ASP A 1 324 ? 16.184 -23.549 -4.420 1.00 57.34 324 ASP A C 1
ATOM 2450 O O . ASP A 1 324 ? 17.293 -23.404 -3.900 1.00 57.34 324 ASP A O 1
ATOM 2454 N N . ASN A 1 325 ? 15.593 -22.560 -5.085 1.00 65.56 325 ASN A N 1
ATOM 2455 C CA . ASN A 1 325 ? 16.138 -21.223 -5.127 1.00 65.56 325 ASN A CA 1
ATOM 2456 C C . ASN A 1 325 ? 15.746 -20.595 -3.784 1.00 65.56 325 ASN A C 1
ATOM 2458 O O . ASN A 1 325 ? 14.554 -20.419 -3.529 1.00 65.56 325 ASN A O 1
ATOM 2462 N N . PRO A 1 326 ? 16.695 -20.276 -2.889 1.00 65.25 326 PRO A N 1
ATOM 2463 C CA . PRO A 1 326 ? 16.379 -19.862 -1.520 1.00 65.25 326 PRO A CA 1
ATOM 2464 C C . PRO A 1 326 ? 15.526 -18.584 -1.464 1.00 65.25 326 PRO A C 1
ATOM 2466 O O . PRO A 1 326 ? 14.786 -18.374 -0.506 1.00 65.25 326 PRO A O 1
ATOM 2469 N N . MET A 1 327 ? 15.562 -17.761 -2.519 1.00 61.78 327 MET A N 1
ATOM 2470 C CA . MET A 1 327 ? 14.683 -16.598 -2.673 1.00 61.78 327 MET A CA 1
ATOM 2471 C C . MET A 1 327 ? 13.211 -16.954 -2.907 1.00 61.78 327 MET A C 1
ATOM 2473 O O . MET A 1 327 ? 12.336 -16.180 -2.529 1.00 61.78 327 MET A O 1
ATOM 2477 N N . ASP A 1 328 ? 12.918 -18.118 -3.483 1.00 70.19 328 ASP A N 1
ATOM 2478 C CA . ASP A 1 328 ? 11.554 -18.522 -3.825 1.00 70.19 328 ASP A CA 1
ATOM 2479 C C . ASP A 1 328 ? 10.711 -18.745 -2.555 1.00 70.19 328 ASP A C 1
ATOM 2481 O O . ASP A 1 328 ? 9.525 -18.436 -2.530 1.00 70.19 328 ASP A O 1
ATOM 2485 N N . SER A 1 329 ? 11.340 -19.170 -1.452 1.00 68.50 329 SER A N 1
ATOM 2486 C CA . SER A 1 329 ? 10.684 -19.361 -0.147 1.00 68.50 329 SER A CA 1
ATOM 2487 C C . SER A 1 329 ? 10.330 -18.045 0.562 1.00 68.50 329 SER A C 1
ATOM 2489 O O . SER A 1 329 ? 9.347 -17.983 1.294 1.00 68.50 329 SER A O 1
ATOM 2491 N N . VAL A 1 330 ? 11.096 -16.973 0.328 1.00 65.88 330 VAL A N 1
ATOM 2492 C CA . VAL A 1 330 ? 10.830 -15.640 0.908 1.00 65.88 330 VAL A CA 1
ATOM 2493 C C . VAL A 1 330 ? 9.853 -14.847 0.040 1.00 65.88 330 VAL A C 1
ATOM 2495 O O . VAL A 1 330 ? 9.043 -14.079 0.554 1.00 65.88 330 VAL A O 1
ATOM 2498 N N . MET A 1 331 ? 9.885 -15.057 -1.278 1.00 69.00 331 MET A N 1
ATOM 2499 C CA . MET A 1 331 ? 9.088 -14.276 -2.224 1.00 69.00 331 MET A CA 1
ATOM 2500 C C . MET A 1 331 ? 7.751 -14.894 -2.590 1.00 69.00 331 MET A C 1
ATOM 2502 O O . MET A 1 331 ? 6.794 -14.149 -2.802 1.00 69.00 331 MET A O 1
ATOM 2506 N N . LYS A 1 332 ? 7.633 -16.229 -2.619 1.00 69.88 332 LYS A N 1
ATOM 2507 C CA . LYS A 1 332 ? 6.321 -16.861 -2.796 1.00 69.88 332 LYS A CA 1
ATOM 2508 C C . LYS A 1 332 ? 5.313 -16.361 -1.772 1.00 69.88 332 LYS A C 1
ATOM 2510 O O . LYS A 1 332 ? 4.237 -16.009 -2.219 1.00 69.88 332 LYS A O 1
ATOM 2515 N N . PRO A 1 333 ? 5.611 -16.238 -0.467 1.00 71.88 333 PRO A N 1
ATOM 2516 C CA . PRO A 1 333 ? 4.667 -15.677 0.494 1.00 71.88 333 PRO A CA 1
ATOM 2517 C C . PRO A 1 333 ? 4.157 -14.287 0.095 1.00 71.88 333 PRO A C 1
ATOM 2519 O O . PRO A 1 333 ? 2.945 -14.094 0.064 1.00 71.88 333 PRO A O 1
ATOM 2522 N N . LEU A 1 334 ? 5.054 -13.380 -0.319 1.00 69.12 334 LEU A N 1
ATOM 2523 C CA . LEU A 1 334 ? 4.723 -12.002 -0.717 1.00 69.12 334 LEU A CA 1
ATOM 2524 C C . LEU A 1 334 ? 3.773 -11.919 -1.924 1.00 69.12 334 LEU A C 1
ATOM 2526 O O . LEU A 1 334 ? 2.986 -10.982 -2.006 1.00 69.12 334 LEU A O 1
ATOM 2530 N N . PHE A 1 335 ? 3.822 -12.897 -2.835 1.00 75.31 335 PHE A N 1
ATOM 2531 C CA . PHE A 1 335 ? 2.999 -12.927 -4.056 1.00 75.31 335 PHE A CA 1
ATOM 2532 C C . PHE A 1 335 ? 2.023 -14.115 -4.127 1.00 75.31 335 PHE A C 1
ATOM 2534 O O . PHE A 1 335 ? 1.360 -14.321 -5.140 1.00 75.31 335 PHE A O 1
ATOM 2541 N N . SER A 1 336 ? 1.924 -14.919 -3.066 1.00 66.44 336 SER A N 1
ATOM 2542 C CA . SER A 1 336 ? 1.024 -16.085 -2.990 1.00 66.44 336 SER A CA 1
ATOM 2543 C C . SER A 1 336 ? -0.420 -15.703 -2.662 1.00 66.44 336 SER A C 1
ATOM 2545 O O . SER A 1 336 ? -1.311 -16.554 -2.708 1.00 66.44 336 SER A O 1
ATOM 2547 N N . GLY A 1 337 ? -0.648 -14.430 -2.332 1.00 72.75 337 GLY A N 1
ATOM 2548 C CA . GLY A 1 337 ? -1.956 -13.860 -2.049 1.00 72.75 337 GLY A CA 1
ATOM 2549 C C . GLY A 1 337 ? -2.678 -13.316 -3.284 1.00 72.75 337 GLY A C 1
ATOM 2550 O O . GLY A 1 337 ? -2.363 -13.610 -4.434 1.00 72.75 337 GLY A O 1
ATOM 2551 N N . THR A 1 338 ? -3.680 -12.482 -3.022 1.00 77.75 338 THR A N 1
ATOM 2552 C CA . THR A 1 338 ? -4.412 -11.677 -4.018 1.00 77.75 338 THR A CA 1
ATOM 2553 C C . THR A 1 338 ? -3.592 -10.502 -4.564 1.00 77.75 338 THR A C 1
ATOM 2555 O O . THR A 1 338 ? -4.036 -9.796 -5.472 1.00 77.75 338 THR A O 1
ATOM 2558 N N . LEU A 1 339 ? -2.394 -10.297 -4.017 1.00 86.12 339 LEU A N 1
ATOM 2559 C CA . LEU A 1 339 ? -1.478 -9.228 -4.373 1.00 86.12 339 LEU A CA 1
ATOM 2560 C C . LEU A 1 339 ? -0.659 -9.610 -5.614 1.00 86.12 339 LEU A C 1
ATOM 2562 O O . LEU A 1 339 ? 0.454 -10.126 -5.521 1.00 86.12 339 LEU A O 1
ATOM 2566 N N . SER A 1 340 ? -1.223 -9.379 -6.799 1.00 91.94 340 SER A N 1
ATOM 2567 C CA . SER A 1 340 ? -0.451 -9.452 -8.041 1.00 91.94 340 SER A CA 1
ATOM 2568 C C . SER A 1 340 ? 0.570 -8.314 -8.119 1.00 91.94 340 SER A C 1
ATOM 2570 O O . SER A 1 340 ? 0.415 -7.266 -7.490 1.00 91.94 340 SER A O 1
ATOM 2572 N N . VAL A 1 341 ? 1.607 -8.494 -8.942 1.00 93.44 341 VAL A N 1
ATOM 2573 C CA . VAL A 1 341 ? 2.602 -7.440 -9.200 1.00 93.44 341 VAL A CA 1
ATOM 2574 C C . VAL A 1 341 ? 1.926 -6.215 -9.812 1.00 93.44 341 VAL A C 1
ATOM 2576 O O . VAL A 1 341 ? 2.279 -5.096 -9.450 1.00 93.44 341 VAL A O 1
ATOM 2579 N N . SER A 1 342 ? 0.922 -6.403 -10.677 1.00 94.12 342 SER A N 1
ATOM 2580 C CA . SER A 1 342 ? 0.137 -5.289 -11.215 1.00 94.12 342 SER A CA 1
ATOM 2581 C C . SER A 1 342 ? -0.574 -4.492 -10.122 1.00 94.12 342 SER A C 1
ATOM 2583 O O . SER A 1 342 ? -0.458 -3.271 -10.100 1.00 94.12 342 SER A O 1
ATOM 2585 N N . ASN A 1 343 ? -1.239 -5.167 -9.180 1.00 92.44 343 ASN A N 1
ATOM 2586 C CA . ASN A 1 343 ? -1.921 -4.518 -8.063 1.00 92.44 343 ASN A CA 1
ATOM 2587 C C . ASN A 1 343 ? -0.917 -3.774 -7.181 1.00 92.44 343 ASN A C 1
ATOM 2589 O O . ASN A 1 343 ? -1.182 -2.651 -6.767 1.00 92.44 343 ASN A O 1
ATOM 2593 N N . LEU A 1 344 ? 0.253 -4.369 -6.936 1.00 92.56 344 LEU A N 1
ATOM 2594 C CA . LEU A 1 344 ? 1.311 -3.732 -6.161 1.00 92.56 344 LEU A CA 1
ATOM 2595 C C . LEU A 1 344 ? 1.849 -2.472 -6.845 1.00 92.56 344 LEU A C 1
ATOM 2597 O O . LEU A 1 344 ? 2.057 -1.461 -6.182 1.00 92.56 344 LEU A O 1
ATOM 2601 N N . MET A 1 345 ? 2.022 -2.510 -8.168 1.00 94.75 345 MET A N 1
ATOM 2602 C CA . MET A 1 345 ? 2.384 -1.331 -8.955 1.00 94.75 345 MET A CA 1
ATOM 2603 C C . MET A 1 345 ? 1.306 -0.245 -8.858 1.00 94.75 345 MET A C 1
ATOM 2605 O O . MET A 1 345 ? 1.636 0.900 -8.576 1.00 94.75 345 MET A O 1
ATOM 2609 N N . SER A 1 346 ? 0.025 -0.591 -8.993 1.00 93.94 346 SER A N 1
ATOM 2610 C CA . SER A 1 346 ? -1.062 0.385 -8.837 1.00 93.94 346 SER A CA 1
ATOM 2611 C C . SER A 1 346 ? -1.139 0.971 -7.422 1.00 93.94 346 SER A C 1
ATOM 2613 O O . SER A 1 346 ? -1.427 2.153 -7.270 1.00 93.94 346 SER A O 1
ATOM 2615 N N . ILE A 1 347 ? -0.843 0.183 -6.382 1.00 92.31 347 ILE A N 1
ATOM 2616 C CA . ILE A 1 347 ? -0.772 0.679 -4.999 1.00 92.31 347 ILE A CA 1
ATOM 2617 C C . ILE A 1 347 ? 0.406 1.638 -4.823 1.00 92.31 347 ILE A C 1
ATOM 2619 O O . ILE A 1 347 ? 0.242 2.669 -4.185 1.00 92.31 347 ILE A O 1
ATOM 2623 N N . VAL A 1 348 ? 1.581 1.320 -5.374 1.00 94.12 348 VAL A N 1
ATOM 2624 C CA . VAL A 1 348 ? 2.764 2.196 -5.316 1.00 94.12 348 VAL A CA 1
ATOM 2625 C C . VAL A 1 348 ? 2.511 3.511 -6.051 1.00 94.12 348 VAL A C 1
ATOM 2627 O O . VAL A 1 348 ? 2.873 4.564 -5.535 1.00 94.12 348 VAL A O 1
ATOM 2630 N N . GLU A 1 349 ? 1.874 3.460 -7.221 1.00 94.75 349 GLU A N 1
ATOM 2631 C CA . GLU A 1 349 ? 1.478 4.648 -7.986 1.00 94.75 349 GLU A CA 1
ATOM 2632 C C . GLU A 1 349 ? 0.504 5.512 -7.175 1.00 94.75 349 GLU A C 1
ATOM 2634 O O . GLU A 1 349 ? 0.789 6.683 -6.925 1.00 94.75 349 GLU A O 1
ATOM 2639 N N . LEU A 1 350 ? -0.565 4.906 -6.645 1.00 93.12 350 LEU A N 1
ATOM 2640 C CA . LEU A 1 350 ? -1.539 5.586 -5.790 1.00 93.12 350 LEU A CA 1
ATOM 2641 C C . LEU A 1 350 ? -0.889 6.169 -4.526 1.00 93.12 350 LEU A C 1
ATOM 2643 O O . LEU A 1 350 ? -1.170 7.305 -4.155 1.00 93.12 350 LEU A O 1
ATOM 2647 N N . ALA A 1 351 ? -0.005 5.416 -3.866 1.00 92.50 351 ALA A N 1
ATOM 2648 C CA . ALA A 1 351 ? 0.728 5.874 -2.688 1.00 92.50 351 ALA A CA 1
ATOM 2649 C C . ALA A 1 351 ? 1.610 7.070 -3.016 1.00 92.50 351 ALA A C 1
ATOM 2651 O O . ALA A 1 351 ? 1.643 8.038 -2.263 1.00 92.50 351 ALA A O 1
ATOM 2652 N N . GLY A 1 352 ? 2.287 7.016 -4.157 1.00 93.50 352 GLY A N 1
ATOM 2653 C CA . GLY A 1 352 ? 3.089 8.107 -4.675 1.00 93.50 352 GLY A CA 1
ATOM 2654 C C . GLY A 1 352 ? 2.284 9.379 -4.920 1.00 93.50 352 GLY A C 1
ATOM 2655 O O . GLY A 1 352 ? 2.679 10.451 -4.461 1.00 93.50 352 GLY A O 1
ATOM 2656 N N . GLU A 1 353 ? 1.145 9.261 -5.601 1.00 93.06 353 GLU A N 1
ATOM 2657 C CA . GLU A 1 353 ? 0.235 10.380 -5.868 1.00 93.06 353 GLU A CA 1
ATOM 2658 C C . GLU A 1 353 ? -0.314 10.977 -4.568 1.00 93.06 353 GLU A C 1
ATOM 2660 O O . GLU A 1 353 ? -0.222 12.188 -4.353 1.00 93.06 353 GLU A O 1
ATOM 2665 N N . MET A 1 354 ? -0.808 10.129 -3.662 1.00 90.88 354 MET A N 1
ATOM 2666 C CA . MET A 1 354 ? -1.385 10.572 -2.395 1.00 90.88 354 MET A CA 1
ATOM 2667 C C . MET A 1 354 ? -0.346 11.206 -1.466 1.00 90.88 354 MET A C 1
ATOM 2669 O O . MET A 1 354 ? -0.630 12.246 -0.874 1.00 90.88 354 MET A O 1
ATOM 2673 N N . LEU A 1 355 ? 0.865 10.648 -1.367 1.00 90.50 355 LEU A N 1
ATOM 2674 C CA . LEU A 1 355 ? 1.949 11.246 -0.579 1.00 90.50 355 LEU A CA 1
ATOM 2675 C C . LEU A 1 355 ? 2.390 12.593 -1.161 1.00 90.50 355 LEU A C 1
ATOM 2677 O O . LEU A 1 355 ? 2.704 13.514 -0.407 1.00 90.50 355 LEU A O 1
ATOM 2681 N N . LYS A 1 356 ? 2.400 12.725 -2.493 1.00 92.19 356 LYS A N 1
ATOM 2682 C CA . LYS A 1 356 ? 2.772 13.969 -3.178 1.00 92.19 356 LYS A CA 1
ATOM 2683 C C . LYS A 1 356 ? 1.728 15.070 -2.991 1.00 92.19 356 LYS A C 1
ATOM 2685 O O . LYS A 1 356 ? 2.109 16.229 -2.842 1.00 92.19 356 LYS A O 1
ATOM 2690 N N . GLU A 1 357 ? 0.441 14.728 -3.018 1.00 92.50 357 GLU A N 1
ATOM 2691 C CA . GLU A 1 357 ? -0.652 15.702 -2.914 1.00 92.50 357 GLU A CA 1
ATOM 2692 C C . GLU A 1 357 ? -1.004 16.043 -1.458 1.00 92.50 357 GLU A C 1
ATOM 2694 O O . GLU A 1 357 ? -1.145 17.216 -1.111 1.00 92.50 357 GLU A O 1
ATOM 2699 N N . ASN A 1 358 ? -1.099 15.027 -0.597 1.00 90.00 358 ASN A N 1
ATOM 2700 C CA . ASN A 1 358 ? -1.698 15.141 0.736 1.00 90.00 358 ASN A CA 1
ATOM 2701 C C . ASN A 1 358 ? -0.689 14.978 1.885 1.00 90.00 358 ASN A C 1
ATOM 2703 O O . ASN A 1 358 ? -1.056 15.161 3.045 1.00 90.00 358 ASN A O 1
ATOM 2707 N N . GLY A 1 359 ? 0.572 14.652 1.590 1.00 89.00 359 GLY A N 1
ATOM 2708 C CA . GLY A 1 359 ? 1.604 14.449 2.606 1.00 89.00 359 GLY A CA 1
ATOM 2709 C C . GLY A 1 359 ? 1.378 13.198 3.460 1.00 89.00 359 GLY A C 1
ATOM 2710 O O . GLY A 1 359 ? 0.712 12.250 3.053 1.00 89.00 359 GLY A O 1
ATOM 2711 N N . ASP A 1 360 ? 1.958 13.181 4.659 1.00 85.81 360 ASP A N 1
ATOM 2712 C CA . ASP A 1 360 ? 1.999 11.996 5.530 1.00 85.81 360 ASP A CA 1
ATOM 2713 C C . ASP A 1 360 ? 0.634 11.566 6.089 1.00 85.81 360 ASP A C 1
ATOM 2715 O O . ASP A 1 360 ? 0.447 10.400 6.434 1.00 85.81 360 ASP A O 1
ATOM 2719 N N . ASP A 1 361 ? -0.335 12.479 6.130 1.00 87.69 361 ASP A N 1
ATOM 2720 C CA . ASP A 1 361 ? -1.662 12.228 6.702 1.00 87.69 361 ASP A CA 1
ATOM 2721 C C . ASP A 1 361 ? -2.524 11.310 5.811 1.00 87.69 361 ASP A C 1
ATOM 2723 O O . ASP A 1 361 ? -3.591 10.850 6.216 1.00 87.69 361 ASP A O 1
ATOM 2727 N N . CYS A 1 362 ? -2.079 11.014 4.584 1.00 87.94 362 CYS A N 1
ATOM 2728 C CA . CYS A 1 362 ? -2.833 10.195 3.636 1.00 87.9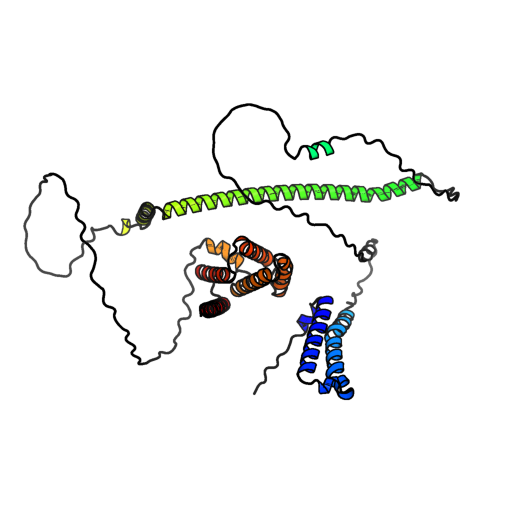4 362 CYS A CA 1
ATOM 2729 C C . CYS A 1 362 ? -2.691 8.682 3.842 1.00 87.94 362 CYS A C 1
ATOM 2731 O O . CYS A 1 362 ? -3.402 7.922 3.183 1.00 87.94 362 CYS A O 1
ATOM 2733 N N . ILE A 1 363 ? -1.805 8.235 4.737 1.00 86.62 363 ILE A N 1
ATOM 2734 C CA . ILE A 1 363 ? -1.509 6.809 4.933 1.00 86.62 363 ILE A CA 1
ATOM 2735 C C . ILE A 1 363 ? -2.772 6.041 5.340 1.00 86.62 363 ILE A C 1
ATOM 2737 O O . ILE A 1 363 ? -3.089 5.022 4.726 1.00 86.62 363 ILE A O 1
ATOM 2741 N N . ASP A 1 364 ? -3.543 6.574 6.292 1.00 88.00 364 ASP A N 1
ATOM 2742 C CA . ASP A 1 364 ? -4.804 5.972 6.746 1.00 88.00 364 ASP A CA 1
ATOM 2743 C C . ASP A 1 364 ? -5.829 5.855 5.607 1.00 88.00 364 ASP A C 1
ATOM 2745 O O . ASP A 1 364 ? -6.512 4.837 5.463 1.00 88.00 364 ASP A O 1
ATOM 2749 N N . LEU A 1 365 ? -5.882 6.868 4.738 1.00 88.75 365 LEU A N 1
ATOM 2750 C CA . LEU A 1 365 ? -6.764 6.881 3.573 1.00 88.75 365 LEU A CA 1
ATOM 2751 C C . LEU A 1 365 ? -6.307 5.880 2.500 1.00 88.75 365 LEU A C 1
ATOM 2753 O O . LEU A 1 365 ? -7.140 5.232 1.863 1.00 88.75 365 LEU A O 1
ATOM 2757 N N . LEU A 1 366 ? -4.995 5.704 2.325 1.00 86.81 366 LEU A N 1
ATOM 2758 C CA . LEU A 1 366 ? -4.440 4.720 1.402 1.00 86.81 366 LEU A CA 1
ATOM 2759 C C . LEU A 1 366 ? -4.791 3.292 1.828 1.00 86.81 366 LEU A C 1
ATOM 2761 O O . LEU A 1 366 ? -5.141 2.458 0.993 1.00 86.81 366 LEU A O 1
ATOM 2765 N N . ILE A 1 367 ? -4.736 3.015 3.128 1.00 85.81 367 ILE A N 1
ATOM 2766 C CA . ILE A 1 367 ? -5.102 1.714 3.693 1.00 85.81 367 ILE A CA 1
ATOM 2767 C C . ILE A 1 367 ? -6.586 1.442 3.494 1.00 85.81 367 ILE A C 1
ATOM 2769 O O . ILE A 1 367 ? -6.958 0.331 3.113 1.00 85.81 367 ILE A O 1
ATOM 2773 N N . GLU A 1 368 ? -7.438 2.447 3.700 1.00 88.56 368 GLU A N 1
ATOM 2774 C CA . GLU A 1 368 ? -8.870 2.317 3.438 1.00 88.56 368 GLU A CA 1
ATOM 2775 C C . GLU A 1 368 ? -9.136 2.013 1.951 1.00 88.56 368 GLU A C 1
ATOM 2777 O O . GLU A 1 368 ? -9.921 1.114 1.636 1.00 88.56 368 GLU A O 1
ATOM 2782 N N . GLN A 1 369 ? -8.419 2.668 1.029 1.00 83.06 369 GLN A N 1
ATOM 2783 C CA . GLN A 1 369 ? -8.495 2.365 -0.408 1.00 83.06 369 GLN A CA 1
ATOM 2784 C C . GLN A 1 369 ? -7.975 0.965 -0.749 1.00 83.06 369 GLN A C 1
ATOM 2786 O O . GLN A 1 369 ? -8.586 0.252 -1.547 1.00 83.06 369 GLN A O 1
ATOM 2791 N N . CYS A 1 370 ? -6.899 0.518 -0.108 1.00 84.12 370 CYS A N 1
ATOM 2792 C CA . CYS A 1 370 ? -6.389 -0.840 -0.273 1.00 84.12 370 CYS A CA 1
ATOM 2793 C C . CYS A 1 370 ? -7.394 -1.887 0.239 1.00 84.12 370 CYS A C 1
ATOM 2795 O O . CYS A 1 370 ? -7.657 -2.880 -0.442 1.00 84.12 370 CYS A O 1
ATOM 2797 N N . LYS A 1 371 ? -8.064 -1.629 1.368 1.00 85.19 371 LYS A N 1
ATOM 2798 C CA . LYS A 1 371 ? -9.171 -2.468 1.861 1.00 85.19 371 LYS A CA 1
ATOM 2799 C C . LYS A 1 371 ? -10.338 -2.508 0.873 1.00 85.19 371 LYS A C 1
ATOM 2801 O O . LYS A 1 371 ? -10.903 -3.576 0.630 1.00 85.19 371 LYS A O 1
ATOM 2806 N N . LEU A 1 372 ? -10.666 -1.383 0.234 1.00 82.81 372 LEU A N 1
ATOM 2807 C CA . LEU A 1 372 ? -11.694 -1.324 -0.815 1.00 82.81 372 LEU A CA 1
ATOM 2808 C C . LEU A 1 372 ? -11.308 -2.089 -2.090 1.00 82.81 372 LEU A C 1
ATOM 2810 O O . LEU A 1 372 ? -12.193 -2.634 -2.754 1.00 82.81 372 LEU A O 1
ATOM 2814 N N . MET A 1 373 ? -10.014 -2.194 -2.402 1.00 78.38 373 MET A N 1
ATOM 2815 C CA . MET A 1 373 ? -9.495 -3.032 -3.492 1.00 78.38 373 MET A CA 1
ATOM 2816 C C . MET A 1 373 ? -9.533 -4.539 -3.176 1.00 78.38 373 MET A C 1
ATOM 2818 O O . MET A 1 373 ? -9.185 -5.358 -4.027 1.00 78.38 373 MET A O 1
ATOM 2822 N N . GLY A 1 374 ? -10.015 -4.923 -1.989 1.00 81.12 374 GLY A N 1
ATOM 2823 C CA . GLY A 1 374 ? -10.167 -6.319 -1.585 1.00 81.12 374 GLY A CA 1
ATOM 2824 C C . GLY A 1 374 ? -8.865 -6.958 -1.114 1.00 81.12 374 GLY A C 1
ATOM 2825 O O . GLY A 1 374 ? -8.758 -8.186 -1.137 1.00 81.12 374 GLY A O 1
ATOM 2826 N N . LEU A 1 375 ? -7.886 -6.146 -0.704 1.00 83.31 375 LEU A N 1
ATOM 2827 C CA . LEU A 1 375 ? -6.700 -6.658 -0.036 1.00 83.31 375 LEU A CA 1
ATOM 2828 C C . LEU A 1 375 ? -7.057 -7.250 1.324 1.00 83.31 375 LEU A C 1
ATOM 2830 O O . LEU A 1 375 ? -7.966 -6.780 2.014 1.00 83.31 375 LEU A O 1
ATOM 2834 N N . LYS A 1 376 ? -6.336 -8.304 1.696 1.00 86.38 376 LYS A N 1
ATOM 2835 C CA . LYS A 1 376 ? -6.483 -8.929 3.008 1.00 86.38 376 LYS A CA 1
ATOM 2836 C C . LYS A 1 376 ? -5.700 -8.136 4.049 1.00 86.38 376 LYS A C 1
ATOM 2838 O O . LYS A 1 376 ? -4.718 -7.480 3.718 1.00 86.38 376 LYS A O 1
ATOM 2843 N N . ASP A 1 377 ? -6.061 -8.306 5.317 1.00 85.69 377 ASP A N 1
ATOM 2844 C CA . ASP A 1 377 ? -5.317 -7.731 6.449 1.00 85.69 377 ASP A CA 1
ATOM 2845 C C . ASP A 1 377 ? -3.838 -8.190 6.466 1.00 85.69 377 ASP A C 1
ATOM 2847 O O . ASP A 1 377 ? -2.956 -7.485 6.942 1.00 85.69 377 ASP A O 1
ATOM 2851 N N . GLU A 1 378 ? -3.546 -9.363 5.890 1.00 83.12 378 GLU A N 1
ATOM 2852 C CA . GLU A 1 378 ? -2.186 -9.896 5.699 1.00 83.12 378 GLU A CA 1
ATOM 2853 C C . GLU A 1 378 ? -1.337 -9.021 4.757 1.00 83.12 378 GLU A C 1
ATOM 2855 O O . GLU A 1 378 ? -0.133 -8.861 4.968 1.00 83.12 378 GLU A O 1
ATOM 2860 N N . ASP A 1 379 ? -1.965 -8.432 3.736 1.00 85.19 379 ASP A N 1
ATOM 2861 C CA . ASP A 1 379 ? -1.299 -7.607 2.728 1.00 85.19 379 ASP A CA 1
ATOM 2862 C C . ASP A 1 379 ? -1.095 -6.157 3.218 1.00 85.19 379 ASP A C 1
ATOM 2864 O O . ASP A 1 379 ? -0.235 -5.439 2.706 1.00 85.19 379 ASP A O 1
ATOM 2868 N N . GLU A 1 380 ? -1.848 -5.726 4.237 1.00 86.38 380 GLU A N 1
ATOM 2869 C CA . GLU A 1 380 ? -1.788 -4.378 4.820 1.00 86.38 380 GLU A CA 1
ATOM 2870 C C . GLU A 1 380 ? -0.382 -4.056 5.347 1.00 86.38 380 GLU A C 1
ATOM 2872 O O . GLU A 1 380 ? 0.171 -2.993 5.065 1.00 86.38 380 GLU A O 1
ATOM 2877 N N . ASN A 1 381 ? 0.255 -5.016 6.024 1.00 86.88 381 ASN A N 1
ATOM 2878 C CA . ASN A 1 381 ? 1.621 -4.854 6.523 1.00 86.88 381 ASN A CA 1
ATOM 2879 C C . ASN A 1 381 ? 2.640 -4.675 5.380 1.00 86.88 381 ASN A C 1
ATOM 2881 O O . ASN A 1 381 ? 3.589 -3.899 5.489 1.00 86.88 381 ASN A O 1
ATOM 2885 N N . THR A 1 382 ? 2.432 -5.356 4.251 1.00 85.62 382 THR A N 1
ATOM 2886 C CA . THR A 1 382 ? 3.272 -5.195 3.056 1.00 85.62 382 THR A CA 1
ATOM 2887 C C . THR A 1 382 ? 3.134 -3.789 2.481 1.00 85.62 382 THR A C 1
ATOM 2889 O O . THR A 1 382 ? 4.140 -3.172 2.133 1.00 85.62 382 THR A O 1
ATOM 2892 N N . ILE A 1 383 ? 1.915 -3.246 2.446 1.00 86.00 383 ILE A N 1
ATOM 2893 C CA . ILE A 1 383 ? 1.662 -1.876 1.985 1.00 86.00 383 ILE A CA 1
ATOM 2894 C C . ILE A 1 383 ? 2.354 -0.858 2.893 1.00 86.00 383 ILE A C 1
ATOM 2896 O O . ILE A 1 383 ? 3.051 0.017 2.384 1.00 86.00 383 ILE A O 1
ATOM 2900 N N . TYR A 1 384 ? 2.240 -0.997 4.216 1.00 89.31 384 TYR A N 1
ATOM 2901 C CA . TYR A 1 384 ? 2.941 -0.119 5.159 1.00 89.31 384 TYR A CA 1
ATOM 2902 C C . TYR A 1 384 ? 4.451 -0.103 4.925 1.00 89.31 384 TYR A C 1
ATOM 2904 O O . TYR A 1 384 ? 5.052 0.968 4.864 1.00 89.31 384 TYR A O 1
ATOM 2912 N N . ASN A 1 385 ? 5.056 -1.276 4.731 1.00 88.56 385 ASN A N 1
ATOM 2913 C CA . ASN A 1 385 ? 6.487 -1.377 4.452 1.00 88.56 385 ASN A CA 1
ATOM 2914 C C . ASN A 1 385 ? 6.867 -0.705 3.126 1.00 88.56 385 ASN A C 1
ATOM 2916 O O . ASN A 1 385 ? 7.934 -0.104 3.023 1.00 88.56 385 ASN A O 1
ATOM 2920 N N . ILE A 1 386 ? 6.000 -0.776 2.115 1.00 85.94 386 ILE A N 1
ATOM 2921 C CA . ILE A 1 386 ? 6.215 -0.117 0.823 1.00 85.94 386 ILE A CA 1
ATOM 2922 C C . ILE A 1 386 ? 6.109 1.403 0.951 1.00 85.94 386 ILE A C 1
ATOM 2924 O O . ILE A 1 386 ? 6.973 2.106 0.433 1.00 85.94 386 ILE A O 1
ATOM 2928 N N . ILE A 1 387 ? 5.102 1.913 1.661 1.00 88.75 387 ILE A N 1
ATOM 2929 C CA . ILE A 1 387 ? 4.949 3.349 1.935 1.00 88.75 387 ILE A CA 1
ATOM 2930 C C . ILE A 1 387 ? 6.156 3.868 2.721 1.00 88.75 387 ILE A C 1
ATOM 2932 O O . ILE A 1 387 ? 6.745 4.884 2.356 1.00 88.75 387 ILE A O 1
ATOM 2936 N N . ASP A 1 388 ? 6.553 3.160 3.780 1.00 90.50 388 ASP A N 1
ATOM 2937 C CA . ASP A 1 388 ? 7.704 3.525 4.606 1.00 90.50 388 ASP A CA 1
ATOM 2938 C C . ASP A 1 388 ? 9.002 3.521 3.785 1.00 90.50 388 ASP A C 1
ATOM 2940 O O . ASP A 1 388 ? 9.813 4.443 3.884 1.00 90.50 388 ASP A O 1
ATOM 2944 N N . MET A 1 389 ? 9.170 2.538 2.897 1.00 87.50 389 MET A N 1
ATOM 2945 C CA . MET A 1 389 ? 10.289 2.479 1.958 1.00 87.50 389 MET A CA 1
ATOM 2946 C C . MET A 1 389 ? 10.269 3.638 0.952 1.00 87.50 389 MET A C 1
ATOM 2948 O O . MET A 1 389 ? 11.312 4.260 0.740 1.00 87.50 389 MET A O 1
ATOM 2952 N N . LEU A 1 390 ? 9.121 3.970 0.355 1.00 87.50 390 LEU A N 1
ATOM 2953 C CA . LEU A 1 390 ? 8.977 5.123 -0.548 1.00 87.50 390 LEU A CA 1
ATOM 2954 C C . LEU A 1 390 ? 9.363 6.422 0.168 1.00 87.50 390 LEU A C 1
ATOM 2956 O O . LEU A 1 390 ? 10.176 7.199 -0.332 1.00 87.50 390 LEU A O 1
ATOM 2960 N N . LYS A 1 391 ? 8.859 6.606 1.390 1.00 89.81 391 LYS A N 1
ATOM 2961 C CA . LYS A 1 391 ? 9.114 7.791 2.208 1.00 89.81 391 LYS A CA 1
ATOM 2962 C C . LYS A 1 391 ? 10.581 7.917 2.624 1.00 89.81 391 LYS A C 1
ATOM 2964 O O . LYS A 1 391 ? 11.158 8.998 2.522 1.00 89.81 391 LYS A O 1
ATOM 2969 N N . LYS A 1 392 ? 11.203 6.826 3.083 1.00 91.94 392 LYS A N 1
ATOM 2970 C CA . LYS A 1 392 ? 12.604 6.823 3.544 1.00 91.94 392 LYS A CA 1
ATOM 2971 C C . LYS A 1 392 ? 13.612 6.895 2.404 1.00 91.94 392 LYS A C 1
ATOM 2973 O O . LYS A 1 392 ? 14.679 7.476 2.585 1.00 91.94 392 LYS A O 1
ATOM 2978 N N . SER A 1 393 ? 13.310 6.281 1.262 1.00 88.62 393 SER A N 1
ATOM 2979 C CA . SER A 1 393 ? 14.235 6.240 0.124 1.00 88.62 393 SER A CA 1
ATOM 2980 C C . SER A 1 393 ? 14.323 7.574 -0.613 1.00 88.62 393 SER A C 1
ATOM 2982 O O . SER A 1 393 ? 15.343 7.841 -1.246 1.00 88.62 393 SER A O 1
ATOM 2984 N N . GLY A 1 394 ? 13.268 8.398 -0.555 1.00 88.50 394 GLY A N 1
ATOM 2985 C CA . GLY A 1 394 ? 13.162 9.600 -1.381 1.00 88.50 394 GLY A CA 1
ATOM 2986 C C . GLY A 1 394 ? 13.213 9.292 -2.882 1.00 88.50 394 GLY A C 1
ATOM 2987 O O . GLY A 1 394 ? 13.525 10.178 -3.676 1.00 88.50 394 GLY A O 1
ATOM 2988 N N . MET A 1 395 ? 12.973 8.034 -3.274 1.00 88.69 395 MET A N 1
ATOM 2989 C CA . MET A 1 395 ? 12.952 7.634 -4.674 1.00 88.69 395 MET A CA 1
ATOM 2990 C C . MET A 1 395 ? 11.708 8.176 -5.365 1.00 88.69 395 MET A C 1
ATOM 2992 O O . MET A 1 395 ? 10.624 8.226 -4.785 1.00 88.69 395 MET A O 1
ATOM 2996 N N . ASN A 1 396 ? 11.860 8.513 -6.646 1.00 92.56 396 ASN A N 1
ATOM 2997 C CA . ASN A 1 396 ? 10.711 8.767 -7.496 1.00 92.56 396 ASN A CA 1
ATOM 2998 C C . ASN A 1 396 ? 9.853 7.487 -7.588 1.00 92.56 396 ASN A C 1
ATOM 3000 O O . ASN A 1 396 ? 10.356 6.355 -7.622 1.00 92.56 396 ASN A O 1
ATOM 3004 N N . VAL A 1 397 ? 8.541 7.679 -7.610 1.00 93.88 397 VAL A N 1
ATOM 3005 C CA . VAL A 1 397 ? 7.524 6.631 -7.718 1.00 93.88 397 VAL A CA 1
ATOM 3006 C C . VAL A 1 397 ? 7.758 5.812 -8.986 1.00 93.88 397 VAL A C 1
ATOM 3008 O O . VAL A 1 397 ? 7.764 4.586 -8.938 1.00 93.88 397 VAL A O 1
ATOM 3011 N N . GLU A 1 398 ? 8.067 6.478 -10.098 1.00 94.50 398 GLU A N 1
ATOM 3012 C CA . GLU A 1 398 ? 8.373 5.846 -11.387 1.00 94.50 398 GLU A CA 1
ATOM 3013 C C . GLU A 1 398 ? 9.581 4.910 -11.307 1.00 94.50 398 GLU A C 1
ATOM 3015 O O . GLU A 1 398 ? 9.516 3.765 -11.759 1.00 94.50 398 GLU A O 1
ATOM 3020 N N . ASP A 1 399 ? 10.672 5.354 -10.679 1.00 94.25 399 ASP A N 1
ATOM 3021 C CA . ASP A 1 399 ? 11.866 4.527 -10.500 1.00 94.25 399 ASP A CA 1
ATOM 3022 C C . ASP A 1 399 ? 11.570 3.318 -9.607 1.00 94.25 399 ASP A C 1
ATOM 3024 O O . ASP A 1 399 ? 12.036 2.210 -9.890 1.00 94.25 399 ASP A O 1
ATOM 3028 N N . THR A 1 400 ? 10.748 3.504 -8.570 1.00 93.25 400 THR A N 1
ATOM 3029 C CA . THR A 1 400 ? 10.276 2.408 -7.713 1.00 93.25 400 THR A CA 1
ATOM 3030 C C . THR A 1 400 ? 9.458 1.396 -8.513 1.00 93.25 400 THR A C 1
ATOM 3032 O O . THR A 1 400 ? 9.701 0.193 -8.408 1.00 93.25 400 THR A O 1
ATOM 3035 N N . LEU A 1 401 ? 8.545 1.854 -9.373 1.00 95.00 401 LEU A N 1
ATOM 3036 C CA . LEU A 1 401 ? 7.730 0.994 -10.236 1.00 95.00 401 LEU A CA 1
ATOM 3037 C C . LEU A 1 401 ? 8.588 0.215 -11.242 1.00 95.00 401 LEU A C 1
ATOM 3039 O O . LEU A 1 401 ? 8.387 -0.989 -11.433 1.00 95.00 401 LEU A O 1
ATOM 3043 N N . ILE A 1 402 ? 9.591 0.862 -11.843 1.00 95.06 402 ILE A N 1
ATOM 3044 C CA . ILE A 1 402 ? 10.545 0.216 -12.758 1.00 95.06 402 ILE A CA 1
ATOM 3045 C C . ILE A 1 402 ? 11.365 -0.850 -12.023 1.00 95.06 402 ILE A C 1
ATOM 3047 O O . ILE A 1 402 ? 11.573 -1.946 -12.558 1.00 95.06 402 ILE A O 1
ATOM 3051 N N . GLN A 1 403 ? 11.853 -0.547 -10.818 1.00 94.12 403 GLN A N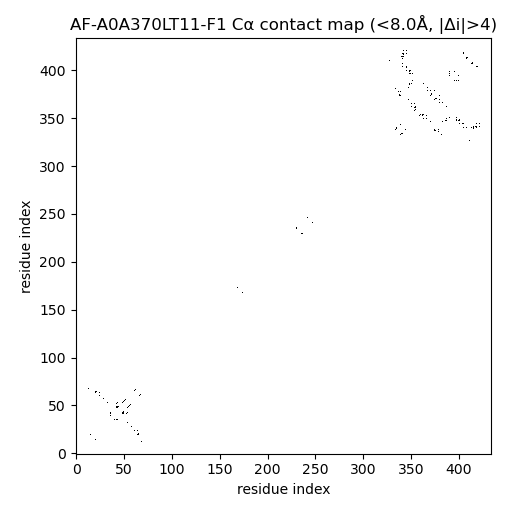 1
ATOM 3052 C CA . GLN A 1 403 ? 12.614 -1.501 -10.010 1.00 94.12 403 GLN A CA 1
ATOM 3053 C C . GLN A 1 403 ? 11.750 -2.686 -9.580 1.00 94.12 403 GLN A C 1
ATOM 3055 O O . GLN A 1 403 ? 12.189 -3.827 -9.731 1.00 94.12 403 GLN A O 1
ATOM 3060 N N . LEU A 1 404 ? 10.518 -2.434 -9.135 1.00 93.00 404 LEU A N 1
ATOM 3061 C CA . LEU A 1 404 ? 9.568 -3.471 -8.743 1.00 93.00 404 LEU A CA 1
ATOM 3062 C C . LEU A 1 404 ? 9.262 -4.423 -9.906 1.00 93.00 404 LEU A C 1
ATOM 3064 O O . LEU A 1 404 ? 9.311 -5.643 -9.744 1.00 93.00 404 LEU A O 1
ATOM 3068 N N . TYR A 1 405 ? 9.029 -3.881 -11.102 1.00 95.88 405 TYR A N 1
ATOM 3069 C CA . TYR A 1 405 ? 8.809 -4.683 -12.303 1.00 95.88 405 TYR A CA 1
ATOM 3070 C C . TYR A 1 405 ? 10.041 -5.523 -12.684 1.00 95.88 405 TYR A C 1
ATOM 3072 O O . TYR A 1 405 ? 9.930 -6.728 -12.931 1.00 95.88 405 TYR A O 1
ATOM 3080 N N . LYS A 1 406 ? 11.239 -4.920 -12.700 1.00 95.19 406 LYS A N 1
ATOM 3081 C CA . LYS A 1 406 ? 12.493 -5.643 -12.991 1.00 95.19 406 LYS A CA 1
ATOM 3082 C C . LYS A 1 406 ? 12.736 -6.761 -11.986 1.00 95.19 406 LYS A C 1
ATOM 3084 O O . LYS A 1 406 ? 13.130 -7.859 -12.373 1.00 95.19 406 LYS A O 1
ATOM 3089 N N . PHE A 1 407 ? 12.476 -6.487 -10.716 1.00 91.44 407 PHE A N 1
ATOM 3090 C CA . PHE A 1 407 ? 12.579 -7.461 -9.646 1.00 91.44 407 PHE A CA 1
ATOM 3091 C C . PHE A 1 407 ? 11.613 -8.628 -9.859 1.00 91.44 407 PHE A C 1
ATOM 3093 O O . PHE A 1 407 ? 12.055 -9.773 -9.890 1.00 91.44 407 PHE A O 1
ATOM 3100 N N . ALA A 1 408 ? 10.336 -8.353 -10.135 1.00 92.00 408 ALA A N 1
ATOM 3101 C CA . ALA A 1 408 ? 9.355 -9.387 -10.461 1.00 92.00 408 ALA A CA 1
ATOM 3102 C C . ALA A 1 408 ? 9.808 -10.274 -11.638 1.00 92.00 408 ALA A C 1
ATOM 3104 O O . ALA A 1 408 ? 9.695 -11.499 -11.567 1.00 92.00 408 ALA A O 1
ATOM 3105 N N . LYS A 1 409 ? 10.407 -9.682 -12.683 1.00 94.06 409 LYS A N 1
ATOM 3106 C CA . LYS A 1 409 ? 10.975 -10.436 -13.814 1.00 94.06 409 LYS A CA 1
ATOM 3107 C C . LYS A 1 409 ? 12.167 -11.308 -13.428 1.00 94.06 409 LYS A C 1
ATOM 3109 O O . LYS A 1 409 ? 12.250 -12.436 -13.907 1.00 94.06 409 LYS A O 1
ATOM 3114 N N . ILE A 1 410 ? 13.061 -10.827 -12.563 1.00 91.12 410 ILE A N 1
ATOM 3115 C CA . ILE A 1 410 ? 14.201 -11.613 -12.053 1.00 91.12 410 ILE A CA 1
ATOM 3116 C C . ILE A 1 410 ? 13.710 -12.819 -11.240 1.00 91.12 410 ILE A C 1
ATOM 3118 O O . ILE A 1 410 ? 14.292 -13.898 -11.326 1.00 91.12 410 ILE A O 1
ATOM 3122 N N . VAL A 1 411 ? 12.616 -12.649 -10.498 1.00 86.50 411 VAL A N 1
ATOM 3123 C CA . VAL A 1 411 ? 11.989 -13.699 -9.676 1.00 86.50 411 VAL A CA 1
ATOM 3124 C C . VAL A 1 411 ? 11.178 -14.688 -10.525 1.00 86.50 411 VAL A C 1
ATOM 3126 O O . VAL A 1 411 ? 10.776 -15.741 -10.042 1.00 86.50 411 VAL A O 1
ATOM 3129 N N . GLY A 1 412 ? 10.965 -14.395 -11.810 1.00 89.94 412 GLY A N 1
ATOM 3130 C CA . GLY A 1 412 ? 10.193 -15.247 -12.715 1.00 89.94 412 GLY A CA 1
ATOM 3131 C C . GLY A 1 412 ? 8.678 -15.064 -12.591 1.00 89.94 412 GLY A C 1
ATOM 3132 O O . GLY A 1 412 ? 7.918 -15.914 -13.054 1.00 89.94 412 GLY A O 1
ATOM 3133 N N . ILE A 1 413 ? 8.218 -13.960 -11.997 1.00 92.00 413 ILE A N 1
ATOM 3134 C CA . ILE A 1 413 ? 6.793 -13.636 -11.909 1.00 92.00 413 ILE A CA 1
ATOM 3135 C C . ILE A 1 413 ? 6.352 -13.018 -13.238 1.00 92.00 413 ILE A C 1
ATOM 3137 O O . ILE A 1 413 ? 6.768 -11.920 -13.616 1.00 92.00 413 ILE A O 1
ATOM 3141 N N . ASN A 1 414 ? 5.494 -13.737 -13.959 1.00 92.81 414 ASN A N 1
ATOM 3142 C CA . ASN A 1 414 ? 4.946 -13.296 -15.237 1.00 92.81 414 ASN A CA 1
ATOM 3143 C C . ASN A 1 414 ? 3.518 -12.772 -15.067 1.00 92.81 414 ASN A C 1
ATOM 3145 O O . ASN A 1 414 ? 2.555 -13.534 -15.110 1.00 92.81 414 ASN A O 1
ATOM 3149 N N . ASP A 1 415 ? 3.392 -11.453 -14.924 1.00 95.31 415 ASP A N 1
ATOM 3150 C CA . ASP A 1 415 ? 2.113 -10.750 -14.856 1.00 95.31 415 ASP A CA 1
ATOM 3151 C C . ASP A 1 415 ? 1.917 -9.863 -16.099 1.00 95.31 415 ASP A C 1
ATOM 3153 O O . ASP A 1 415 ? 2.598 -8.856 -16.292 1.00 95.31 415 ASP A O 1
ATOM 3157 N N . LYS A 1 416 ? 0.950 -10.233 -16.950 1.00 96.38 416 LYS A N 1
ATOM 3158 C CA . LYS A 1 416 ? 0.645 -9.510 -18.198 1.00 96.38 416 LYS A CA 1
ATOM 3159 C C . LYS A 1 416 ? 0.135 -8.090 -17.953 1.00 96.38 416 LYS A C 1
ATOM 3161 O O . LYS A 1 416 ? 0.291 -7.236 -18.824 1.00 96.38 416 LYS A O 1
ATOM 3166 N N . GLN A 1 417 ? -0.518 -7.841 -16.818 1.00 95.38 417 GLN A N 1
ATOM 3167 C CA . GLN A 1 417 ? -0.984 -6.499 -16.480 1.00 95.38 417 GLN A CA 1
ATOM 3168 C C . GLN A 1 417 ? 0.187 -5.621 -16.046 1.00 95.38 417 GLN A C 1
ATOM 3170 O O . GLN A 1 417 ? 0.256 -4.471 -16.471 1.00 95.38 417 GLN A O 1
ATOM 3175 N N . ALA A 1 418 ? 1.138 -6.176 -15.289 1.00 96.44 418 ALA A N 1
ATOM 3176 C CA . ALA A 1 418 ? 2.372 -5.477 -14.940 1.00 96.44 418 ALA A CA 1
ATOM 3177 C C . ALA A 1 418 ? 3.193 -5.122 -16.195 1.00 96.44 418 ALA A C 1
ATOM 3179 O O . ALA A 1 418 ? 3.692 -4.005 -16.298 1.00 96.44 418 ALA A O 1
ATOM 3180 N N . ASP A 1 419 ? 3.255 -6.017 -17.191 1.00 97.50 419 ASP A N 1
ATOM 3181 C CA . ASP A 1 419 ? 3.905 -5.741 -18.485 1.00 97.50 419 ASP A CA 1
ATOM 3182 C C . ASP A 1 419 ? 3.261 -4.544 -19.212 1.00 97.50 419 ASP A C 1
ATOM 3184 O O . ASP A 1 419 ? 3.958 -3.679 -19.750 1.00 97.50 419 ASP A O 1
ATOM 3188 N N . ALA A 1 420 ? 1.924 -4.471 -19.222 1.00 97.38 420 ALA A N 1
ATOM 3189 C CA . ALA A 1 420 ? 1.194 -3.351 -19.815 1.00 97.38 420 ALA A CA 1
ATOM 3190 C C . ALA A 1 420 ? 1.427 -2.043 -19.042 1.00 97.38 420 ALA A C 1
ATOM 3192 O O . ALA A 1 420 ? 1.619 -0.993 -19.656 1.00 97.38 420 ALA A O 1
ATOM 3193 N N . HIS A 1 421 ? 1.456 -2.120 -17.709 1.00 95.62 421 HIS A N 1
ATOM 3194 C CA . HIS A 1 421 ? 1.719 -0.982 -16.832 1.00 95.62 421 HIS A CA 1
ATOM 3195 C C . HIS A 1 421 ? 3.125 -0.418 -17.049 1.00 95.62 421 HIS A C 1
ATOM 3197 O O . HIS A 1 421 ? 3.301 0.784 -17.221 1.00 95.62 421 HIS A 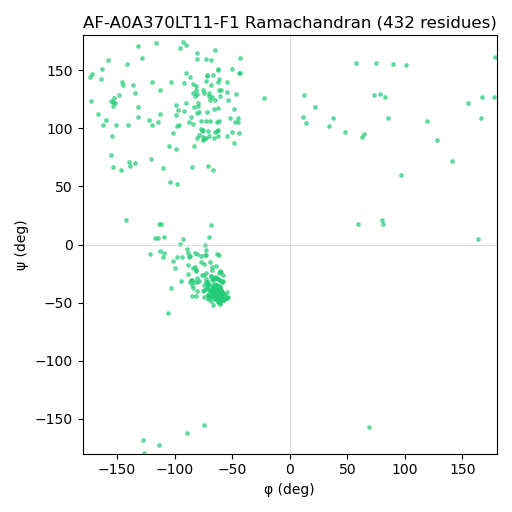O 1
ATOM 3203 N N . TYR A 1 422 ? 4.122 -1.300 -17.122 1.00 97.25 422 TYR A N 1
ATOM 3204 C CA . TYR A 1 422 ? 5.508 -0.937 -17.389 1.00 97.25 422 TYR A CA 1
ATOM 3205 C C . TYR A 1 422 ? 5.685 -0.280 -18.763 1.00 97.25 422 TYR A C 1
ATOM 3207 O O . TYR A 1 422 ? 6.404 0.708 -18.888 1.00 97.25 422 TYR A O 1
ATOM 3215 N N . LYS A 1 423 ? 4.997 -0.788 -19.795 1.00 97.19 423 LYS A N 1
ATOM 3216 C CA . LYS A 1 423 ? 5.022 -0.187 -21.136 1.00 97.19 423 LYS A CA 1
ATOM 3217 C C . LYS A 1 42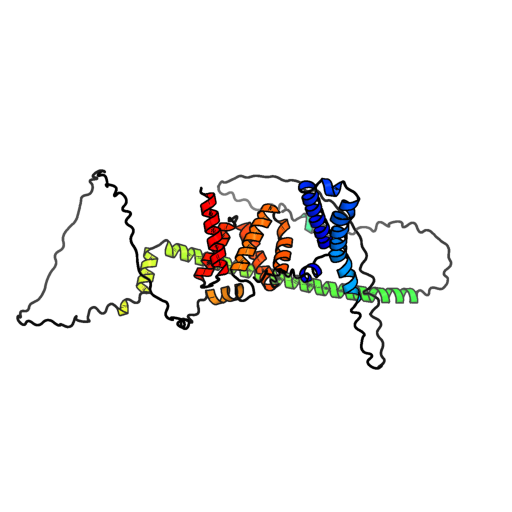3 ? 4.454 1.233 -21.137 1.00 97.19 423 LYS A C 1
ATOM 3219 O O . LYS A 1 423 ? 5.069 2.114 -21.723 1.00 97.19 423 LYS A O 1
ATOM 3224 N N . LYS A 1 424 ? 3.324 1.453 -20.457 1.00 95.75 424 LYS A N 1
ATOM 3225 C CA . LYS A 1 424 ? 2.719 2.786 -20.305 1.00 95.75 424 LYS A CA 1
ATOM 3226 C C . LYS A 1 424 ? 3.678 3.760 -19.609 1.00 95.75 424 LYS A C 1
ATOM 3228 O O . LYS A 1 424 ? 3.776 4.906 -20.016 1.00 95.75 424 LYS A O 1
ATOM 3233 N N . LEU A 1 425 ? 4.396 3.280 -18.595 1.00 94.81 425 LEU A N 1
ATOM 3234 C CA . LEU A 1 425 ? 5.339 4.074 -17.803 1.00 94.81 425 LEU A CA 1
ATOM 3235 C C . LEU A 1 425 ? 6.607 4.453 -18.591 1.00 94.81 425 LEU A C 1
ATOM 3237 O O . LEU A 1 425 ? 7.178 5.518 -18.392 1.00 94.81 425 LEU A O 1
ATOM 3241 N N . LEU A 1 426 ? 7.042 3.589 -19.514 1.00 94.44 426 LEU A N 1
ATOM 3242 C CA . LEU A 1 426 ? 8.086 3.920 -20.489 1.00 94.44 426 LEU A CA 1
ATOM 3243 C C . LEU A 1 426 ? 7.608 4.973 -21.496 1.00 94.44 426 LEU A C 1
ATOM 3245 O O . LEU A 1 426 ? 8.341 5.914 -21.767 1.00 94.44 426 LEU A O 1
ATOM 3249 N N . GLU A 1 427 ? 6.384 4.830 -22.012 1.00 95.12 427 GLU A N 1
ATOM 3250 C CA . GLU A 1 427 ? 5.806 5.785 -22.967 1.00 95.12 427 GLU A CA 1
ATOM 3251 C C . GLU A 1 427 ? 5.645 7.182 -22.348 1.00 95.12 427 GLU A C 1
ATOM 3253 O O . GLU A 1 427 ? 6.026 8.162 -22.976 1.00 95.12 427 GLU A O 1
ATOM 3258 N N . SER A 1 428 ? 5.170 7.284 -21.101 1.00 92.75 428 SER A N 1
ATOM 3259 C CA . SER A 1 428 ? 5.039 8.577 -20.411 1.00 92.75 428 SER A CA 1
ATOM 3260 C C . SER A 1 428 ? 6.378 9.260 -20.138 1.00 92.75 428 SER A C 1
ATOM 3262 O O . SER A 1 428 ? 6.439 10.480 -20.081 1.00 92.75 428 SER A O 1
ATOM 3264 N N . ARG A 1 429 ? 7.454 8.487 -19.974 1.00 91.44 429 ARG A N 1
ATOM 3265 C CA . ARG A 1 429 ? 8.794 9.028 -19.740 1.00 91.44 429 ARG A CA 1
ATOM 3266 C C . ARG A 1 429 ? 9.409 9.608 -21.012 1.00 91.44 429 ARG A C 1
ATOM 3268 O O . ARG A 1 429 ? 10.047 10.650 -20.947 1.00 91.44 429 ARG A O 1
ATOM 3275 N N . ASP A 1 430 ? 9.206 8.947 -22.150 1.00 92.50 430 ASP A N 1
ATOM 3276 C CA . ASP A 1 430 ? 9.684 9.454 -23.440 1.00 92.50 430 ASP A CA 1
ATOM 3277 C C . ASP A 1 430 ? 8.979 10.777 -23.818 1.00 92.50 430 ASP A C 1
ATOM 3279 O O . ASP A 1 430 ? 9.578 11.610 -24.492 1.00 92.50 430 ASP A O 1
ATOM 3283 N N . GLU A 1 431 ? 7.739 10.997 -23.355 1.00 91.56 431 GLU A N 1
ATOM 3284 C CA . GLU A 1 431 ? 6.989 12.250 -23.556 1.00 91.56 431 GLU A CA 1
ATOM 3285 C C . GLU A 1 431 ? 7.500 13.433 -22.711 1.00 91.56 431 GLU A C 1
ATOM 3287 O O . GLU A 1 431 ? 7.273 14.578 -23.092 1.00 91.56 431 GLU A O 1
ATOM 3292 N N . GLU A 1 432 ? 8.171 13.198 -21.577 1.00 86.56 432 GLU A N 1
ATOM 3293 C CA . GLU A 1 432 ? 8.708 14.278 -20.727 1.00 86.56 432 GLU A CA 1
ATOM 3294 C C . GLU A 1 432 ? 10.080 14.797 -21.189 1.00 86.56 432 GLU A C 1
ATOM 3296 O O . GLU A 1 432 ? 10.474 15.907 -20.820 1.00 86.56 432 GLU A O 1
ATOM 3301 N N . ASP A 1 433 ? 10.806 14.005 -21.985 1.00 84.88 433 ASP A N 1
ATOM 3302 C CA . ASP A 1 433 ? 12.129 14.354 -22.516 1.00 84.88 433 ASP A CA 1
ATOM 3303 C C . ASP A 1 433 ? 12.062 15.127 -23.864 1.00 84.88 433 ASP A C 1
ATOM 3305 O O . ASP A 1 433 ? 13.099 15.608 -24.340 1.00 84.88 433 ASP A O 1
ATOM 3309 N N . GLU A 1 434 ? 10.871 15.271 -24.471 1.00 75.69 434 GLU A N 1
ATOM 3310 C CA . GLU A 1 434 ? 10.593 16.126 -25.651 1.00 75.69 434 GLU A CA 1
ATOM 3311 C C . GLU A 1 434 ? 10.116 17.537 -25.266 1.00 75.69 434 GLU A C 1
ATOM 3313 O O . GLU A 1 434 ? 10.596 18.508 -25.912 1.00 75.69 434 GLU A O 1
#